Protein AF-0000000067521521 (afdb_homodimer)

Sequence (400 aa):
MNNFWNDRYKSDEYFYGETPNVFIKEQAFRLINHNKVIAFAEGEGRNAIFLAKQGHKVTAIDYSEDGLEKTKKLAKKHNVEVHTKKVDLLADSLPVDEYDAAIMVFGHFHNDHQKMILDKMIQTIKPGGLIMFEVYSKKQINYGTGGPKDVDMLYDPIDILTWCEKHKVIHFFNGEQERVEGKGHTGLADVIQVVISKSIMNNFWNDRYKSDEYFYGETPNVFIKEQAFRLINHNKVIAFAEGEGRNAIFLAKQGHKVTAIDYSEDGLEKTKKLAKKHNVEVHTKKVDLLADSLPVDEYDAAIMVFGHFHNDHQKMILDKMIQTIKPGGLIMFEVYSKKQINYGTGGPKDVDMLYDPIDILTWCEKHKVIHFFNGEQERVEGKGHTGLADVIQVVISKSI

InterPro domains:
  IPR029063 S-adenosyl-L-methionine-dependent methyltransferase superfamily [G3DSA:3.40.50.150] (4-199)
  IPR029063 S-adenosyl-L-methionine-dependent methyltransferase superfamily [SSF53335] (3-167)
  IPR041698 Methyltransferase domain 25 [PF13649] (39-129)

Foldseek 3Di:
DQPPQQVVLVDPDDQQDQADDPLCVVCVVVCLVWAFEEEEQCFQQNSVLVNQVVPHAYEYEHQHPSSQVNNCVVCVVVVGDYHYDYDDLQDDAADFQDGQEYEYEAPWDFLVCVLVSVVSRLRNHHQQGKYKYKHAALCQCVVPQAHDVDSRRHHHLVVVCVSQVVWAWPDWDWQWDADDGHPHHGGIGTMIITMTGHHD/DQPPQQVVLVDPDDQQDQADDPLCVVCVVVCLVWAFEEEEQCFQQNSVLVNQVVPHAYEYEHQHPSSQVNNCVVCVVVVGDYHYDYDDLQDDAADFQDGQEYEYEAPWDFLVCVLVSVVSRLRNHHQQGKYKYKHAALCQCVVPQAHDVDSRRHHHLVVVCVSQVVWAWPDWDWAWDADDGHPHHGGIGTMIITMTGHHD

pLDDT: mean 93.53, std 9.67, range [38.25, 98.94]

Structure (mmCIF, N/CA/C/O backbone):
data_AF-0000000067521521-model_v1
#
loop_
_entity.id
_entity.type
_entity.pdbx_description
1 polymer 'Methyltransferase domain-containing protein'
#
loop_
_atom_site.group_PDB
_atom_site.id
_atom_site.type_symbol
_atom_site.label_atom_id
_atom_site.label_alt_id
_atom_site.label_comp_id
_atom_site.label_asym_id
_atom_site.label_entity_id
_atom_site.label_seq_id
_atom_site.pdbx_PDB_ins_code
_atom_site.Cartn_x
_atom_site.Cartn_y
_atom_site.Cartn_z
_atom_site.occupancy
_atom_site.B_iso_or_equiv
_atom_site.auth_seq_id
_atom_site.auth_comp_id
_atom_site.auth_asym_id
_atom_site.auth_atom_id
_atom_site.pdbx_PDB_model_num
ATOM 1 N N . MET A 1 1 ? 16.109 29.625 20.828 1 38.41 1 MET A N 1
ATOM 2 C CA . MET A 1 1 ? 16.75 28.562 20.062 1 38.41 1 MET A CA 1
ATOM 3 C C . MET A 1 1 ? 16.047 28.375 18.719 1 38.41 1 MET A C 1
ATOM 5 O O . MET A 1 1 ? 14.852 28.062 18.672 1 38.41 1 MET A O 1
ATOM 9 N N . ASN A 1 2 ? 16.422 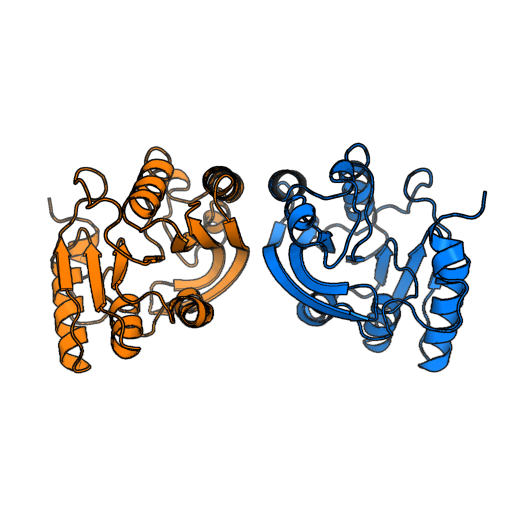28.953 17.703 1 50.59 2 ASN A N 1
ATOM 10 C CA . ASN A 1 2 ? 15.781 29.078 16.391 1 50.59 2 ASN A CA 1
ATOM 11 C C . ASN A 1 2 ? 15.578 27.703 15.758 1 50.59 2 ASN A C 1
ATOM 13 O O . ASN A 1 2 ? 16.516 26.906 15.672 1 50.59 2 ASN A O 1
ATOM 17 N N . ASN A 1 3 ? 14.32 27.062 15.719 1 65.25 3 ASN A N 1
ATOM 18 C CA . ASN A 1 3 ? 13.914 25.703 15.359 1 65.25 3 ASN A CA 1
ATOM 19 C C . ASN A 1 3 ? 14.398 25.328 13.961 1 65.25 3 ASN A C 1
ATOM 21 O O . ASN A 1 3 ? 14.609 26.203 13.117 1 65.25 3 ASN A O 1
ATOM 25 N N . PHE A 1 4 ? 15.188 24.219 13.906 1 71.06 4 PHE A N 1
ATOM 26 C CA . PHE A 1 4 ? 15.688 23.641 12.664 1 71.06 4 PHE A CA 1
ATOM 27 C C . PHE A 1 4 ? 14.812 24.047 11.484 1 71.06 4 PHE A C 1
ATOM 29 O O . PHE A 1 4 ? 15.32 24.469 10.445 1 71.06 4 PHE A O 1
ATOM 36 N N . TRP A 1 5 ? 13.742 24.234 11.617 1 77.06 5 TRP A N 1
ATOM 37 C CA . TRP A 1 5 ? 12.82 24.469 10.508 1 77.06 5 TRP A CA 1
ATOM 38 C C . TRP A 1 5 ? 12.75 25.953 10.18 1 77.06 5 TRP A C 1
ATOM 40 O O . TRP A 1 5 ? 12.547 26.328 9.023 1 77.06 5 TRP A O 1
ATOM 50 N N . ASN A 1 6 ? 12.805 26.891 11.133 1 77.75 6 ASN A N 1
ATOM 51 C CA . ASN A 1 6 ? 12.812 28.328 10.852 1 77.75 6 ASN A CA 1
ATOM 52 C C . ASN A 1 6 ? 13.961 28.719 9.922 1 77.75 6 ASN A C 1
ATOM 54 O O . ASN A 1 6 ? 13.773 29.484 8.984 1 77.75 6 ASN A O 1
ATOM 58 N N . ASP A 1 7 ? 15.102 28.125 10.266 1 74.31 7 ASP A N 1
ATOM 59 C CA . ASP A 1 7 ? 16.281 28.422 9.445 1 74.31 7 ASP A CA 1
ATOM 60 C C . ASP A 1 7 ? 16.094 27.906 8.016 1 74.31 7 ASP A C 1
ATOM 62 O O . ASP A 1 7 ? 16.484 28.578 7.059 1 74.31 7 ASP A O 1
ATOM 66 N N . ARG A 1 8 ? 15.438 26.766 7.887 1 73.56 8 ARG A N 1
ATOM 67 C CA . ARG A 1 8 ? 15.227 26.156 6.582 1 73.56 8 ARG A CA 1
ATOM 68 C C . ARG A 1 8 ? 14.25 26.984 5.742 1 73.56 8 ARG A C 1
ATOM 70 O O . ARG A 1 8 ? 14.43 27.109 4.531 1 73.56 8 ARG A O 1
ATOM 77 N N . TYR A 1 9 ? 13.359 27.688 6.312 1 79.25 9 TYR A N 1
ATOM 78 C CA . TYR A 1 9 ? 12.297 28.375 5.574 1 79.25 9 TYR A CA 1
ATOM 79 C C . TYR A 1 9 ? 12.57 29.859 5.48 1 79.25 9 TYR A C 1
ATOM 81 O O . TYR A 1 9 ? 11.742 30.625 4.961 1 79.25 9 TYR A O 1
ATOM 89 N N . LYS A 1 10 ? 13.656 30.312 5.875 1 74.94 10 LYS A N 1
ATOM 90 C CA . LYS A 1 10 ? 13.977 31.734 5.887 1 74.94 10 LYS A CA 1
ATOM 91 C C . LYS A 1 10 ? 14.164 32.25 4.465 1 74.94 10 LYS A C 1
ATOM 93 O O . LYS A 1 10 ? 13.836 33.406 4.184 1 74.94 10 LYS A O 1
ATOM 98 N N . SER A 1 11 ? 14.523 31.422 3.525 1 74 11 SER A N 1
ATOM 99 C CA . SER A 1 11 ? 14.75 31.844 2.152 1 74 11 SER A CA 1
ATOM 100 C C . SER A 1 11 ? 13.438 32.094 1.423 1 74 11 SER A C 1
ATOM 102 O O . SER A 1 11 ? 12.398 31.562 1.798 1 74 11 SER A O 1
ATOM 104 N N . ASP A 1 12 ? 13.453 33.031 0.456 1 74.81 12 ASP A N 1
ATOM 105 C CA . ASP A 1 12 ? 12.273 33.344 -0.342 1 74.81 12 ASP A CA 1
ATOM 106 C C . ASP A 1 12 ? 11.867 32.156 -1.207 1 74.81 12 ASP A C 1
ATOM 108 O O . ASP A 1 12 ? 10.695 32.031 -1.575 1 74.81 12 ASP A O 1
ATOM 112 N N . GLU A 1 13 ? 12.773 31.375 -1.489 1 79.56 13 GLU A N 1
ATOM 113 C CA . GLU A 1 13 ? 12.484 30.219 -2.33 1 79.56 13 GLU A CA 1
ATOM 114 C C . GLU A 1 13 ? 11.758 29.125 -1.543 1 79.56 13 GLU A C 1
ATOM 116 O O . GLU A 1 13 ? 12.008 28.938 -0.352 1 79.56 13 GLU A O 1
ATOM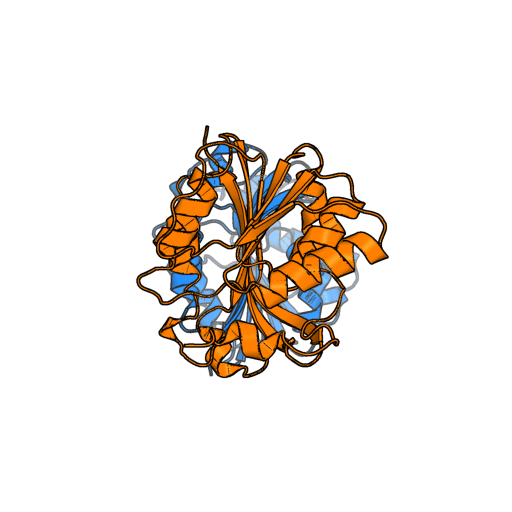 121 N N . TYR A 1 14 ? 10.789 28.641 -2.162 1 81.56 14 TYR A N 1
ATOM 122 C CA . TYR A 1 14 ? 10.094 27.516 -1.55 1 81.56 14 TYR A CA 1
ATOM 123 C C . TYR A 1 14 ? 10.938 26.25 -1.612 1 81.56 14 TYR A C 1
ATOM 125 O O . TYR A 1 14 ? 11.156 25.688 -2.691 1 81.56 14 TYR A O 1
ATOM 133 N N . PHE A 1 15 ? 11.406 25.688 -0.468 1 74.88 15 PHE A N 1
ATOM 134 C CA . PHE A 1 15 ? 12.406 24.641 -0.31 1 74.88 15 PHE A CA 1
ATOM 135 C C . PHE A 1 15 ? 11.93 23.344 -0.947 1 74.88 15 PHE A C 1
ATOM 137 O O . PHE A 1 15 ? 12.719 22.625 -1.567 1 74.88 15 PHE A O 1
ATOM 144 N N . TYR A 1 16 ? 10.664 23.062 -0.833 1 75.06 16 TYR A N 1
ATOM 145 C CA . TYR A 1 16 ? 10.125 21.812 -1.348 1 75.06 16 TYR A CA 1
ATOM 146 C C . TYR A 1 16 ? 9.266 22.047 -2.584 1 75.06 16 TYR A C 1
ATOM 148 O O . TYR A 1 16 ? 8.578 21.141 -3.062 1 75.06 16 TYR A O 1
ATOM 156 N N . GLY A 1 17 ? 9.32 23.281 -3.115 1 77.31 17 GLY A N 1
ATOM 157 C CA . GLY A 1 17 ? 8.508 23.641 -4.27 1 77.31 17 GLY A CA 1
ATOM 158 C C . GLY A 1 17 ? 7.086 24.016 -3.908 1 77.31 17 GLY A C 1
ATOM 159 O O . GLY A 1 17 ? 6.727 24.047 -2.729 1 77.31 17 GLY A O 1
ATOM 160 N N . GLU A 1 18 ? 6.312 24.328 -4.938 1 87.62 18 GLU A N 1
ATOM 161 C CA . GLU A 1 18 ? 4.945 24.797 -4.73 1 87.62 18 GLU A CA 1
ATOM 162 C C . GLU A 1 18 ? 3.93 23.75 -5.188 1 87.62 18 GLU A C 1
ATOM 164 O O . GLU A 1 18 ? 2.73 23.906 -4.949 1 87.62 18 GLU A O 1
ATOM 169 N N . THR A 1 19 ? 4.418 22.672 -5.762 1 90.75 19 THR A N 1
ATOM 170 C CA . THR A 1 19 ? 3.545 21.609 -6.227 1 90.75 19 THR A CA 1
ATOM 171 C C . THR A 1 19 ? 3.191 20.656 -5.078 1 90.75 19 THR A C 1
ATOM 173 O O . THR A 1 19 ? 4.047 20.312 -4.262 1 90.75 19 THR A O 1
ATOM 176 N N . PRO A 1 20 ? 1.91 20.344 -5.004 1 95.31 20 PRO A N 1
ATOM 177 C CA . PRO A 1 20 ? 1.515 19.469 -3.9 1 95.31 20 PRO A CA 1
ATOM 178 C C . PRO A 1 20 ? 2.219 18.109 -3.947 1 95.31 20 PRO A C 1
ATOM 180 O O . PRO A 1 20 ? 2.699 17.703 -5.004 1 95.31 20 PRO A O 1
ATOM 183 N N . ASN A 1 21 ? 2.354 17.531 -2.822 1 95.12 21 ASN A N 1
ATOM 184 C CA . ASN A 1 21 ? 2.789 16.141 -2.723 1 95.12 21 ASN A CA 1
ATOM 185 C C . ASN A 1 21 ? 1.957 15.227 -3.617 1 95.12 21 ASN A C 1
ATOM 187 O O . ASN A 1 21 ? 0.728 15.312 -3.637 1 95.12 21 ASN A O 1
ATOM 191 N N . VAL A 1 22 ? 2.609 14.367 -4.332 1 94.69 22 VAL A N 1
ATOM 192 C CA . VAL A 1 22 ? 1.977 13.516 -5.336 1 94.69 22 VAL A CA 1
ATOM 193 C C . VAL A 1 22 ? 0.896 12.664 -4.68 1 94.69 22 VAL A C 1
ATOM 195 O O . VAL A 1 22 ? -0.193 12.492 -5.234 1 94.69 22 VAL A O 1
ATOM 198 N N . PHE A 1 23 ? 1.181 12.125 -3.531 1 97.25 23 PHE A N 1
ATOM 199 C CA . PHE A 1 23 ? 0.229 11.266 -2.828 1 97.25 23 PHE A CA 1
ATOM 200 C C . PHE A 1 23 ? -1.038 12.039 -2.484 1 97.25 23 PHE A C 1
ATOM 202 O O . PHE A 1 23 ? -2.148 11.555 -2.719 1 97.25 23 PHE A O 1
ATOM 209 N N . ILE A 1 24 ? -0.9 13.25 -1.935 1 98.06 24 ILE A N 1
ATOM 210 C CA . ILE A 1 24 ? -2.049 14.078 -1.584 1 98.06 24 ILE A CA 1
ATOM 211 C C . ILE A 1 24 ? -2.846 14.414 -2.842 1 98.06 24 ILE A C 1
ATOM 213 O O . ILE A 1 24 ? -4.074 14.32 -2.85 1 98.06 24 ILE A O 1
ATOM 217 N N . LYS A 1 25 ? -2.131 14.789 -3.869 1 97.44 25 LYS A N 1
ATOM 218 C CA . LYS A 1 25 ? -2.795 15.125 -5.125 1 97.44 25 LYS A CA 1
ATOM 219 C C . LYS A 1 25 ? -3.625 13.945 -5.637 1 97.44 25 LYS A C 1
ATOM 221 O O . LYS A 1 25 ? -4.781 14.117 -6.027 1 97.44 25 LYS A O 1
ATOM 226 N N . GLU A 1 26 ? -3.064 12.75 -5.566 1 96.88 26 GLU A N 1
ATOM 227 C CA . GLU A 1 26 ? -3.709 11.547 -6.094 1 96.88 26 GLU A CA 1
ATOM 228 C C . GLU A 1 26 ? -4.898 11.133 -5.234 1 96.88 26 GLU A C 1
ATOM 230 O O . GLU A 1 26 ? -5.863 10.555 -5.734 1 96.88 26 GLU A O 1
ATOM 235 N N . GLN A 1 27 ? -4.863 11.43 -3.979 1 98.06 27 GLN A N 1
ATOM 236 C CA . GLN A 1 27 ? -5.879 10.938 -3.057 1 98.06 27 GLN A CA 1
ATOM 237 C C . GLN A 1 27 ? -6.91 12.023 -2.742 1 98.06 27 GLN A C 1
ATOM 239 O O . GLN A 1 27 ? -7.902 11.758 -2.062 1 98.06 27 GLN A O 1
ATOM 244 N N . ALA A 1 28 ? -6.758 13.234 -3.283 1 98.06 28 ALA A N 1
ATOM 245 C CA . ALA A 1 28 ? -7.578 14.391 -2.941 1 98.06 28 ALA A CA 1
ATOM 246 C C . ALA A 1 28 ? -9.039 14.164 -3.33 1 98.06 28 ALA A C 1
ATOM 248 O O . ALA A 1 28 ? -9.945 14.75 -2.729 1 98.06 28 ALA A O 1
ATOM 249 N N . PHE A 1 29 ? -9.266 13.297 -4.293 1 97.56 29 PHE A N 1
ATOM 250 C CA . PHE A 1 29 ? -10.633 13.008 -4.719 1 97.56 29 PHE A CA 1
ATOM 251 C C . PHE A 1 29 ? -11.453 12.461 -3.561 1 97.56 29 PHE A C 1
ATOM 253 O O . PHE A 1 29 ? -12.68 12.609 -3.535 1 97.56 29 PHE A O 1
ATOM 260 N N . ARG A 1 30 ? -10.828 11.875 -2.572 1 97.81 30 ARG A N 1
ATOM 261 C CA . ARG A 1 30 ? -11.523 11.289 -1.432 1 97.81 30 ARG A CA 1
ATOM 262 C C . ARG A 1 30 ? -12.078 12.367 -0.507 1 97.81 30 ARG A C 1
ATOM 264 O O . ARG A 1 30 ? -12.93 12.086 0.34 1 97.81 30 ARG A O 1
ATOM 271 N N . LEU A 1 31 ? -11.609 13.602 -0.69 1 98.06 31 LEU A N 1
ATOM 272 C CA . LEU A 1 31 ? -11.945 14.68 0.238 1 98.06 31 LEU A CA 1
ATOM 273 C C . LEU A 1 31 ? -13.156 15.461 -0.257 1 98.06 31 LEU A C 1
ATOM 275 O O . LEU A 1 31 ? -13.57 16.438 0.374 1 98.06 31 LEU A O 1
ATOM 279 N N . ILE A 1 32 ? -13.758 15.047 -1.298 1 95.69 32 ILE A N 1
ATOM 280 C CA . ILE A 1 32 ? -14.789 15.812 -1.986 1 95.69 32 ILE A CA 1
ATOM 281 C C . ILE A 1 32 ? -15.898 16.188 -1.003 1 95.69 32 ILE A C 1
ATOM 283 O O . ILE A 1 32 ? -16.453 17.281 -1.067 1 95.69 32 ILE A O 1
ATOM 287 N N . ASN A 1 33 ? -16.219 15.344 -0.06 1 94.75 33 ASN A N 1
ATOM 288 C CA . ASN A 1 33 ? -17.297 15.625 0.891 1 94.75 33 ASN A CA 1
ATOM 289 C C . ASN A 1 33 ? -16.734 15.977 2.27 1 94.75 33 ASN A C 1
ATOM 291 O O . ASN A 1 33 ? -17.453 15.867 3.273 1 94.75 33 ASN A O 1
ATOM 295 N N . HIS A 1 34 ? -15.508 16.359 2.365 1 97.75 34 HIS A N 1
ATOM 296 C CA . HIS A 1 34 ? -14.812 16.75 3.584 1 97.75 34 HIS A CA 1
ATOM 297 C C . HIS A 1 34 ? -14.289 18.172 3.477 1 97.75 34 HIS A C 1
ATOM 299 O O . HIS A 1 34 ? -13.141 18.391 3.074 1 97.75 34 HIS A O 1
ATOM 305 N N . ASN A 1 35 ? -15.062 19.062 3.893 1 97.44 35 ASN A N 1
ATOM 306 C CA . ASN A 1 35 ? -14.836 20.469 3.59 1 97.44 35 ASN A CA 1
ATOM 307 C C . ASN A 1 35 ? -13.773 21.078 4.504 1 97.44 35 ASN A C 1
ATOM 309 O O . ASN A 1 35 ? -12.875 21.781 4.039 1 97.44 35 ASN A O 1
ATOM 313 N N . LYS A 1 36 ? -13.859 20.859 5.738 1 98.81 36 LYS A N 1
ATOM 314 C CA . LYS A 1 36 ? -12.93 21.422 6.719 1 98.81 36 LYS A CA 1
ATOM 315 C C . LYS A 1 36 ? -11.727 20.516 6.918 1 98.81 36 LYS A C 1
ATOM 317 O O . LYS A 1 36 ? -11.836 19.453 7.531 1 98.81 36 LYS A O 1
ATOM 322 N N . VAL A 1 37 ? -10.539 20.984 6.418 1 98.88 37 VAL A N 1
ATOM 323 C CA . VAL A 1 37 ? -9.352 20.141 6.41 1 98.88 37 VAL A CA 1
ATOM 324 C C . VAL A 1 37 ? -8.25 20.797 7.238 1 98.88 37 VAL A C 1
ATOM 326 O O . VAL A 1 37 ? -8.023 22 7.133 1 98.88 37 VAL A O 1
ATOM 329 N N . ILE A 1 38 ? -7.617 20.031 8.07 1 98.94 38 ILE A N 1
ATOM 330 C CA . ILE A 1 38 ? -6.461 20.516 8.805 1 98.94 38 ILE A CA 1
ATOM 331 C C . ILE A 1 38 ? -5.191 19.859 8.289 1 98.94 38 ILE A C 1
ATOM 333 O O . ILE A 1 38 ? -5.156 18.625 8.109 1 98.94 38 ILE A O 1
ATOM 337 N N . ALA A 1 39 ? -4.172 20.656 7.977 1 98.88 39 ALA A N 1
ATOM 338 C CA . ALA A 1 39 ? -2.889 20.172 7.473 1 98.88 39 ALA A CA 1
ATOM 339 C C . ALA A 1 39 ? -1.81 20.25 8.547 1 98.88 39 ALA A C 1
ATOM 341 O O . ALA A 1 39 ? -1.379 21.344 8.922 1 98.88 39 ALA A O 1
ATOM 342 N N . PHE A 1 40 ? -1.355 19.078 9 1 98.81 40 PHE A N 1
ATOM 343 C CA . PHE A 1 40 ? -0.375 18.953 10.07 1 98.81 40 PHE A CA 1
ATOM 344 C C . PHE A 1 40 ? 1.041 19.109 9.531 1 98.81 40 PHE A C 1
ATOM 346 O O . PHE A 1 40 ? 1.372 18.594 8.469 1 98.81 40 PHE A O 1
ATOM 353 N N . ALA A 1 41 ? 1.904 19.828 10.352 1 97.69 41 ALA A N 1
ATOM 354 C CA . ALA A 1 41 ? 3.299 20.016 9.953 1 97.69 41 ALA A CA 1
ATOM 355 C C . ALA A 1 41 ? 3.404 20.391 8.477 1 97.69 41 ALA A C 1
ATOM 357 O O . ALA A 1 41 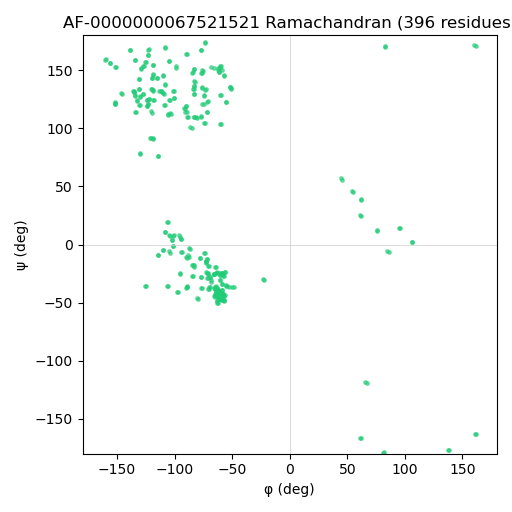? 4.152 19.766 7.723 1 97.69 41 ALA A O 1
ATOM 358 N N . GLU A 1 42 ? 2.742 21.469 8.078 1 97.19 42 GLU A N 1
ATOM 359 C CA . GLU A 1 42 ? 2.475 21.75 6.676 1 97.19 42 GLU A CA 1
ATOM 360 C C . GLU A 1 42 ? 3.65 22.469 6.023 1 97.19 42 GLU A C 1
ATOM 362 O O . GLU A 1 42 ? 3.758 22.516 4.797 1 97.19 42 GLU A O 1
ATOM 367 N N . GLY A 1 43 ? 4.516 23.031 6.844 1 94.88 43 GLY A N 1
ATOM 368 C CA . GLY A 1 43 ? 5.672 23.719 6.289 1 94.88 43 GLY A CA 1
ATOM 369 C C . GLY A 1 43 ? 5.312 24.953 5.492 1 94.88 43 GLY A C 1
ATOM 370 O O . GLY A 1 43 ? 4.629 25.844 5.996 1 94.88 43 GLY A O 1
ATOM 371 N N . GLU A 1 44 ? 5.645 24.922 4.273 1 94.31 44 GLU A N 1
ATOM 372 C CA . GLU A 1 44 ? 5.492 26.125 3.469 1 94.31 44 GLU A CA 1
ATOM 373 C C . GLU A 1 44 ? 4.176 26.109 2.697 1 94.31 44 GLU A C 1
ATOM 375 O O . GLU A 1 44 ? 3.988 26.906 1.766 1 94.31 44 GLU A O 1
ATOM 380 N N . GLY A 1 45 ? 3.328 25.203 2.928 1 97.19 45 GLY A N 1
ATOM 381 C CA . GLY A 1 45 ? 1.91 25.328 2.631 1 97.19 45 GLY A CA 1
ATOM 382 C C . GLY A 1 45 ? 1.53 24.734 1.286 1 97.19 45 GLY A C 1
ATOM 383 O O . GLY A 1 45 ? 0.417 24.953 0.801 1 97.19 45 GLY A O 1
ATOM 384 N N . ARG A 1 46 ? 2.359 23.938 0.643 1 96.12 46 ARG A N 1
ATOM 385 C CA . ARG A 1 46 ? 2.092 23.5 -0.721 1 96.12 46 ARG A CA 1
ATOM 386 C C . ARG A 1 46 ? 0.823 22.656 -0.783 1 96.12 46 ARG A C 1
ATOM 388 O O . ARG A 1 46 ? 0.011 22.812 -1.697 1 96.12 46 ARG A O 1
ATOM 395 N N . ASN A 1 47 ? 0.605 21.797 0.175 1 98.19 47 ASN A N 1
ATOM 396 C CA . ASN A 1 47 ? -0.584 20.953 0.144 1 98.19 47 ASN A CA 1
ATOM 397 C C . ASN A 1 47 ? -1.833 21.719 0.554 1 98.19 47 ASN A C 1
ATOM 399 O O . ASN A 1 47 ? -2.902 21.531 -0.031 1 98.19 47 ASN A O 1
ATOM 403 N N . ALA A 1 48 ? -1.657 22.578 1.492 1 98.62 48 ALA A N 1
ATOM 404 C CA . ALA A 1 48 ? -2.76 23.422 1.955 1 98.62 48 ALA A CA 1
ATOM 405 C C . ALA A 1 48 ? -3.307 24.281 0.822 1 98.62 48 ALA A C 1
ATOM 407 O O . ALA A 1 48 ? -4.523 24.375 0.639 1 98.62 48 ALA A O 1
ATOM 408 N N . ILE A 1 49 ? -2.434 24.906 0.073 1 98.44 49 ILE A N 1
ATOM 409 C CA . ILE A 1 49 ? -2.83 25.781 -1.028 1 98.44 49 ILE A CA 1
ATOM 410 C C . ILE A 1 49 ? -3.572 24.953 -2.086 1 98.44 49 ILE A C 1
ATOM 412 O O . ILE A 1 49 ? -4.605 25.391 -2.6 1 98.44 49 ILE A O 1
ATOM 416 N N . PHE A 1 50 ? -3.045 23.781 -2.391 1 98.5 50 PHE A N 1
ATOM 417 C CA . PHE A 1 50 ? -3.67 22.891 -3.357 1 98.5 50 PHE A CA 1
ATOM 418 C C . PHE A 1 50 ? -5.098 22.562 -2.943 1 98.5 50 PHE A C 1
ATOM 420 O O . PHE A 1 50 ? -6.023 22.672 -3.75 1 98.5 50 PHE A O 1
ATOM 427 N N . LEU A 1 51 ? -5.305 22.203 -1.688 1 98.69 51 LEU A N 1
ATOM 428 C CA . LEU A 1 51 ? -6.629 21.812 -1.198 1 98.69 51 LEU A CA 1
ATOM 429 C C . LEU A 1 51 ? -7.555 23.031 -1.151 1 98.69 51 LEU A C 1
ATOM 431 O O . LEU A 1 51 ? -8.75 22.906 -1.44 1 98.69 51 LEU A O 1
ATOM 435 N N . ALA A 1 52 ? -6.984 24.188 -0.788 1 98.62 52 ALA A N 1
ATOM 436 C CA . ALA A 1 52 ? -7.781 25.422 -0.787 1 98.62 52 ALA A CA 1
ATOM 437 C C . ALA A 1 52 ? -8.281 25.75 -2.191 1 98.62 52 ALA A C 1
ATOM 439 O O . ALA A 1 52 ? -9.43 26.156 -2.365 1 98.62 52 ALA A O 1
ATOM 440 N N . LYS A 1 53 ? -7.441 25.547 -3.174 1 98.12 53 LYS A N 1
ATOM 441 C CA . LYS A 1 53 ? -7.812 25.797 -4.562 1 98.12 53 LYS A CA 1
ATOM 442 C C . LYS A 1 53 ? -8.953 24.875 -4.996 1 98.12 53 LYS A C 1
ATOM 444 O O . LYS A 1 53 ? -9.711 25.219 -5.914 1 98.12 53 LYS A O 1
ATOM 449 N N . GLN A 1 54 ? -9.094 23.797 -4.352 1 97.69 54 GLN A N 1
ATOM 450 C CA . GLN A 1 54 ? -10.164 22.844 -4.66 1 97.69 54 GLN A CA 1
ATOM 451 C C . GLN A 1 54 ? -11.445 23.203 -3.906 1 97.69 54 GLN A C 1
ATOM 453 O O . GLN A 1 54 ? -12.445 22.484 -3.998 1 97.69 54 GLN A O 1
ATOM 458 N N . GLY A 1 55 ? -11.367 24.219 -3.061 1 97.62 55 GLY A N 1
ATOM 459 C CA . GLY A 1 55 ? -12.578 24.734 -2.43 1 97.62 55 GLY A CA 1
ATOM 460 C C . GLY A 1 55 ? -12.695 24.344 -0.966 1 97.62 55 GLY A C 1
ATOM 461 O O . GLY A 1 55 ? -13.688 24.656 -0.312 1 97.62 55 GLY A O 1
ATOM 462 N N . HIS A 1 56 ? -11.727 23.656 -0.416 1 98.69 56 HIS A N 1
ATOM 463 C CA . HIS A 1 56 ? -11.758 23.266 0.987 1 98.69 56 HIS A CA 1
ATOM 464 C C . HIS A 1 56 ? -11.438 24.438 1.901 1 98.69 56 HIS A C 1
ATOM 466 O O . HIS A 1 56 ? -10.734 25.375 1.499 1 98.69 56 HIS A O 1
ATOM 472 N N . LYS A 1 57 ? -12.016 24.469 3.061 1 98.81 57 LYS A N 1
ATOM 473 C CA . LYS A 1 57 ? -11.562 25.328 4.148 1 98.81 57 LYS A CA 1
ATOM 474 C C . LYS A 1 57 ? -10.375 24.719 4.887 1 98.81 57 LYS A C 1
ATOM 476 O O . LYS A 1 57 ? -10.539 23.75 5.629 1 98.81 57 LYS A O 1
ATOM 481 N N . VAL A 1 58 ? -9.203 25.312 4.699 1 98.88 58 VAL A N 1
ATOM 482 C CA . VAL A 1 58 ? -7.984 24.641 5.133 1 98.88 58 VAL A CA 1
ATOM 483 C C . VAL A 1 58 ? -7.352 25.391 6.297 1 98.88 58 VAL A C 1
ATOM 485 O O . VAL A 1 58 ? -7.262 26.625 6.27 1 98.88 58 VAL A O 1
ATOM 488 N N . THR A 1 59 ? -6.98 24.734 7.344 1 98.94 59 THR A N 1
ATOM 489 C CA . THR A 1 59 ? -6.102 25.219 8.406 1 98.94 59 THR A CA 1
ATOM 490 C C . THR A 1 59 ? -4.746 24.516 8.344 1 98.94 59 THR A C 1
ATOM 492 O O . THR A 1 59 ? -4.672 23.297 8.422 1 98.94 59 THR A O 1
ATOM 495 N N . ALA A 1 60 ? -3.721 25.297 8.172 1 98.75 60 ALA A N 1
ATOM 496 C CA . ALA A 1 60 ? -2.355 24.781 8.172 1 98.75 60 ALA A CA 1
ATOM 497 C C . ALA A 1 60 ? -1.673 25.031 9.516 1 98.75 60 ALA A C 1
ATOM 499 O O . ALA A 1 60 ? -1.604 26.172 9.977 1 98.75 60 ALA A O 1
ATOM 500 N N . ILE A 1 61 ? -1.156 23.969 10.094 1 98.62 61 ILE A N 1
ATOM 501 C CA . ILE A 1 61 ? -0.447 24.141 11.359 1 98.62 61 ILE A CA 1
ATOM 502 C C . ILE A 1 61 ? 1.002 23.688 11.203 1 98.62 61 ILE A C 1
ATOM 504 O O . ILE A 1 61 ? 1.285 22.734 10.469 1 98.62 61 ILE A O 1
ATOM 508 N N . ASP A 1 62 ? 1.847 24.359 11.828 1 97.56 62 ASP A N 1
ATOM 509 C CA . ASP A 1 62 ? 3.277 24.078 11.828 1 97.56 62 ASP A CA 1
ATOM 510 C C . ASP A 1 62 ? 3.971 24.734 13.023 1 97.56 62 ASP A C 1
ATOM 512 O O . ASP A 1 62 ? 3.434 25.672 13.617 1 97.56 62 ASP A O 1
ATOM 516 N N . TYR A 1 63 ? 5.109 24.156 13.289 1 95.94 63 TYR A N 1
ATOM 517 C CA . TYR A 1 63 ? 5.922 24.719 14.367 1 95.94 63 TYR A CA 1
ATOM 518 C C . TYR A 1 63 ? 6.641 25.984 13.914 1 95.94 63 TYR A C 1
ATOM 520 O O . TYR A 1 63 ? 6.969 26.844 14.734 1 95.94 63 TYR A O 1
ATOM 528 N N . SER A 1 64 ? 6.934 26.141 12.68 1 94.12 64 SER A N 1
ATOM 529 C CA . SER A 1 64 ? 7.734 27.219 12.117 1 94.12 64 SER A CA 1
ATOM 530 C C . SER A 1 64 ? 6.859 28.406 11.727 1 94.12 64 SER A C 1
ATOM 532 O O . SER A 1 64 ? 6.043 28.297 10.805 1 94.12 64 SER A O 1
ATOM 534 N N . GLU A 1 65 ? 7.145 29.547 12.367 1 94.19 65 GLU A N 1
ATOM 535 C CA . GLU A 1 65 ? 6.445 30.766 12.008 1 94.19 65 GLU A CA 1
ATOM 536 C C . GLU A 1 65 ? 6.785 31.203 10.578 1 94.19 65 GLU A C 1
ATOM 538 O O . GLU A 1 65 ? 5.918 31.672 9.844 1 94.19 65 GLU A O 1
ATOM 543 N N . ASP A 1 66 ? 8.031 31 10.25 1 93.38 66 ASP A N 1
ATOM 544 C CA . ASP A 1 66 ? 8.469 31.375 8.906 1 93.38 66 ASP A CA 1
ATOM 545 C C . ASP A 1 66 ? 7.738 30.547 7.844 1 93.38 66 ASP A C 1
ATOM 547 O O . ASP A 1 66 ? 7.332 31.078 6.812 1 93.38 66 ASP A O 1
ATOM 551 N N . GLY A 1 67 ? 7.57 29.25 8.117 1 94.56 67 GLY A N 1
ATOM 552 C CA . GLY A 1 67 ? 6.82 28.406 7.207 1 94.56 67 GLY A CA 1
ATOM 553 C C . GLY A 1 67 ? 5.375 28.844 7.043 1 94.56 67 GLY A C 1
ATOM 554 O O . GLY A 1 67 ? 4.863 28.891 5.922 1 94.56 67 GLY A O 1
ATOM 555 N N . LEU A 1 68 ? 4.773 29.234 8.109 1 96.94 68 LEU A N 1
ATOM 556 C CA . LEU A 1 68 ? 3.373 29.641 8.094 1 96.94 68 LEU A CA 1
ATOM 557 C C . LEU A 1 68 ? 3.203 30.969 7.363 1 96.94 68 LEU A C 1
ATOM 559 O O . LEU A 1 68 ? 2.217 31.172 6.648 1 96.94 68 LEU A O 1
ATOM 563 N N . GLU A 1 69 ? 4.133 31.859 7.543 1 96.06 69 GLU A N 1
ATOM 564 C CA . GLU A 1 69 ? 4.082 33.125 6.816 1 96.06 69 GLU A CA 1
ATOM 565 C C . GLU A 1 69 ? 4.191 32.906 5.309 1 96.06 69 GLU A C 1
ATOM 567 O O . GLU A 1 69 ? 3.502 33.562 4.527 1 96.06 69 GLU A O 1
ATOM 572 N N . LYS A 1 70 ? 5.051 31.969 4.961 1 95.81 70 LYS A N 1
ATOM 573 C CA . LYS A 1 70 ? 5.176 31.609 3.549 1 95.81 70 LYS A CA 1
ATOM 574 C C . LYS A 1 70 ? 3.881 31 3.021 1 95.81 70 LYS A C 1
ATOM 576 O O . LYS A 1 70 ? 3.51 31.219 1.865 1 95.81 70 LYS A O 1
ATOM 581 N N . THR A 1 71 ? 3.289 30.219 3.865 1 97.06 71 THR A N 1
ATOM 582 C CA . THR A 1 71 ? 1.999 29.656 3.5 1 97.06 71 THR A CA 1
ATOM 583 C C . THR A 1 71 ? 0.985 30.75 3.199 1 97.06 71 THR A C 1
ATOM 585 O O . THR A 1 71 ? 0.285 30.703 2.186 1 97.06 71 THR A O 1
ATOM 588 N N . LYS A 1 72 ? 0.963 31.781 4.004 1 97.31 72 LYS A N 1
ATOM 589 C CA . LYS A 1 72 ? 0.055 32.906 3.807 1 97.31 72 LYS A CA 1
ATOM 590 C C . LYS A 1 72 ? 0.373 33.656 2.51 1 97.31 72 LYS A C 1
ATOM 592 O O . LYS A 1 72 ? -0.534 34.031 1.761 1 97.31 72 LYS A O 1
ATOM 597 N N . LYS A 1 73 ? 1.627 33.844 2.309 1 96.44 73 LYS A N 1
ATOM 598 C CA . LYS A 1 73 ? 2.055 34.531 1.09 1 96.44 73 LYS A CA 1
ATOM 599 C C . LYS A 1 73 ? 1.643 33.719 -0.152 1 96.44 73 LYS A C 1
ATOM 601 O O . LYS A 1 73 ? 1.15 34.312 -1.123 1 96.44 73 LYS A O 1
ATOM 606 N N . LEU A 1 74 ? 1.857 32.469 -0.069 1 96.19 74 LEU A N 1
ATOM 607 C CA . LEU A 1 74 ? 1.496 31.594 -1.186 1 96.19 74 LEU A CA 1
ATOM 608 C C . LEU A 1 74 ? -0.011 31.609 -1.419 1 96.19 74 LEU A C 1
ATOM 610 O O . LEU A 1 74 ? -0.466 31.609 -2.564 1 96.19 74 LEU A O 1
ATOM 614 N N . ALA A 1 75 ? -0.746 31.609 -0.353 1 97.62 75 ALA A N 1
ATOM 615 C CA . ALA A 1 75 ? -2.201 31.688 -0.449 1 97.62 75 ALA A CA 1
ATOM 616 C C . ALA A 1 75 ? -2.645 32.969 -1.16 1 97.62 75 ALA A C 1
ATOM 618 O O . ALA A 1 75 ? -3.504 32.906 -2.045 1 97.62 75 ALA A O 1
ATOM 619 N N . LYS A 1 76 ? -2.025 34.031 -0.776 1 97.19 76 LYS A N 1
ATOM 620 C CA . LYS A 1 76 ? -2.33 35.312 -1.4 1 97.19 76 LYS A CA 1
ATOM 621 C C . LYS A 1 76 ? -1.998 35.281 -2.891 1 97.19 76 LYS A C 1
ATOM 623 O O . LYS A 1 76 ? -2.787 35.75 -3.713 1 97.19 76 LYS A O 1
ATOM 628 N N . LYS A 1 77 ? -0.876 34.781 -3.162 1 96.19 77 LYS A N 1
ATOM 629 C CA . LYS A 1 77 ? -0.428 34.656 -4.547 1 96.19 77 LYS A CA 1
ATOM 630 C C . LYS A 1 77 ? -1.461 33.938 -5.402 1 96.19 77 LYS A C 1
ATOM 632 O O . LYS A 1 77 ? -1.635 34.25 -6.582 1 96.19 77 LYS A O 1
ATOM 637 N N . HIS A 1 78 ? -2.137 32.969 -4.859 1 97 78 HIS A N 1
ATOM 638 C CA . HIS A 1 78 ? -3.066 32.156 -5.617 1 97 78 HIS A CA 1
ATOM 639 C C . HIS A 1 78 ? -4.512 32.562 -5.367 1 97 78 HIS A C 1
ATOM 641 O O . HIS A 1 78 ? -5.441 31.906 -5.832 1 97 78 HIS A O 1
ATOM 647 N N . ASN A 1 79 ? -4.703 33.594 -4.609 1 97.88 79 ASN A N 1
ATOM 648 C CA . ASN A 1 79 ? -6.012 34.188 -4.332 1 97.88 79 ASN A CA 1
ATOM 649 C C . ASN A 1 79 ? -6.926 33.188 -3.615 1 97.88 79 ASN A C 1
ATOM 651 O O . ASN A 1 79 ? -8.086 33.031 -4.004 1 97.88 79 ASN A O 1
ATOM 655 N N . VAL A 1 80 ? -6.344 32.438 -2.713 1 98.19 80 VAL A N 1
ATOM 656 C CA . VAL A 1 80 ? -7.117 31.562 -1.84 1 98.19 80 VAL A CA 1
ATOM 657 C C . VAL A 1 80 ? -6.836 31.906 -0.379 1 98.19 80 VAL A C 1
ATOM 659 O O . VAL A 1 80 ? -5.957 32.719 -0.087 1 98.19 80 VAL A O 1
ATOM 662 N N . GLU A 1 81 ? -7.652 31.375 0.454 1 97.69 81 GLU A N 1
ATOM 663 C CA . GLU A 1 81 ? -7.473 31.594 1.886 1 97.69 81 GLU A CA 1
ATOM 664 C C . GLU A 1 81 ? -7.051 30.312 2.598 1 97.69 81 GLU A C 1
ATOM 666 O O . GLU A 1 81 ? -7.609 29.25 2.344 1 97.69 81 GLU A O 1
ATOM 671 N N . VAL A 1 82 ? -6.066 30.375 3.383 1 98.56 82 VAL A N 1
ATOM 672 C CA . VAL A 1 82 ? -5.629 29.312 4.281 1 98.56 82 VAL A CA 1
ATOM 673 C C . VAL A 1 82 ? -5.434 29.875 5.688 1 98.56 82 VAL A C 1
ATOM 675 O O . VAL A 1 82 ? -4.699 30.844 5.883 1 98.56 82 VAL A O 1
ATOM 678 N N . HIS A 1 83 ? -6.148 29.359 6.617 1 98.69 83 HIS A N 1
ATOM 679 C CA . HIS A 1 83 ? -5.902 29.703 8.008 1 98.69 83 HIS A CA 1
ATOM 680 C C . HIS A 1 83 ? -4.621 29.062 8.531 1 98.69 83 HIS A C 1
ATOM 682 O O . HIS A 1 83 ? -4.355 27.891 8.242 1 98.69 83 HIS A O 1
ATOM 688 N N . THR A 1 84 ? -3.816 29.844 9.203 1 98.56 84 THR A N 1
ATOM 689 C CA . THR A 1 84 ? -2.57 29.312 9.734 1 98.56 84 THR A CA 1
ATOM 690 C C . THR A 1 84 ? -2.539 29.422 11.258 1 98.56 84 THR A C 1
ATOM 692 O O . THR A 1 84 ? -3.105 30.359 11.82 1 98.56 84 THR A O 1
ATOM 695 N N . LYS A 1 85 ? -1.918 28.469 11.883 1 98.31 85 LYS A N 1
ATOM 696 C CA . LYS A 1 85 ? -1.718 28.5 13.336 1 98.31 85 LYS A CA 1
ATOM 697 C C . LYS A 1 85 ? -0.39 27.844 13.711 1 98.31 85 LYS A C 1
ATOM 699 O O . LYS A 1 85 ? -0.085 26.75 13.266 1 98.31 85 LYS A O 1
ATOM 704 N N . LYS A 1 86 ? 0.369 28.562 14.516 1 97.94 86 LYS A N 1
ATOM 705 C CA . LYS A 1 86 ? 1.583 27.969 15.07 1 97.94 86 LYS A CA 1
ATOM 706 C C . LYS A 1 86 ? 1.254 26.969 16.172 1 97.94 86 LYS A C 1
ATOM 708 O O . LYS A 1 86 ? 0.605 27.328 17.156 1 97.94 86 LYS A O 1
ATOM 713 N N . VAL A 1 87 ? 1.642 25.75 16.016 1 97.44 87 VAL A N 1
ATOM 714 C CA . VAL A 1 87 ? 1.34 24.688 16.969 1 97.44 87 VAL A CA 1
ATOM 715 C C . VAL A 1 87 ? 2.598 23.859 17.234 1 97.44 87 VAL A C 1
ATOM 717 O O . VAL A 1 87 ? 3.316 23.484 16.312 1 97.44 87 VAL A O 1
ATOM 720 N N . ASP A 1 88 ? 2.926 23.672 18.469 1 97.44 88 ASP A N 1
ATOM 721 C CA . ASP A 1 88 ? 3.857 22.625 18.875 1 97.44 88 ASP A CA 1
ATOM 722 C C . ASP A 1 88 ? 3.133 21.297 19.094 1 97.44 88 ASP A C 1
ATOM 724 O O . ASP A 1 88 ? 2.545 21.078 20.156 1 97.44 88 ASP A O 1
ATOM 728 N N . LEU A 1 89 ? 3.238 20.453 18.125 1 97.38 89 LEU A N 1
ATOM 729 C CA . LEU A 1 89 ? 2.473 19.203 18.141 1 97.38 89 LEU A CA 1
ATOM 730 C C . LEU A 1 89 ? 2.889 18.312 19.297 1 97.38 89 LEU A C 1
ATOM 732 O O . LEU A 1 89 ? 2.162 17.391 19.656 1 97.38 89 LEU A O 1
ATOM 736 N N . LEU A 1 90 ? 4.062 18.5 19.891 1 96.62 90 LEU A N 1
ATOM 737 C CA . LEU A 1 90 ? 4.531 17.688 21 1 96.62 90 LEU A CA 1
ATOM 738 C C . LEU A 1 90 ? 3.953 18.188 22.312 1 96.62 90 LEU A C 1
ATOM 740 O O . LEU A 1 90 ? 3.902 17.438 23.297 1 96.62 90 LEU A O 1
ATOM 744 N N . ALA A 1 91 ? 3.473 19.453 22.312 1 96.69 91 ALA A N 1
ATOM 745 C CA . ALA A 1 91 ? 3.119 20.047 23.594 1 96.69 91 ALA A CA 1
ATOM 746 C C . ALA A 1 91 ? 1.678 20.547 23.594 1 96.69 91 ALA A C 1
ATOM 748 O O . ALA A 1 91 ? 0.973 20.438 24.594 1 96.69 91 ALA A O 1
ATOM 749 N N . ASP A 1 92 ? 1.264 21.031 22.484 1 97.19 92 ASP A N 1
ATOM 750 C CA . ASP A 1 92 ? -0.011 21.75 22.422 1 97.19 92 ASP A CA 1
ATOM 751 C C . ASP A 1 92 ? -1.174 20.766 22.25 1 97.19 92 ASP A C 1
ATOM 753 O O . ASP A 1 92 ? -1.018 19.719 21.641 1 97.19 92 ASP A O 1
ATOM 757 N N . SER A 1 93 ? -2.314 21.141 22.828 1 96.69 93 SER A N 1
ATOM 758 C CA . SER A 1 93 ? -3.557 20.422 22.562 1 96.69 93 SER A CA 1
ATOM 759 C C . SER A 1 93 ? -4.211 20.906 21.266 1 96.69 93 SER A C 1
ATOM 761 O O . SER A 1 93 ? -4 22.047 20.844 1 96.69 93 SER A O 1
ATOM 763 N N . LEU A 1 94 ? -4.906 20.031 20.656 1 97.88 94 LEU A N 1
ATOM 764 C CA . LEU A 1 94 ? -5.66 20.344 19.438 1 97.88 94 LEU A CA 1
ATOM 765 C C . LEU A 1 94 ? -7.156 20.125 19.656 1 97.88 94 LEU A C 1
ATOM 767 O O . LEU A 1 94 ? -7.551 19.406 20.578 1 97.88 94 LEU A O 1
ATOM 771 N N . PRO A 1 95 ? -7.984 20.844 18.859 1 97.81 95 PRO A N 1
ATOM 772 C CA . PRO A 1 95 ? -9.422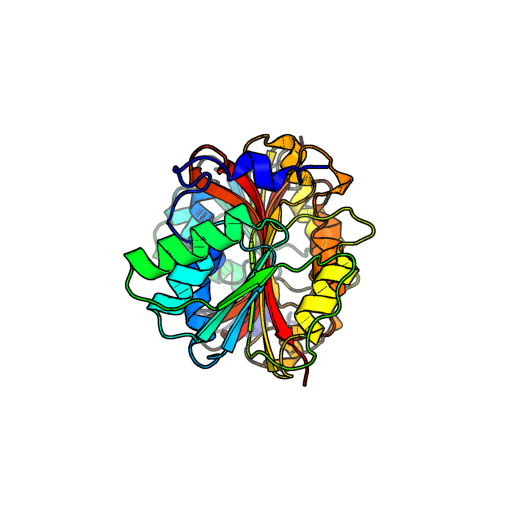 20.609 19.016 1 97.81 95 PRO A CA 1
ATOM 773 C C . PRO A 1 95 ? -9.82 19.172 18.734 1 97.81 95 PRO A C 1
ATOM 775 O O . PRO A 1 95 ? -9.156 18.484 17.953 1 97.81 95 PRO A O 1
ATOM 778 N N . VAL A 1 96 ? -10.875 18.734 19.359 1 98.31 96 VAL A N 1
ATOM 779 C CA . VAL A 1 96 ? -11.391 17.375 19.203 1 98.31 96 VAL A CA 1
ATOM 780 C C . VAL A 1 96 ? -12.602 17.406 18.266 1 98.31 96 VAL A C 1
ATOM 782 O O . VAL A 1 96 ? -13.484 18.25 18.391 1 98.31 96 VAL A O 1
ATOM 785 N N . ASP A 1 97 ? -12.625 16.516 17.281 1 98.31 97 ASP A N 1
ATOM 786 C CA . ASP A 1 97 ? -13.766 16.312 16.406 1 98.31 97 ASP A CA 1
ATOM 787 C C . ASP A 1 97 ? -14.203 17.609 15.75 1 98.31 97 ASP A C 1
ATOM 789 O O . ASP A 1 97 ? -15.391 17.938 15.727 1 98.31 97 ASP A O 1
ATOM 793 N N . GLU A 1 98 ? -13.266 18.312 15.273 1 98.56 98 GLU A N 1
ATOM 794 C CA . GLU A 1 98 ? -13.578 19.625 14.695 1 98.56 98 GLU A CA 1
ATOM 795 C C . GLU A 1 98 ? -13.508 19.578 13.172 1 98.56 98 GLU A C 1
ATOM 797 O O . GLU A 1 98 ? -14.289 20.25 12.492 1 98.56 98 GLU A O 1
ATOM 802 N N . TYR A 1 99 ? -12.648 18.859 12.641 1 98.81 99 TYR A N 1
ATOM 803 C CA . TYR A 1 99 ? -12.367 18.859 11.211 1 98.81 99 TYR A CA 1
ATOM 804 C C . TYR A 1 99 ? -12.938 17.625 10.539 1 98.81 99 TYR A C 1
ATOM 806 O O . TYR A 1 99 ? -13.18 16.609 11.203 1 98.81 99 TYR A O 1
ATOM 814 N N . ASP A 1 100 ? -13.156 17.703 9.211 1 98.81 100 ASP A N 1
ATOM 815 C CA . ASP A 1 100 ? -13.648 16.578 8.422 1 98.81 100 ASP A CA 1
ATOM 816 C C . ASP A 1 100 ? -12.5 15.664 7.988 1 98.81 100 ASP A C 1
ATOM 818 O O . ASP A 1 100 ? -12.695 14.469 7.742 1 98.81 100 ASP A O 1
ATOM 822 N N . ALA A 1 101 ? -11.312 16.266 7.883 1 98.88 101 ALA A N 1
ATOM 823 C CA . ALA A 1 101 ? -10.164 15.492 7.426 1 98.88 101 ALA A CA 1
ATOM 824 C C . ALA A 1 101 ? -8.852 16.109 7.914 1 98.88 101 ALA A C 1
ATOM 826 O O . ALA A 1 101 ? -8.812 17.297 8.258 1 98.88 101 ALA A O 1
ATOM 827 N N . ALA A 1 102 ? -7.852 15.305 7.988 1 98.88 102 ALA A N 1
ATOM 828 C CA . ALA A 1 102 ? -6.496 15.727 8.328 1 98.88 102 ALA A CA 1
ATOM 829 C C . ALA A 1 102 ? -5.484 15.172 7.328 1 98.88 102 ALA A C 1
ATOM 831 O O . ALA A 1 102 ? -5.621 14.039 6.863 1 98.88 102 ALA A O 1
ATOM 832 N N . ILE A 1 103 ? -4.477 15.969 6.996 1 98.88 103 ILE A N 1
ATOM 833 C CA . I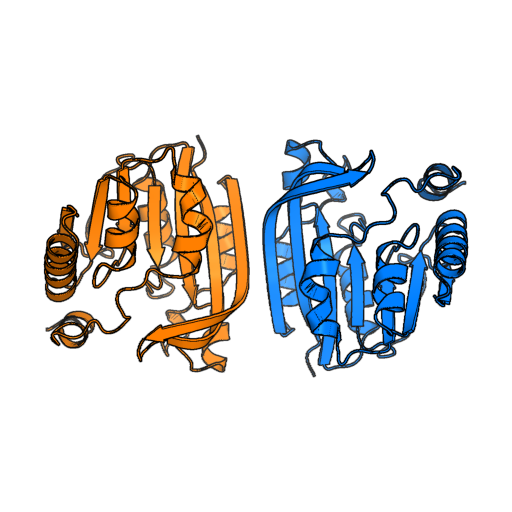LE A 1 103 ? -3.371 15.477 6.18 1 98.88 103 ILE A CA 1
ATOM 834 C C . ILE A 1 103 ? -2.045 15.773 6.883 1 98.88 103 ILE A C 1
ATOM 836 O O . ILE A 1 103 ? -1.957 16.688 7.695 1 98.88 103 ILE A O 1
ATOM 840 N N . MET A 1 104 ? -1.042 14.992 6.605 1 98.81 104 MET A N 1
ATOM 841 C CA . MET A 1 104 ? 0.332 15.219 7.047 1 98.81 104 MET A CA 1
ATOM 842 C C . MET A 1 104 ? 1.324 14.609 6.062 1 98.81 104 MET A C 1
ATOM 844 O O . MET A 1 104 ? 1.266 13.406 5.777 1 98.81 104 MET A O 1
ATOM 848 N N . VAL A 1 105 ? 2.174 15.461 5.574 1 97.56 105 VAL A N 1
ATOM 849 C CA . VAL A 1 105 ? 3.174 14.977 4.629 1 97.56 105 VAL A CA 1
ATOM 850 C C . VAL A 1 105 ? 4.574 15.242 5.172 1 97.56 105 VAL A C 1
ATOM 852 O O . VAL A 1 105 ? 4.961 16.391 5.375 1 97.56 105 VAL A O 1
ATOM 855 N N . PHE A 1 106 ? 5.285 14.148 5.457 1 95.88 106 PHE A N 1
ATOM 856 C CA . PHE A 1 106 ? 6.691 14.148 5.844 1 95.88 106 PHE A CA 1
ATOM 857 C C . PHE A 1 106 ? 6.895 14.93 7.137 1 95.88 106 PHE A C 1
ATOM 859 O O . PHE A 1 106 ? 7.914 15.602 7.305 1 95.88 106 PHE A O 1
ATOM 866 N N . GLY A 1 107 ? 5.82 15 7.941 1 96.38 107 GLY A N 1
ATOM 867 C CA . GLY A 1 107 ? 6.004 15.367 9.336 1 96.38 107 GLY A CA 1
ATOM 868 C C . GLY A 1 107 ? 6.602 14.258 10.172 1 96.38 107 GLY A C 1
ATOM 869 O O . GLY A 1 107 ? 5.93 13.273 10.477 1 96.38 107 GLY A O 1
ATOM 870 N N . HIS A 1 108 ? 7.844 14.391 10.492 1 97.12 108 HIS A N 1
ATOM 871 C CA . HIS A 1 108 ? 8.555 13.305 11.164 1 97.12 108 HIS A CA 1
ATOM 872 C C . HIS A 1 108 ? 8.836 13.648 12.625 1 97.12 108 HIS A C 1
ATOM 874 O O . HIS A 1 108 ? 9.211 14.781 12.938 1 97.12 108 HIS A O 1
ATOM 880 N N . PHE A 1 109 ? 8.648 12.734 13.445 1 97.38 109 PHE A N 1
ATOM 881 C CA . PHE A 1 109 ? 8.852 12.836 14.891 1 97.38 109 PHE A CA 1
ATOM 882 C C . PHE A 1 109 ? 9.609 11.625 15.414 1 97.38 109 PHE A C 1
ATOM 884 O O . PHE A 1 109 ? 9.641 10.578 14.773 1 97.38 109 PHE A O 1
ATOM 891 N N . HIS A 1 110 ? 10.234 11.766 16.562 1 96.94 110 HIS A N 1
ATOM 892 C CA . HIS A 1 110 ? 10.93 10.641 17.188 1 96.94 110 HIS A CA 1
ATOM 893 C C . HIS A 1 110 ? 9.953 9.516 17.531 1 96.94 110 HIS A C 1
ATOM 895 O O . HIS A 1 110 ? 8.789 9.766 17.844 1 96.94 110 HIS A O 1
ATOM 901 N N . ASN A 1 111 ? 10.469 8.297 17.5 1 95.81 111 ASN A N 1
ATOM 902 C CA . ASN A 1 111 ? 9.695 7.07 17.641 1 95.81 111 ASN A CA 1
ATOM 903 C C . ASN A 1 111 ? 8.742 7.133 18.828 1 95.81 111 ASN A C 1
ATOM 905 O O . ASN A 1 111 ? 7.602 6.684 18.75 1 95.81 111 ASN A O 1
ATOM 909 N N . ASP A 1 112 ? 9.18 7.785 19.938 1 96.19 112 ASP A N 1
ATOM 910 C CA . ASP A 1 112 ? 8.406 7.828 21.172 1 96.19 112 ASP A CA 1
ATOM 911 C C . ASP A 1 112 ? 7.18 8.727 21.016 1 96.19 112 ASP A C 1
ATOM 913 O O . ASP A 1 112 ? 6.258 8.664 21.828 1 96.19 112 ASP A O 1
ATOM 917 N N . HIS A 1 113 ? 7.148 9.523 19.922 1 97.94 113 HIS A N 1
ATOM 918 C CA . HIS A 1 113 ? 6.074 10.5 19.781 1 97.94 113 HIS A CA 1
ATOM 919 C C . HIS A 1 113 ? 5.188 10.164 18.594 1 97.94 113 HIS A C 1
ATOM 921 O O . HIS A 1 113 ? 4.121 10.758 18.406 1 97.94 113 HIS A O 1
ATOM 927 N N . GLN A 1 114 ? 5.531 9.242 17.766 1 98.44 114 GLN A N 1
ATOM 928 C CA . GLN A 1 114 ? 4.879 8.984 16.484 1 98.44 114 GLN A CA 1
ATOM 929 C C . GLN A 1 114 ? 3.424 8.578 16.688 1 98.44 114 GLN A C 1
ATOM 931 O O . GLN A 1 114 ? 2.523 9.141 16.062 1 98.44 114 GLN A O 1
ATOM 936 N N . LYS A 1 115 ? 3.209 7.641 17.547 1 98.38 115 LYS A N 1
ATOM 937 C CA . LYS A 1 115 ? 1.838 7.203 17.797 1 98.38 115 LYS A CA 1
ATOM 938 C C . LYS A 1 115 ? 0.993 8.336 18.375 1 98.38 115 LYS A C 1
ATOM 940 O O . LYS A 1 115 ? -0.177 8.492 18.016 1 98.38 115 LYS A O 1
ATOM 945 N N . MET A 1 116 ? 1.591 9.102 19.281 1 98.19 116 MET A N 1
ATOM 946 C CA . MET A 1 116 ? 0.886 10.227 19.875 1 98.19 116 MET A CA 1
ATOM 947 C C . MET A 1 116 ? 0.425 11.219 18.812 1 98.19 116 MET A C 1
ATOM 949 O O . MET A 1 116 ? -0.698 11.719 18.875 1 98.19 116 MET A O 1
ATOM 953 N N . ILE A 1 117 ? 1.264 11.492 17.859 1 98.5 117 ILE A N 1
ATOM 954 C CA . ILE A 1 117 ? 0.932 12.438 16.781 1 98.5 117 ILE A CA 1
ATOM 955 C C . ILE A 1 117 ? -0.215 11.883 15.945 1 98.5 117 ILE A C 1
ATOM 957 O O . ILE A 1 117 ? -1.164 12.602 15.625 1 98.5 117 ILE A O 1
ATOM 961 N N . LEU A 1 118 ? -0.154 10.602 15.594 1 98.44 118 LEU A N 1
ATOM 962 C CA . LEU A 1 118 ? -1.242 9.977 14.852 1 98.44 118 LEU A CA 1
ATOM 963 C C . LEU A 1 118 ? -2.545 10.031 15.641 1 98.44 118 LEU A C 1
ATOM 965 O O . LEU A 1 118 ? -3.604 10.32 15.078 1 98.44 118 LEU A O 1
ATOM 969 N N . ASP A 1 119 ? -2.488 9.789 16.906 1 98.12 119 ASP A N 1
ATOM 970 C CA . ASP A 1 119 ? -3.674 9.875 17.75 1 98.12 119 ASP A CA 1
ATOM 971 C C . ASP A 1 119 ? -4.258 11.281 17.75 1 98.12 119 ASP A C 1
ATOM 973 O O . ASP A 1 119 ? -5.477 11.461 17.719 1 98.12 119 ASP A O 1
ATOM 977 N N . LYS A 1 120 ? -3.377 12.266 17.812 1 98.44 120 LYS A N 1
ATOM 978 C CA . LYS A 1 120 ? -3.836 13.648 17.75 1 98.44 120 LYS A CA 1
ATOM 979 C C . LYS A 1 120 ? -4.57 13.922 16.438 1 98.44 120 LYS A C 1
ATOM 981 O O . LYS A 1 120 ? -5.617 14.57 16.422 1 98.44 120 LYS A O 1
ATOM 986 N N . MET A 1 121 ? -4.023 13.43 15.336 1 98.62 121 MET A N 1
ATOM 987 C CA . MET A 1 121 ? -4.688 13.578 14.047 1 98.62 121 MET A CA 1
ATOM 988 C C . MET A 1 121 ? -6.082 12.961 14.078 1 98.62 121 MET A C 1
ATOM 990 O O . MET A 1 121 ? -7.055 13.594 13.664 1 98.62 121 MET A O 1
ATOM 994 N N . ILE A 1 122 ? -6.152 11.734 14.594 1 98.38 122 ILE A N 1
ATOM 995 C CA . ILE A 1 122 ? -7.406 10.992 14.641 1 98.38 122 ILE A CA 1
ATOM 996 C C . ILE A 1 122 ? -8.406 11.719 15.531 1 98.38 122 ILE A C 1
ATOM 998 O O . ILE A 1 122 ? -9.57 11.891 15.164 1 98.38 122 ILE A O 1
ATOM 1002 N N . GLN A 1 123 ? -7.941 12.227 16.641 1 98 123 GLN A N 1
ATOM 1003 C CA . GLN A 1 123 ? -8.82 12.891 17.609 1 98 123 GLN A CA 1
ATOM 1004 C C . GLN A 1 123 ? -9.359 14.203 17.047 1 98 123 GLN A C 1
ATOM 1006 O O . GLN A 1 123 ? -10.469 14.617 17.391 1 98 123 GLN A O 1
ATOM 1011 N N . THR A 1 124 ? -8.586 14.844 16.234 1 98.56 124 THR A N 1
ATOM 1012 C CA . THR A 1 124 ? -8.922 16.156 15.703 1 98.56 124 THR A CA 1
ATOM 1013 C C . THR A 1 124 ? -10.047 16.062 14.672 1 98.56 124 THR A C 1
ATOM 1015 O O . THR A 1 124 ? -10.781 17.031 14.461 1 98.56 124 THR A O 1
ATOM 1018 N N . ILE A 1 125 ? -10.25 14.891 14.008 1 98.44 125 ILE A N 1
ATOM 1019 C CA . ILE A 1 125 ? -11.227 14.781 12.93 1 98.44 125 ILE A CA 1
ATOM 1020 C C . ILE A 1 125 ? -12.516 14.172 13.461 1 98.44 125 ILE A C 1
ATOM 1022 O O . ILE A 1 125 ? -12.508 13.438 14.445 1 98.44 125 ILE A O 1
ATOM 1026 N N . LYS A 1 126 ? -13.617 14.453 12.859 1 98.38 126 LYS A N 1
ATOM 1027 C CA . LYS A 1 126 ? -14.93 13.922 13.211 1 98.38 126 LYS A CA 1
ATOM 1028 C C . LYS A 1 126 ? -15.016 12.43 12.906 1 98.38 126 LYS A C 1
ATOM 1030 O O . LYS A 1 126 ? -14.312 11.922 12.039 1 98.38 126 LYS A O 1
ATOM 1035 N N . PRO A 1 127 ? -15.93 11.711 13.719 1 97.69 127 PRO A N 1
ATOM 1036 C CA . PRO A 1 127 ? -16.172 10.328 13.312 1 97.69 127 PRO A CA 1
ATOM 1037 C C . PRO A 1 127 ? -16.562 10.211 11.836 1 97.69 127 PRO A C 1
ATOM 1039 O O . PRO A 1 127 ? -17.344 11.023 11.328 1 97.69 127 PRO A O 1
ATOM 1042 N N . GLY A 1 128 ? -16 9.289 11.172 1 97.31 128 GLY A N 1
ATOM 1043 C CA . GLY A 1 128 ? -16.266 9.133 9.742 1 97.31 128 GLY A CA 1
ATOM 1044 C C . GLY A 1 128 ? -15.375 10.008 8.883 1 97.31 128 GLY A C 1
ATOM 1045 O O . GLY A 1 128 ? -15.383 9.898 7.652 1 97.31 128 GLY A O 1
ATOM 1046 N N . GLY A 1 129 ? -14.594 10.875 9.547 1 98.56 129 GLY A N 1
ATOM 1047 C CA . GLY A 1 129 ? -13.672 11.734 8.82 1 98.56 129 GLY A CA 1
ATOM 1048 C C . GLY A 1 129 ? -12.461 10.992 8.281 1 98.56 129 GLY A C 1
ATOM 1049 O O . GLY A 1 129 ? -12.273 9.805 8.57 1 98.56 129 GLY A O 1
ATOM 1050 N N . LEU A 1 130 ? -11.617 11.68 7.484 1 98.75 130 LEU A N 1
ATOM 1051 C CA . LEU A 1 130 ? -10.508 11.016 6.797 1 98.75 130 LEU A CA 1
ATOM 1052 C C . LEU A 1 130 ? -9.172 11.531 7.301 1 98.75 130 LEU A C 1
ATOM 1054 O O . LEU A 1 130 ? -9.031 12.719 7.609 1 98.75 130 LEU A O 1
ATOM 1058 N N . ILE A 1 131 ? -8.227 10.641 7.383 1 98.81 131 ILE A N 1
ATOM 1059 C CA . ILE A 1 131 ? -6.832 10.977 7.66 1 98.81 131 ILE A CA 1
ATOM 1060 C C . ILE A 1 131 ? -5.945 10.469 6.523 1 98.81 131 ILE A C 1
ATOM 1062 O O . ILE A 1 131 ? -6.031 9.305 6.133 1 98.81 131 ILE A O 1
ATOM 1066 N N . MET A 1 132 ? -5.156 11.359 5.938 1 98.81 132 MET A N 1
ATOM 1067 C CA . MET A 1 132 ? -4.211 11.031 4.879 1 98.81 132 MET A CA 1
ATOM 1068 C C . MET A 1 132 ? -2.799 11.469 5.25 1 98.81 132 MET A C 1
ATOM 1070 O O . MET A 1 132 ? -2.566 12.641 5.539 1 98.81 132 MET A O 1
ATOM 1074 N N . PHE A 1 133 ? -1.861 10.531 5.219 1 98.75 133 PHE A N 1
ATOM 1075 C CA . PHE A 1 133 ? -0.516 11.023 5.492 1 98.75 133 PHE A CA 1
ATOM 1076 C C . PHE A 1 133 ? 0.528 10.164 4.793 1 98.75 133 PHE A C 1
ATOM 1078 O O . PHE A 1 133 ? 0.261 9.008 4.453 1 98.75 133 PHE A O 1
ATOM 1085 N N . GLU A 1 134 ? 1.639 10.742 4.484 1 98.5 134 GLU A N 1
ATOM 1086 C CA . GLU A 1 134 ? 2.814 10.109 3.902 1 98.5 134 GLU A CA 1
ATOM 1087 C C . GLU A 1 134 ? 4.07 10.422 4.707 1 98.5 134 GLU A C 1
ATOM 1089 O O . GLU A 1 134 ? 4.328 11.586 5.035 1 98.5 134 GLU A O 1
ATOM 1094 N N . VAL A 1 135 ? 4.816 9.398 5.043 1 98.19 135 VAL A N 1
ATOM 1095 C CA . VAL A 1 135 ? 6.082 9.539 5.754 1 98.19 135 VAL A CA 1
ATOM 1096 C C . VAL A 1 135 ? 7.113 8.578 5.164 1 98.19 135 VAL A C 1
ATOM 1098 O O . VAL A 1 135 ? 6.773 7.727 4.34 1 98.19 135 VAL A O 1
ATOM 1101 N N . TYR A 1 136 ? 8.328 8.797 5.539 1 97.25 136 TYR A N 1
ATOM 1102 C CA . TYR A 1 136 ? 9.383 7.875 5.137 1 97.25 136 TYR A CA 1
ATOM 1103 C C . TYR A 1 136 ? 9.445 6.672 6.066 1 97.25 136 TYR A C 1
ATOM 1105 O O . TYR A 1 136 ? 9.297 6.809 7.281 1 97.25 136 TYR A O 1
ATOM 1113 N N . SER A 1 137 ? 9.602 5.473 5.465 1 97.81 137 SER A N 1
ATOM 1114 C CA . SER A 1 137 ? 9.773 4.27 6.266 1 97.81 137 SER A CA 1
ATOM 1115 C C . SER A 1 137 ? 11.195 4.172 6.812 1 97.81 137 SER A C 1
ATOM 1117 O O . SER A 1 137 ? 12.086 4.906 6.379 1 97.81 137 SER A O 1
ATOM 1119 N N . LYS A 1 138 ? 11.461 3.283 7.75 1 97.06 138 LYS A N 1
ATOM 1120 C CA . LYS A 1 138 ? 12.781 3.049 8.32 1 97.06 138 LYS A CA 1
ATOM 1121 C C . LYS A 1 138 ? 13.773 2.611 7.246 1 97.06 138 LYS A C 1
ATOM 1123 O O . LYS A 1 138 ? 14.969 2.895 7.344 1 97.06 138 LYS A O 1
ATOM 1128 N N . LYS A 1 139 ? 13.32 1.994 6.156 1 96.19 139 LYS A N 1
ATOM 1129 C CA . LYS A 1 139 ? 14.195 1.527 5.086 1 96.19 139 LYS A CA 1
ATOM 1130 C C . LYS A 1 139 ? 14.742 2.699 4.273 1 96.19 139 LYS A C 1
ATOM 1132 O O . LYS A 1 139 ? 15.703 2.541 3.518 1 96.19 139 LYS A O 1
ATOM 1137 N N . GLN A 1 140 ? 14.125 3.842 4.434 1 95.81 140 GLN A N 1
ATOM 1138 C CA . GLN A 1 140 ? 14.562 5.035 3.713 1 95.81 140 GLN A CA 1
ATOM 1139 C C . GLN A 1 140 ? 16.031 5.352 4.004 1 95.81 140 GLN A C 1
ATOM 1141 O O . GLN A 1 140 ? 16.719 5.938 3.168 1 95.81 140 GLN A O 1
ATOM 1146 N N . ILE A 1 141 ? 16.5 4.941 5.172 1 94.75 141 ILE A N 1
ATOM 1147 C CA . ILE A 1 141 ? 17.875 5.219 5.594 1 94.75 141 ILE A CA 1
ATOM 1148 C C . ILE A 1 141 ? 18.844 4.68 4.551 1 94.75 141 ILE A C 1
ATOM 1150 O O . ILE A 1 141 ? 19.953 5.203 4.398 1 94.75 141 ILE A O 1
ATOM 1154 N N . ASN A 1 142 ? 18.422 3.691 3.748 1 92.62 142 ASN A N 1
ATOM 1155 C CA . ASN A 1 142 ? 19.297 3.029 2.783 1 92.62 142 ASN A CA 1
ATOM 1156 C C . ASN A 1 142 ? 19.266 3.73 1.428 1 92.62 142 ASN A C 1
ATOM 1158 O O . ASN A 1 142 ? 20.062 3.408 0.54 1 92.62 142 ASN A O 1
ATOM 1162 N N . TYR A 1 143 ? 18.391 4.637 1.182 1 91.19 143 TYR A N 1
ATOM 1163 C CA . TYR A 1 143 ? 18.203 5.277 -0.116 1 91.19 143 TYR A CA 1
ATOM 1164 C C . TYR A 1 143 ? 18.922 6.621 -0.167 1 91.19 143 TYR A C 1
ATOM 1166 O O . TYR A 1 143 ? 19.422 7.023 -1.218 1 91.19 143 TYR A O 1
ATOM 1174 N N . GLY A 1 144 ? 18.859 7.371 0.893 1 84.25 144 GLY A N 1
ATOM 1175 C CA . GLY A 1 144 ? 19.594 8.625 0.991 1 84.25 144 GLY A CA 1
ATOM 1176 C C . GLY A 1 144 ? 18.969 9.75 0.186 1 84.25 144 GLY A C 1
ATOM 1177 O O . GLY A 1 144 ? 19.641 10.719 -0.164 1 84.25 144 GLY A O 1
ATOM 1178 N N . THR A 1 145 ? 17.781 9.672 -0.331 1 86.94 145 THR A N 1
ATOM 1179 C CA . THR A 1 145 ? 17.156 10.633 -1.234 1 86.94 145 THR A CA 1
ATOM 1180 C C . THR A 1 145 ? 16.188 11.531 -0.478 1 86.94 145 THR A C 1
ATOM 1182 O O . THR A 1 145 ? 15.461 12.32 -1.087 1 86.94 145 THR A O 1
ATOM 1185 N N . GLY A 1 146 ? 16.172 11.445 0.885 1 84.19 146 GLY A N 1
ATOM 1186 C CA . GLY A 1 146 ? 15.258 12.266 1.672 1 84.19 146 GLY A CA 1
ATOM 1187 C C . GLY A 1 146 ? 15.031 11.727 3.07 1 84.19 146 GLY A C 1
ATOM 1188 O O . GLY A 1 146 ? 15.531 10.656 3.42 1 84.19 146 GLY A O 1
ATOM 1189 N N . GLY A 1 147 ? 14.328 12.641 3.805 1 87.94 147 GLY A N 1
ATOM 1190 C CA . GLY A 1 147 ? 13.938 12.203 5.137 1 87.94 147 GLY A CA 1
ATOM 1191 C C . GLY A 1 147 ? 15.039 12.359 6.164 1 87.94 147 GLY A C 1
ATOM 1192 O O . GLY A 1 147 ? 16.188 12.656 5.812 1 87.94 147 GLY A O 1
ATOM 1193 N N . PRO A 1 148 ? 14.633 12.172 7.391 1 92.06 148 PRO A N 1
ATOM 1194 C CA . PRO A 1 148 ? 15.625 12.25 8.469 1 92.06 148 PRO A CA 1
ATOM 1195 C C . PRO A 1 148 ? 16.719 11.203 8.336 1 92.06 148 PRO A C 1
ATOM 1197 O O . PRO A 1 148 ? 16.469 10.094 7.852 1 92.06 148 PRO A O 1
ATOM 1200 N N . LYS A 1 149 ? 17.906 11.555 8.789 1 92.19 149 LYS A N 1
ATOM 1201 C CA . LYS A 1 149 ? 19.031 10.625 8.766 1 92.19 149 LYS A CA 1
ATOM 1202 C C . LYS A 1 149 ? 19.062 9.773 10.031 1 92.19 149 LYS A C 1
ATOM 1204 O O . LYS A 1 149 ? 19.828 8.812 10.125 1 92.19 149 LYS A O 1
ATOM 1209 N N . ASP A 1 150 ? 18.281 10.133 10.961 1 94.81 150 ASP A N 1
ATOM 1210 C CA . ASP A 1 150 ? 18.094 9.383 12.195 1 94.81 150 ASP A CA 1
ATOM 1211 C C . ASP A 1 150 ? 16.969 8.359 12.055 1 94.81 150 ASP A C 1
ATOM 1213 O O . ASP A 1 150 ? 15.797 8.727 11.938 1 94.81 150 ASP A O 1
ATOM 1217 N N . VAL A 1 151 ? 17.312 7.047 12.117 1 95.94 151 VAL A N 1
ATOM 1218 C CA . VAL A 1 151 ? 16.359 5.965 11.898 1 95.94 151 VAL A CA 1
ATOM 1219 C C . VAL A 1 151 ? 15.227 6.066 12.914 1 95.94 151 VAL A C 1
ATOM 1221 O O . VAL A 1 151 ? 14.094 5.672 12.617 1 95.94 151 VAL A O 1
ATOM 1224 N N . ASP A 1 152 ? 15.477 6.703 14.094 1 96.81 152 ASP A N 1
ATOM 1225 C CA . ASP A 1 152 ? 14.469 6.812 15.141 1 96.81 152 ASP A CA 1
ATOM 1226 C C . ASP A 1 152 ? 13.398 7.832 14.773 1 96.81 152 ASP A C 1
ATOM 1228 O O . ASP A 1 152 ? 12.375 7.941 15.453 1 96.81 152 ASP A O 1
ATOM 1232 N N . MET A 1 153 ? 13.602 8.547 13.688 1 97.5 153 MET A N 1
ATOM 1233 C CA . MET A 1 153 ? 12.609 9.516 13.234 1 97.5 153 MET A CA 1
ATOM 1234 C C . MET A 1 153 ? 11.844 8.984 12.023 1 97.5 153 MET A C 1
ATOM 1236 O O . MET A 1 153 ? 10.93 9.641 11.523 1 97.5 153 MET A O 1
ATOM 1240 N N . LEU A 1 154 ? 12.289 7.824 11.531 1 97.88 154 LEU A N 1
ATOM 1241 C CA . LEU A 1 154 ? 11.594 7.141 10.445 1 97.88 154 LEU A CA 1
ATOM 1242 C C . LEU A 1 154 ? 10.539 6.184 10.992 1 97.88 154 LEU A C 1
ATOM 1244 O O . LEU A 1 154 ? 10.531 5.875 12.188 1 97.88 154 LEU A O 1
ATOM 1248 N N . TYR A 1 155 ? 9.672 5.785 10.141 1 98.56 155 TYR A N 1
ATOM 1249 C CA . TYR A 1 155 ? 8.5 5.074 10.633 1 98.56 155 TYR A CA 1
ATOM 1250 C C . TYR A 1 155 ? 8.539 3.605 10.234 1 98.56 155 TYR A C 1
ATOM 1252 O O . TYR A 1 155 ? 9.062 3.26 9.172 1 98.56 155 TYR A O 1
ATOM 1260 N N . ASP A 1 156 ? 8.039 2.732 11.078 1 98.25 156 ASP A N 1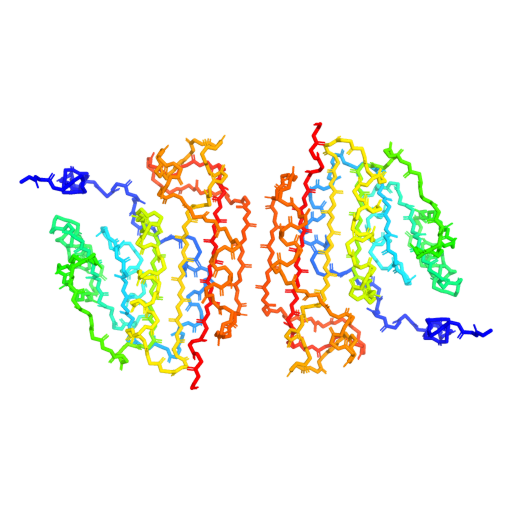
ATOM 1261 C CA . ASP A 1 156 ? 7.848 1.31 10.805 1 98.25 156 ASP A CA 1
ATOM 1262 C C . ASP A 1 156 ? 6.449 1.039 10.258 1 98.25 156 ASP A C 1
ATOM 1264 O O . ASP A 1 156 ? 5.449 1.288 10.93 1 98.25 156 ASP A O 1
ATOM 1268 N N . PRO A 1 157 ? 6.402 0.533 9.031 1 98.38 157 PRO A N 1
ATOM 1269 C CA . PRO A 1 157 ? 5.074 0.319 8.445 1 98.38 157 PRO A CA 1
ATOM 1270 C C . PRO A 1 157 ? 4.207 -0.618 9.281 1 98.38 157 PRO A C 1
ATOM 1272 O O . PRO A 1 157 ? 2.984 -0.469 9.32 1 98.38 157 PRO A O 1
ATOM 1275 N N . ILE A 1 158 ? 4.754 -1.605 9.938 1 98.19 158 ILE A N 1
ATOM 1276 C CA . ILE A 1 158 ? 3.99 -2.527 10.773 1 98.19 158 ILE A CA 1
ATOM 1277 C C . ILE A 1 158 ? 3.363 -1.771 11.938 1 98.19 158 ILE A C 1
ATOM 1279 O O . ILE A 1 158 ? 2.197 -1.993 12.281 1 98.19 158 ILE A O 1
ATOM 1283 N N . ASP A 1 159 ? 4.145 -0.845 12.57 1 98.25 159 ASP A N 1
ATOM 1284 C CA . ASP A 1 159 ? 3.604 -0.016 13.641 1 98.25 159 ASP A CA 1
ATOM 1285 C C . ASP A 1 159 ? 2.412 0.805 13.156 1 98.25 159 ASP A C 1
ATOM 1287 O O . ASP A 1 159 ? 1.358 0.818 13.797 1 98.25 159 ASP A O 1
ATOM 1291 N N . ILE A 1 160 ? 2.576 1.429 12.039 1 98.5 160 ILE A N 1
ATOM 1292 C CA . ILE A 1 160 ? 1.533 2.316 11.531 1 98.5 160 ILE A CA 1
ATOM 1293 C C . ILE A 1 160 ? 0.27 1.512 11.234 1 98.5 160 ILE A C 1
ATOM 1295 O O . ILE A 1 160 ? -0.832 1.911 11.617 1 98.5 160 ILE A O 1
ATOM 1299 N N . LEU A 1 161 ? 0.469 0.427 10.523 1 97.94 161 LEU A N 1
ATOM 1300 C CA . LEU A 1 161 ? -0.684 -0.406 10.195 1 97.94 161 LEU A CA 1
ATOM 1301 C C . LEU A 1 161 ? -1.38 -0.893 11.461 1 97.94 161 LEU A C 1
ATOM 1303 O O . LEU A 1 161 ? -2.611 -0.918 11.523 1 97.94 161 LEU A O 1
ATOM 1307 N N . THR A 1 162 ? -0.606 -1.239 12.477 1 97.81 162 THR A N 1
ATOM 1308 C CA . THR A 1 162 ? -1.134 -1.688 13.758 1 97.81 162 THR A CA 1
ATOM 1309 C C . THR A 1 162 ? -1.924 -0.575 14.438 1 97.81 162 THR A C 1
ATOM 1311 O O . THR A 1 162 ? -3.025 -0.806 14.938 1 97.81 162 THR A O 1
ATOM 1314 N N . TRP A 1 163 ? -1.361 0.66 14.398 1 97.94 163 TRP A N 1
ATOM 1315 C CA . TRP A 1 163 ? -2.014 1.8 15.031 1 97.94 163 TRP A CA 1
ATOM 1316 C C . TRP A 1 163 ? -3.33 2.131 14.336 1 97.94 163 TRP A C 1
ATOM 1318 O O . TRP A 1 163 ? -4.258 2.65 14.961 1 97.94 163 TRP A O 1
ATOM 1328 N N . CYS A 1 164 ? -3.492 1.777 13.055 1 97.5 164 CYS A N 1
ATOM 1329 C CA . CYS A 1 164 ? -4.645 2.158 12.25 1 97.5 164 CYS A CA 1
ATOM 1330 C C . CYS A 1 164 ? -5.711 1.07 12.273 1 97.5 164 CYS A C 1
ATOM 1332 O O . CYS A 1 164 ? -6.824 1.275 11.781 1 97.5 164 CYS A O 1
ATOM 1334 N N . GLU A 1 165 ? -5.434 -0.074 12.867 1 93.31 165 GLU A N 1
ATOM 1335 C CA . GLU A 1 165 ? -6.215 -1.299 12.719 1 93.31 165 GLU A CA 1
ATOM 1336 C C . GLU A 1 165 ? -7.648 -1.101 13.203 1 93.31 165 GLU A C 1
ATOM 1338 O O . GLU A 1 165 ? -8.57 -1.74 12.695 1 93.31 165 GLU A O 1
ATOM 1343 N N . LYS A 1 166 ? -7.863 -0.24 14.164 1 94.75 166 LYS A N 1
ATOM 1344 C CA . LYS A 1 166 ? -9.188 -0.045 14.742 1 94.75 166 LYS A CA 1
ATOM 1345 C C . LYS A 1 166 ? -10.062 0.814 13.836 1 94.75 166 LYS A C 1
ATOM 1347 O O . LYS A 1 166 ? -11.266 0.942 14.07 1 94.75 166 LYS A O 1
ATOM 1352 N N . HIS A 1 167 ? -9.508 1.416 12.859 1 97.38 167 HIS A N 1
ATOM 1353 C CA . HIS A 1 167 ? -10.227 2.264 11.914 1 97.38 167 HIS A CA 1
ATOM 1354 C C . HIS A 1 167 ? -10.344 1.592 10.547 1 97.38 167 HIS A C 1
ATOM 1356 O O . HIS A 1 167 ? -9.844 0.482 10.352 1 97.38 167 HIS A O 1
ATOM 1362 N N . LYS A 1 168 ? -11.133 2.15 9.703 1 96.69 168 LYS A N 1
ATOM 1363 C CA . LYS A 1 168 ? -11.25 1.63 8.344 1 96.69 168 LYS A CA 1
ATOM 1364 C C . LYS A 1 168 ? -10.047 2.035 7.492 1 96.69 168 LYS A C 1
ATOM 1366 O O . LYS A 1 168 ? -9.883 3.211 7.164 1 96.69 168 LYS A O 1
ATOM 1371 N N . VAL A 1 169 ? -9.227 1.082 7.156 1 97.81 169 VAL A N 1
ATOM 1372 C CA . VAL A 1 169 ? -8.07 1.334 6.305 1 97.81 169 VAL A CA 1
ATOM 1373 C C . VAL A 1 169 ? -8.492 1.305 4.84 1 97.81 169 VAL A C 1
ATOM 1375 O O . VAL A 1 169 ? -8.766 0.236 4.289 1 97.81 169 VAL A O 1
ATOM 1378 N N . ILE A 1 170 ? -8.484 2.43 4.238 1 97.81 170 ILE A N 1
ATOM 1379 C CA . ILE A 1 170 ? -8.914 2.586 2.854 1 97.81 170 ILE A CA 1
ATOM 1380 C C . ILE A 1 170 ? -7.727 2.383 1.917 1 97.81 170 ILE A C 1
ATOM 1382 O O . ILE A 1 170 ? -7.879 1.84 0.82 1 97.81 170 ILE A O 1
ATOM 1386 N N . HIS A 1 171 ? -6.602 2.83 2.361 1 98.44 171 HIS A N 1
ATOM 1387 C CA . HIS A 1 171 ? -5.359 2.783 1.603 1 98.44 171 HIS A CA 1
ATOM 1388 C C . HIS A 1 171 ? -4.148 2.719 2.529 1 98.44 171 HIS A C 1
ATOM 1390 O O . HIS A 1 171 ? -3.967 3.592 3.381 1 98.44 171 HIS A O 1
ATOM 1396 N N . PHE A 1 172 ? -3.393 1.739 2.416 1 98.75 172 PHE A N 1
ATOM 1397 C CA . PHE A 1 172 ? -2.082 1.611 3.045 1 98.75 172 PHE A CA 1
ATOM 1398 C C . PHE A 1 172 ? -1.043 1.132 2.039 1 98.75 172 PHE A C 1
ATOM 1400 O O . PHE A 1 172 ? -1.238 0.11 1.376 1 98.75 172 PHE A O 1
ATOM 1407 N N . PHE A 1 173 ? -0.031 1.906 1.913 1 98.62 173 PHE A N 1
ATOM 1408 C CA . PHE A 1 173 ? 1.047 1.554 0.997 1 98.62 173 PHE A CA 1
ATOM 1409 C C . PHE A 1 173 ? 2.402 1.67 1.686 1 98.62 173 PHE A C 1
ATOM 1411 O O . PHE A 1 173 ? 2.645 2.617 2.436 1 98.62 173 PHE A O 1
ATOM 1418 N N . ASN A 1 174 ? 3.217 0.745 1.544 1 98.56 174 ASN A N 1
ATOM 1419 C CA . ASN A 1 174 ? 4.641 0.819 1.862 1 98.56 174 ASN A CA 1
ATOM 1420 C C . ASN A 1 174 ? 5.5 0.32 0.705 1 98.56 174 ASN A C 1
ATOM 1422 O O . ASN A 1 174 ? 5.242 -0.751 0.152 1 98.56 174 ASN A O 1
ATOM 1426 N N . GLY A 1 175 ? 6.43 1.105 0.31 1 97.75 175 GLY A N 1
ATOM 1427 C CA . GLY A 1 175 ? 7.32 0.67 -0.753 1 97.75 175 GLY A CA 1
ATOM 1428 C C . GLY A 1 175 ? 8.047 1.817 -1.428 1 97.75 175 GLY A C 1
ATOM 1429 O O . GLY A 1 175 ? 8.195 2.895 -0.848 1 97.75 175 GLY A O 1
ATOM 1430 N N . GLU A 1 176 ? 8.547 1.485 -2.576 1 96.19 176 GLU A N 1
ATOM 1431 C CA . GLU A 1 176 ? 9.367 2.438 -3.32 1 96.19 176 GLU A CA 1
ATOM 1432 C C . GLU A 1 176 ? 8.5 3.406 -4.121 1 96.19 176 GLU A C 1
ATOM 1434 O O . GLU A 1 176 ? 7.539 2.992 -4.773 1 96.19 176 GLU A O 1
ATOM 1439 N N . GLN A 1 177 ? 8.75 4.629 -3.979 1 93.12 177 GLN A N 1
ATOM 1440 C CA . GLN A 1 177 ? 8.133 5.695 -4.762 1 93.12 177 GLN A CA 1
ATOM 1441 C C . GLN A 1 177 ? 9.18 6.707 -5.223 1 93.12 177 GLN A C 1
ATOM 1443 O O . GLN A 1 177 ? 10.055 7.098 -4.449 1 93.12 177 GLN A O 1
ATOM 1448 N N . GLU A 1 178 ? 9.102 7.012 -6.551 1 88.5 178 GLU A N 1
ATOM 1449 C CA . GLU A 1 178 ? 9.93 8.117 -7.023 1 88.5 178 GLU A CA 1
ATOM 1450 C C . GLU A 1 178 ? 9.352 9.461 -6.582 1 88.5 178 GLU A C 1
ATOM 1452 O O . GLU A 1 178 ? 8.148 9.703 -6.699 1 88.5 178 GLU A O 1
ATOM 1457 N N . ARG A 1 179 ? 10.141 10.242 -5.996 1 78.62 179 ARG A N 1
ATOM 1458 C CA . ARG A 1 179 ? 9.75 11.602 -5.621 1 78.62 179 ARG A CA 1
ATOM 1459 C C . ARG A 1 179 ? 10.695 12.633 -6.23 1 78.62 179 ARG A C 1
ATOM 1461 O O . ARG A 1 179 ? 11.906 12.43 -6.254 1 78.62 179 ARG A O 1
ATOM 1468 N N . VAL A 1 180 ? 10.172 13.539 -7.023 1 76.31 180 VAL A N 1
ATOM 1469 C CA . VAL A 1 180 ? 10.898 14.695 -7.523 1 76.31 180 VAL A CA 1
ATOM 1470 C C . VAL A 1 180 ? 10.289 15.977 -6.961 1 76.31 180 VAL A C 1
ATOM 1472 O O . VAL A 1 180 ? 9.453 16.609 -7.613 1 76.31 180 VAL A O 1
ATOM 1475 N N . GLU A 1 181 ? 10.594 16.156 -5.828 1 67.12 181 GLU A N 1
ATOM 1476 C CA . GLU A 1 181 ? 10 17.297 -5.137 1 67.12 181 GLU A CA 1
ATOM 1477 C C . GLU A 1 181 ? 11.078 18.281 -4.668 1 67.12 181 GLU A C 1
ATOM 1479 O O . GLU A 1 181 ? 11.633 18.125 -3.578 1 67.12 181 GLU A O 1
ATOM 1484 N N . GLY A 1 182 ? 11.43 19.234 -5.406 1 64.5 182 GLY A N 1
ATOM 1485 C CA . GLY A 1 182 ? 12.398 20.266 -5.074 1 64.5 182 GLY A CA 1
ATOM 1486 C C . GLY A 1 182 ? 13.781 19.703 -4.805 1 64.5 182 GLY A C 1
ATOM 1487 O O . GLY A 1 182 ? 14.133 18.625 -5.281 1 64.5 182 GLY A O 1
ATOM 1488 N N . LYS A 1 183 ? 14.695 20.469 -4.227 1 60.34 183 LYS A N 1
ATOM 1489 C CA . LYS A 1 183 ? 16.078 20.141 -3.959 1 60.34 183 LYS A CA 1
ATOM 1490 C C . LYS A 1 183 ? 16.188 19.094 -2.842 1 60.34 183 LYS A C 1
ATOM 1492 O O . LYS A 1 183 ? 17.172 18.359 -2.773 1 60.34 183 LYS A O 1
ATOM 1497 N N . GLY A 1 184 ? 15.156 18.969 -2.098 1 59.66 184 GLY A N 1
ATOM 1498 C CA . GLY A 1 184 ? 15.266 18.141 -0.904 1 59.66 184 GLY A CA 1
ATOM 1499 C C . GLY A 1 184 ? 14.789 16.719 -1.114 1 59.66 184 GLY A C 1
ATOM 1500 O O . GLY A 1 184 ? 15.195 15.812 -0.392 1 59.66 184 GLY A O 1
ATOM 1501 N N . HIS A 1 185 ? 13.922 16.453 -2.057 1 62.94 185 HIS A N 1
ATOM 1502 C CA . HIS A 1 185 ? 13.297 15.141 -2.242 1 62.94 185 HIS A CA 1
ATOM 1503 C C . HIS A 1 185 ? 13.398 14.68 -3.693 1 62.94 185 HIS A C 1
ATOM 1505 O O . HIS A 1 185 ? 12.469 14.891 -4.477 1 62.94 185 HIS A O 1
ATOM 1511 N N . THR A 1 186 ? 14.531 14.203 -4.09 1 73.81 186 THR A N 1
ATOM 1512 C CA . THR A 1 186 ? 14.617 13.758 -5.477 1 73.81 186 THR A CA 1
ATOM 1513 C C . THR A 1 186 ? 15.289 12.391 -5.559 1 73.81 186 THR A C 1
ATOM 1515 O O . THR A 1 186 ? 16.391 12.203 -5.039 1 73.81 186 THR A O 1
ATOM 1518 N N . GLY A 1 187 ? 14.469 11.516 -5.965 1 85.81 187 GLY A N 1
ATOM 1519 C CA . GLY A 1 187 ? 14.977 10.172 -6.176 1 85.81 187 GLY A CA 1
ATOM 1520 C C . GLY A 1 187 ? 14.047 9.086 -5.664 1 85.81 187 GLY A C 1
ATOM 1521 O O . GLY A 1 187 ? 12.922 9.375 -5.246 1 85.81 187 GLY A O 1
ATOM 1522 N N . LEU A 1 188 ? 14.539 7.91 -5.789 1 91.56 188 LEU A N 1
ATOM 1523 C CA . LEU A 1 188 ? 13.797 6.746 -5.309 1 91.56 188 LEU A CA 1
ATOM 1524 C C . LEU A 1 188 ? 13.781 6.707 -3.785 1 91.56 188 LEU A C 1
ATOM 1526 O O . LEU A 1 188 ? 14.828 6.852 -3.145 1 91.56 188 LEU A O 1
ATOM 1530 N N . ALA A 1 189 ? 12.609 6.695 -3.168 1 95.06 189 ALA A N 1
ATOM 1531 C CA . ALA A 1 189 ? 12.445 6.691 -1.718 1 95.06 189 ALA A CA 1
ATOM 1532 C C . ALA A 1 189 ? 11.586 5.508 -1.269 1 95.06 189 ALA A C 1
ATOM 1534 O O . ALA A 1 189 ? 10.945 4.852 -2.09 1 95.06 189 ALA A O 1
ATOM 1535 N N . ASP A 1 190 ? 11.742 5.145 -0.055 1 97 190 ASP A N 1
ATOM 1536 C CA . ASP A 1 190 ? 10.844 4.18 0.58 1 97 190 ASP A CA 1
ATOM 1537 C C . ASP A 1 190 ? 9.859 4.879 1.516 1 97 190 ASP A C 1
ATOM 1539 O O . ASP A 1 190 ? 10.266 5.457 2.527 1 97 190 ASP A O 1
ATOM 1543 N N . VAL A 1 191 ? 8.531 4.852 1.133 1 97.94 191 VAL A N 1
ATOM 1544 C CA . VAL A 1 191 ? 7.559 5.672 1.844 1 97.94 191 VAL A CA 1
ATOM 1545 C C . VAL A 1 191 ? 6.438 4.789 2.389 1 97.94 191 VAL A C 1
ATOM 1547 O O . VAL A 1 191 ? 6.34 3.609 2.035 1 97.94 191 VAL A O 1
ATOM 1550 N N . ILE A 1 192 ? 5.699 5.332 3.314 1 98.62 192 ILE A N 1
ATOM 1551 C CA . ILE A 1 192 ? 4.43 4.812 3.816 1 98.62 192 ILE A CA 1
ATOM 1552 C C . ILE A 1 192 ? 3.314 5.812 3.541 1 98.62 192 ILE A C 1
ATOM 1554 O O . ILE A 1 192 ? 3.445 7 3.854 1 98.62 192 ILE A O 1
ATOM 1558 N N . GLN A 1 193 ? 2.281 5.371 2.875 1 98.81 193 GLN A N 1
ATOM 1559 C CA . GLN A 1 193 ? 1.109 6.184 2.566 1 98.81 193 GLN A CA 1
ATOM 1560 C C . GLN A 1 193 ? -0.149 5.594 3.197 1 98.81 193 GLN A C 1
ATOM 1562 O O . GLN A 1 193 ? -0.403 4.391 3.082 1 98.81 193 GLN A O 1
ATOM 1567 N N . VAL A 1 194 ? -0.907 6.465 3.854 1 98.88 194 VAL A N 1
ATOM 1568 C CA . VAL A 1 194 ? -2.049 5.953 4.602 1 98.88 194 VAL A CA 1
ATOM 1569 C C . VAL A 1 194 ? -3.273 6.828 4.34 1 98.88 194 VAL A C 1
ATOM 1571 O O . VAL A 1 194 ? -3.176 8.055 4.316 1 98.88 194 VAL A O 1
ATOM 1574 N N . VAL A 1 195 ? -4.398 6.23 4.043 1 98.81 195 VAL A N 1
ATOM 1575 C CA . VAL A 1 195 ? -5.727 6.828 4.133 1 98.81 195 VAL A CA 1
ATOM 1576 C C . VAL A 1 195 ? -6.617 5.977 5.035 1 98.81 195 VAL A C 1
ATOM 1578 O O . VAL A 1 195 ? -6.855 4.801 4.75 1 98.81 195 VAL A O 1
ATOM 1581 N N . ILE A 1 196 ? -7.098 6.523 6.094 1 98.56 196 ILE A N 1
ATOM 1582 C CA . ILE A 1 196 ? -8.023 5.805 6.969 1 98.56 196 ILE A CA 1
ATOM 1583 C C . ILE A 1 196 ? -9.25 6.668 7.234 1 98.56 196 ILE A C 1
ATOM 1585 O O . ILE A 1 196 ? -9.195 7.895 7.121 1 98.56 196 ILE A O 1
ATOM 1589 N N . SER A 1 197 ? -10.344 6.059 7.48 1 98.19 197 SER A N 1
ATOM 1590 C CA . SER A 1 197 ? -11.547 6.707 7.988 1 98.19 197 SER A CA 1
ATOM 1591 C C . SER A 1 197 ? -11.758 6.395 9.469 1 98.19 197 SER A C 1
ATOM 1593 O O . SER A 1 197 ? -11.773 5.23 9.867 1 98.19 197 SER A O 1
ATOM 1595 N N . LYS A 1 198 ? -11.859 7.449 10.211 1 97.88 198 LYS A N 1
ATOM 1596 C CA . LYS A 1 198 ? -12.062 7.273 11.648 1 97.88 198 LYS A CA 1
ATOM 1597 C C . LYS A 1 198 ? -13.352 6.508 11.938 1 97.88 198 LYS A C 1
ATOM 1599 O O . LYS A 1 198 ? -14.398 6.82 11.375 1 97.88 198 LYS A O 1
ATOM 1604 N N . SER A 1 199 ? -13.188 5.488 12.742 1 93.31 199 SER A N 1
ATOM 1605 C CA . SER A 1 199 ? -14.336 4.668 13.117 1 93.31 199 SER A CA 1
ATOM 1606 C C . SER A 1 199 ? -15.43 5.512 13.766 1 93.31 199 SER A C 1
ATOM 1608 O O . SER A 1 199 ? -15.133 6.5 14.445 1 93.31 199 SER A O 1
ATOM 1610 N N . ILE A 1 200 ? -16.656 5.176 13.547 1 88.12 200 ILE A N 1
ATOM 1611 C CA . ILE A 1 200 ? -17.812 5.879 14.086 1 88.12 200 ILE A CA 1
ATOM 1612 C C . ILE A 1 200 ? -18.016 5.496 15.555 1 88.12 200 ILE A C 1
ATOM 1614 O O . ILE A 1 200 ? -17.812 4.34 15.93 1 88.12 200 ILE A O 1
ATOM 1618 N N . MET B 1 1 ? -12.484 -37.812 -4.223 1 38.25 1 MET B N 1
ATOM 1619 C CA . MET B 1 1 ? -13.188 -36.656 -3.717 1 38.25 1 MET B CA 1
ATOM 1620 C C . MET B 1 1 ? -12.922 -35.438 -4.598 1 38.25 1 MET B C 1
ATOM 1622 O O . MET B 1 1 ? -11.773 -35 -4.746 1 38.25 1 MET B O 1
ATOM 1626 N N . ASN B 1 2 ? -13.695 -35.125 -5.523 1 51.09 2 ASN B N 1
ATOM 1627 C CA . ASN B 1 2 ? -13.523 -34.125 -6.586 1 51.09 2 ASN B CA 1
ATOM 1628 C C . ASN B 1 2 ? -13.328 -32.75 -6.023 1 51.09 2 ASN B C 1
ATOM 1630 O O . ASN B 1 2 ? -14.102 -32.281 -5.184 1 51.09 2 ASN B O 1
ATOM 1634 N N . ASN B 1 3 ? -12.047 -32.094 -5.977 1 65.5 3 ASN B N 1
ATOM 1635 C CA . ASN B 1 3 ? -11.578 -30.891 -5.328 1 65.5 3 ASN B CA 1
ATOM 1636 C C . ASN B 1 3 ? -12.414 -29.672 -5.73 1 65.5 3 ASN B C 1
ATOM 1638 O O . ASN B 1 3 ? -13.016 -29.656 -6.805 1 65.5 3 ASN B O 1
ATOM 1642 N N . PHE B 1 4 ? -12.992 -29 -4.695 1 71.25 4 PHE B N 1
ATOM 1643 C CA . PHE B 1 4 ? -13.766 -27.781 -4.844 1 71.25 4 PHE B CA 1
ATOM 1644 C C . PHE B 1 4 ? -13.391 -27.047 -6.129 1 71.25 4 PHE B C 1
ATOM 1646 O O . PHE B 1 4 ? -14.266 -26.656 -6.902 1 71.25 4 PHE B O 1
ATOM 1653 N N . TRP B 1 5 ? -12.375 -27.125 -6.547 1 78.06 5 TRP B N 1
ATOM 1654 C CA . TRP B 1 5 ? -11.906 -26.344 -7.691 1 78.06 5 TRP B CA 1
ATOM 1655 C C . TRP B 1 5 ? -12.18 -27.078 -9 1 78.06 5 TRP B C 1
ATOM 1657 O O . TRP B 1 5 ? -12.43 -26.453 -10.031 1 78.06 5 TRP B O 1
ATOM 1667 N N . ASN B 1 6 ? -12.062 -28.406 -9.086 1 78.19 6 ASN B N 1
ATOM 1668 C CA . ASN B 1 6 ? -12.375 -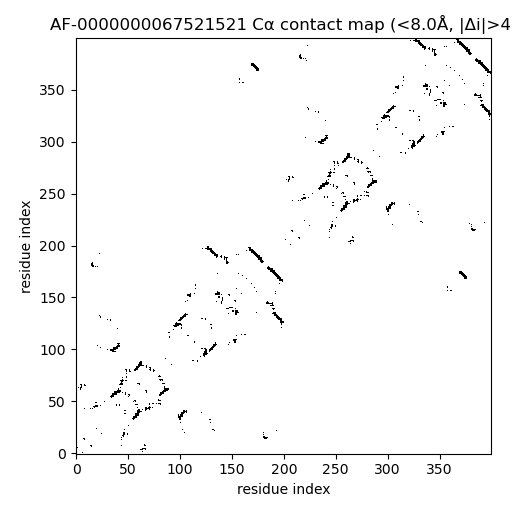29.156 -10.297 1 78.19 6 ASN B CA 1
ATOM 1669 C C . ASN B 1 6 ? -13.812 -28.906 -10.758 1 78.19 6 ASN B C 1
ATOM 1671 O O . ASN B 1 6 ? -14.062 -28.703 -11.945 1 78.19 6 ASN B O 1
ATOM 1675 N N . ASP B 1 7 ? -14.68 -28.938 -9.742 1 75.5 7 ASP B N 1
ATOM 1676 C CA . ASP B 1 7 ? -16.078 -28.703 -10.062 1 75.5 7 ASP B CA 1
ATOM 1677 C C . ASP B 1 7 ? -16.297 -27.281 -10.602 1 75.5 7 ASP B C 1
ATOM 1679 O O . ASP B 1 7 ? -17.078 -27.078 -11.539 1 75.5 7 ASP B O 1
ATOM 1683 N N . ARG B 1 8 ? -15.555 -26.344 -10.062 1 73.75 8 ARG B N 1
ATOM 1684 C CA . ARG B 1 8 ? -15.695 -24.938 -10.469 1 73.75 8 ARG B CA 1
ATOM 1685 C C . ARG B 1 8 ? -15.195 -24.734 -11.891 1 73.75 8 ARG B C 1
ATOM 1687 O O . ARG B 1 8 ? -15.773 -23.953 -12.648 1 73.75 8 ARG B O 1
ATOM 1694 N N . TYR B 1 9 ? -14.281 -25.5 -12.367 1 79.38 9 TYR B N 1
ATOM 1695 C CA . TYR B 1 9 ? -13.641 -25.25 -13.656 1 79.38 9 TYR B CA 1
ATOM 1696 C C . TYR B 1 9 ? -14.156 -26.219 -14.711 1 79.38 9 TYR B C 1
ATOM 1698 O O . TYR B 1 9 ? -13.68 -26.219 -15.852 1 79.38 9 TYR B O 1
ATOM 1706 N N . LYS B 1 10 ? -15.109 -26.953 -14.445 1 76.38 10 LYS B N 1
ATOM 1707 C CA . LYS B 1 10 ? -15.617 -27.953 -15.375 1 76.38 10 LYS B CA 1
ATOM 1708 C C . LYS B 1 10 ? -16.328 -27.312 -16.547 1 76.38 10 LYS B C 1
ATOM 1710 O O . LYS B 1 10 ? -16.297 -27.828 -17.672 1 76.38 10 LYS B O 1
ATOM 1715 N N . SER B 1 11 ? -16.844 -26.109 -16.391 1 74.88 11 SER B N 1
ATOM 1716 C CA . SER B 1 11 ? -17.562 -25.438 -17.453 1 74.88 11 SER B CA 1
ATOM 1717 C C . SER B 1 11 ? -16.609 -24.875 -18.516 1 74.88 11 SER B C 1
ATOM 1719 O O . SER B 1 11 ? -15.438 -24.641 -18.234 1 74.88 11 SER B O 1
ATOM 1721 N N . ASP B 1 12 ? -17.078 -24.797 -19.766 1 75.81 12 ASP B N 1
ATOM 1722 C CA . ASP B 1 12 ? -16.281 -24.234 -20.844 1 75.81 12 ASP B CA 1
ATOM 1723 C C . ASP B 1 12 ? -16.016 -22.75 -20.625 1 75.81 12 ASP B C 1
ATOM 1725 O O . ASP B 1 12 ? -15.031 -22.203 -21.141 1 75.81 12 ASP B O 1
ATOM 1729 N N . GLU B 1 13 ? -16.844 -22.156 -19.922 1 80.75 13 GLU B N 1
ATOM 1730 C CA . GLU B 1 13 ? -16.672 -20.734 -19.672 1 80.75 13 GLU B CA 1
ATOM 1731 C C . GLU B 1 13 ? -15.57 -20.469 -18.641 1 80.75 13 GLU B C 1
ATOM 1733 O O . GLU B 1 13 ? -15.398 -21.25 -17.703 1 80.75 13 GLU B O 1
ATOM 1738 N N . TYR B 1 14 ? -14.805 -19.547 -18.969 1 82.25 14 TYR B N 1
ATOM 1739 C CA . TYR B 1 14 ? -13.781 -19.141 -18.016 1 82.25 14 TYR B CA 1
ATOM 1740 C C . TYR B 1 14 ? -14.406 -18.391 -16.844 1 82.25 14 TYR B C 1
ATOM 1742 O O . TYR B 1 14 ? -14.867 -17.25 -17.016 1 82.25 14 TYR B O 1
ATOM 1750 N N . PHE B 1 15 ? -14.383 -18.922 -15.602 1 75.38 15 PHE B N 1
ATOM 1751 C CA . PHE B 1 15 ? -15.102 -18.484 -14.414 1 75.38 15 PHE B CA 1
ATOM 1752 C C . PHE B 1 15 ? -14.672 -17.078 -13.992 1 75.38 15 PHE B C 1
ATOM 1754 O O . PHE B 1 15 ? -15.5 -16.266 -13.586 1 75.38 15 PHE B O 1
ATOM 1761 N N . TYR B 1 16 ? -13.406 -16.781 -14.125 1 76.12 16 TYR B N 1
ATOM 1762 C CA . TYR B 1 16 ? -12.883 -15.484 -13.695 1 76.12 16 TYR B CA 1
ATOM 1763 C C . TYR B 1 16 ? -12.523 -14.617 -14.891 1 76.12 16 TYR B C 1
ATOM 1765 O O . TYR B 1 16 ? -11.898 -13.562 -14.742 1 76.12 16 TYR B O 1
ATOM 1773 N N . GLY B 1 17 ? -12.945 -15.055 -16.094 1 79.06 17 GLY B N 1
ATOM 1774 C CA . GLY B 1 17 ? -12.617 -14.328 -17.312 1 79.06 17 GLY B CA 1
ATOM 1775 C C . GLY B 1 17 ? -11.227 -14.633 -17.828 1 79.06 17 GLY B C 1
ATOM 1776 O O . GLY B 1 17 ? -10.516 -15.469 -17.266 1 79.06 17 GLY B O 1
ATOM 1777 N N . GLU B 1 18 ? -10.883 -13.969 -18.938 1 88.06 18 GLU B N 1
ATOM 1778 C CA . GLU B 1 18 ? -9.609 -14.234 -19.594 1 88.06 18 GLU B CA 1
ATOM 1779 C C . GLU B 1 18 ? -8.656 -13.055 -19.438 1 88.06 18 GLU B C 1
ATOM 1781 O O . GLU B 1 18 ? -7.477 -13.156 -19.797 1 88.06 18 GLU B O 1
ATOM 1786 N N . THR B 1 19 ? -9.125 -11.984 -18.844 1 90.94 19 THR B N 1
ATOM 1787 C CA . THR B 1 19 ? -8.305 -10.805 -18.625 1 90.94 19 THR B CA 1
ATOM 1788 C C . THR B 1 19 ? -7.457 -10.953 -17.359 1 90.94 19 THR B C 1
ATOM 1790 O O . THR B 1 19 ? -7.945 -11.445 -16.344 1 90.94 19 THR B O 1
ATOM 1793 N N . PRO B 1 20 ? -6.191 -10.609 -17.5 1 95.38 20 PRO B N 1
ATOM 1794 C CA . PRO B 1 20 ? -5.332 -10.766 -16.328 1 95.38 20 PRO B CA 1
ATOM 1795 C C . PRO B 1 20 ? -5.809 -9.938 -15.141 1 95.38 20 PRO B C 1
ATOM 1797 O O . PRO B 1 20 ? -6.543 -8.961 -15.312 1 95.38 20 PRO B O 1
ATOM 1800 N N . ASN B 1 21 ? -5.48 -10.383 -13.992 1 95.12 21 ASN B N 1
ATOM 1801 C CA . ASN B 1 21 ? -5.648 -9.602 -12.773 1 95.12 21 ASN B CA 1
ATOM 1802 C C . ASN B 1 21 ? -5.031 -8.211 -12.906 1 95.12 21 ASN B C 1
ATOM 1804 O O . ASN B 1 21 ? -3.906 -8.07 -13.391 1 95.12 21 ASN B O 1
ATOM 1808 N N . VAL B 1 22 ? -5.75 -7.211 -12.5 1 94.69 22 VAL B N 1
ATOM 1809 C CA . VAL B 1 22 ? -5.363 -5.816 -12.688 1 94.69 22 VAL B CA 1
ATOM 1810 C C . VAL B 1 22 ? -4.012 -5.562 -12.023 1 94.69 22 VAL B C 1
ATOM 1812 O O . VAL B 1 22 ? -3.152 -4.883 -12.586 1 94.69 22 VAL B O 1
ATOM 1815 N N . PHE B 1 23 ? -3.82 -6.09 -10.844 1 97.25 23 PHE B N 1
ATOM 1816 C CA . PHE B 1 23 ? -2.574 -5.891 -10.109 1 97.25 23 PHE B CA 1
ATOM 1817 C C . PHE B 1 23 ? -1.395 -6.469 -10.883 1 97.25 23 PHE B C 1
ATOM 1819 O O . PHE B 1 23 ? -0.363 -5.809 -11.031 1 97.25 23 PHE B O 1
ATOM 1826 N N . ILE B 1 24 ? -1.523 -7.688 -11.391 1 98.12 24 ILE B N 1
ATOM 1827 C CA . ILE B 1 24 ? -0.46 -8.32 -12.164 1 98.12 24 ILE B CA 1
ATOM 1828 C C . ILE B 1 24 ? -0.179 -7.508 -13.422 1 98.12 24 ILE B C 1
ATOM 1830 O O . ILE B 1 24 ? 0.98 -7.258 -13.758 1 98.12 24 ILE B O 1
ATOM 1834 N N . LYS B 1 25 ? -1.229 -7.117 -14.078 1 97.44 25 LYS B N 1
ATOM 1835 C CA . LYS B 1 25 ? -1.07 -6.316 -15.289 1 97.44 25 LYS B CA 1
ATOM 1836 C C . LYS B 1 25 ? -0.29 -5.035 -15 1 97.44 25 LYS B C 1
ATOM 1838 O O . LYS B 1 25 ? 0.633 -4.688 -15.742 1 97.44 25 LYS B O 1
ATOM 1843 N N . GLU B 1 26 ? -0.617 -4.379 -13.898 1 96.88 26 GLU B N 1
ATOM 1844 C CA . GLU B 1 26 ? -0.011 -3.098 -13.547 1 96.88 26 GLU B CA 1
ATOM 1845 C C . GLU B 1 26 ? 1.442 -3.275 -13.117 1 96.88 26 GLU B C 1
ATOM 1847 O O . GLU B 1 26 ? 2.264 -2.375 -13.305 1 96.88 26 GLU B O 1
ATOM 1852 N N . GLN B 1 27 ? 1.774 -4.395 -12.578 1 98.06 27 GLN B N 1
ATOM 1853 C CA . GLN B 1 27 ? 3.1 -4.59 -11.992 1 98.06 27 GLN B CA 1
ATOM 1854 C C . GLN B 1 27 ? 4 -5.387 -12.938 1 98.06 27 GLN B C 1
ATOM 1856 O O . GLN B 1 27 ? 5.188 -5.57 -12.664 1 98.06 27 GLN B O 1
ATOM 1861 N N . ALA B 1 28 ? 3.506 -5.816 -14.102 1 98.06 28 ALA B N 1
ATOM 1862 C CA . ALA B 1 28 ? 4.207 -6.715 -15.008 1 98.06 28 ALA B CA 1
ATOM 1863 C C . ALA B 1 28 ? 5.48 -6.066 -15.547 1 98.06 28 ALA B C 1
ATOM 1865 O O . ALA B 1 28 ? 6.434 -6.758 -15.906 1 98.06 28 ALA B O 1
ATOM 1866 N N . PHE B 1 29 ? 5.508 -4.746 -15.57 1 97.62 29 PHE B N 1
ATOM 1867 C CA . PHE B 1 29 ? 6.688 -4.043 -16.047 1 97.62 29 PHE B CA 1
ATOM 1868 C C . PHE B 1 29 ? 7.914 -4.402 -15.227 1 97.62 29 PHE B C 1
ATOM 1870 O O . PHE B 1 29 ? 9.039 -4.34 -15.719 1 97.62 29 PHE B O 1
ATOM 1877 N N . ARG B 1 30 ? 7.742 -4.832 -14 1 97.88 30 ARG B N 1
ATOM 1878 C CA . ARG B 1 30 ? 8.844 -5.172 -13.117 1 97.88 30 ARG B CA 1
ATOM 1879 C C . ARG B 1 30 ? 9.5 -6.484 -13.531 1 97.88 30 ARG B C 1
ATOM 1881 O O . ARG B 1 30 ? 10.617 -6.789 -13.102 1 97.88 30 ARG B O 1
ATOM 1888 N N . LEU B 1 31 ? 8.82 -7.242 -14.391 1 98.12 31 LEU B N 1
ATOM 1889 C CA . LEU B 1 31 ? 9.281 -8.586 -14.734 1 98.12 31 LEU B CA 1
ATOM 1890 C C . LEU B 1 31 ? 10.133 -8.562 -16 1 98.12 31 LEU B C 1
ATOM 1892 O O . LEU B 1 31 ? 10.578 -9.609 -16.469 1 98.12 31 LEU B O 1
ATOM 1896 N N . ILE B 1 32 ? 10.398 -7.43 -16.5 1 95.75 32 ILE B N 1
ATOM 1897 C CA . ILE B 1 32 ? 11.023 -7.281 -17.812 1 95.75 32 ILE B CA 1
ATOM 1898 C C . ILE B 1 32 ? 12.328 -8.078 -17.859 1 95.75 32 ILE B C 1
ATOM 1900 O O . ILE B 1 32 ? 12.656 -8.688 -18.891 1 95.75 32 ILE B O 1
ATOM 1904 N N . ASN B 1 33 ? 13.07 -8.148 -16.797 1 94.81 33 ASN B N 1
ATOM 1905 C CA . ASN B 1 33 ? 14.344 -8.875 -16.781 1 94.81 33 ASN B CA 1
ATOM 1906 C C . ASN B 1 33 ? 14.227 -10.195 -16.031 1 94.81 33 ASN B C 1
ATOM 1908 O O . ASN B 1 33 ? 15.227 -10.75 -15.578 1 94.81 33 ASN B O 1
ATOM 1912 N N . HIS B 1 34 ? 13.047 -10.711 -1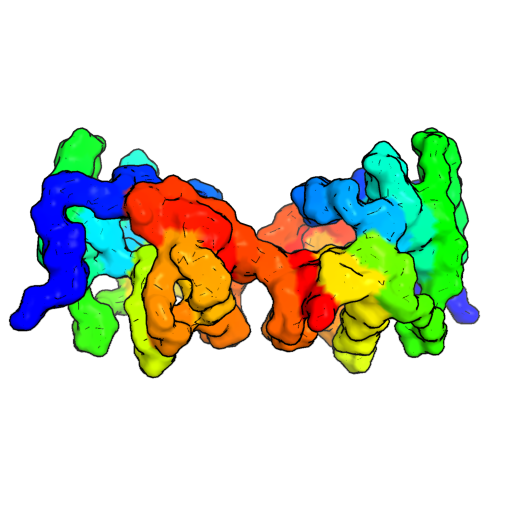5.844 1 97.75 34 HIS B N 1
ATOM 1913 C CA . HIS B 1 34 ? 12.734 -11.969 -15.18 1 97.75 34 HIS B CA 1
ATOM 1914 C C . HIS B 1 34 ? 12 -12.922 -16.125 1 97.75 34 HIS B C 1
ATOM 1916 O O . HIS B 1 34 ? 10.766 -12.953 -16.156 1 97.75 34 HIS B O 1
ATOM 1922 N N . ASN B 1 35 ? 12.727 -13.703 -16.766 1 97.5 35 ASN B N 1
ATOM 1923 C CA . ASN B 1 35 ? 12.211 -14.453 -17.906 1 97.5 35 ASN B CA 1
ATOM 1924 C C . ASN B 1 35 ? 11.438 -15.688 -17.469 1 97.5 35 ASN B C 1
ATOM 1926 O O . ASN B 1 35 ? 10.336 -15.945 -17.969 1 97.5 35 ASN B O 1
ATOM 1930 N N . LYS B 1 36 ? 11.945 -16.422 -16.594 1 98.81 36 LYS B N 1
ATOM 1931 C CA . LYS B 1 36 ? 11.32 -17.656 -16.125 1 98.81 36 LYS B CA 1
ATOM 1932 C C . LYS B 1 36 ? 10.391 -17.375 -14.945 1 98.81 36 LYS B C 1
ATOM 1934 O O . LYS B 1 36 ? 10.852 -17.109 -13.836 1 98.81 36 LYS B O 1
ATOM 1939 N N . VAL B 1 37 ? 9.055 -17.5 -15.188 1 98.88 37 VAL B N 1
ATOM 1940 C CA . VAL B 1 37 ? 8.07 -17.109 -14.188 1 98.88 37 VAL B CA 1
ATOM 1941 C C . VAL B 1 37 ? 7.207 -18.328 -13.812 1 98.88 37 VAL B C 1
ATOM 1943 O O . VAL B 1 37 ? 6.785 -19.078 -14.688 1 98.88 37 VAL B O 1
ATOM 1946 N N . ILE B 1 38 ? 7.012 -18.516 -12.555 1 98.94 38 ILE B N 1
ATOM 1947 C CA . ILE B 1 38 ? 6.102 -19.562 -12.102 1 98.94 38 ILE B CA 1
ATOM 1948 C C . ILE B 1 38 ? 4.848 -18.922 -11.508 1 98.94 38 ILE B C 1
ATOM 1950 O O . ILE B 1 38 ? 4.934 -17.984 -10.711 1 98.94 38 ILE B O 1
ATOM 1954 N N . ALA B 1 39 ? 3.662 -19.391 -11.945 1 98.88 39 ALA B N 1
ATOM 1955 C CA . ALA B 1 39 ? 2.373 -18.891 -11.477 1 98.88 39 ALA B CA 1
ATOM 1956 C C . ALA B 1 39 ? 1.704 -19.891 -10.539 1 98.88 39 ALA B C 1
ATOM 1958 O O . ALA B 1 39 ? 1.264 -20.953 -10.977 1 98.88 39 ALA B O 1
ATOM 1959 N N . PHE B 1 40 ? 1.614 -19.5 -9.266 1 98.81 40 PHE B N 1
ATOM 1960 C CA . PHE B 1 40 ? 1.066 -20.344 -8.203 1 98.81 40 PHE B CA 1
ATOM 1961 C C . PHE B 1 40 ? -0.456 -20.281 -8.188 1 98.81 40 PHE B C 1
ATOM 1963 O O . PHE B 1 40 ? -1.035 -19.203 -8.344 1 98.81 40 PHE B O 1
ATOM 1970 N N . ALA B 1 41 ? -1.106 -21.484 -7.949 1 97.69 41 ALA B N 1
ATOM 1971 C CA . ALA B 1 41 ? -2.564 -21.516 -7.863 1 97.69 41 ALA B CA 1
ATOM 1972 C C . ALA B 1 41 ? -3.197 -20.719 -8.992 1 97.69 41 ALA B C 1
ATOM 1974 O O . ALA B 1 41 ? -4.051 -19.859 -8.75 1 97.69 41 ALA B O 1
ATOM 1975 N N . GLU B 1 42 ? -2.865 -21.031 -10.227 1 97.25 42 GLU B N 1
ATOM 1976 C CA . GLU B 1 42 ? -3.119 -20.156 -11.359 1 97.25 42 GLU B CA 1
ATOM 1977 C C . GLU B 1 42 ? -4.535 -20.328 -11.898 1 97.25 42 GLU B C 1
ATOM 1979 O O . GLU B 1 42 ? -5.047 -19.484 -12.625 1 97.25 42 GLU B O 1
ATOM 1984 N N . GLY B 1 43 ? -5.148 -21.438 -11.539 1 95.06 43 GLY B N 1
ATOM 1985 C CA . GLY B 1 43 ? -6.516 -21.656 -11.984 1 95.06 43 GLY B CA 1
ATOM 1986 C C . GLY B 1 43 ? -6.621 -21.844 -13.492 1 95.06 43 GLY B C 1
ATOM 1987 O O . GLY B 1 43 ? -5.949 -22.703 -14.062 1 95.06 43 GLY B O 1
ATOM 1988 N N . GLU B 1 44 ? -7.328 -21 -14.086 1 94.56 44 GLU B N 1
ATOM 1989 C CA . GLU B 1 44 ? -7.629 -21.188 -15.5 1 94.56 44 GLU B CA 1
ATOM 1990 C C . GLU B 1 44 ? -6.656 -20.422 -16.391 1 94.56 44 GLU B C 1
ATOM 1992 O O . GLU B 1 44 ? -6.906 -20.219 -17.578 1 94.56 44 GLU B O 1
ATOM 1997 N N . GLY B 1 45 ? -5.664 -19.844 -15.859 1 97.25 45 GLY B N 1
ATOM 1998 C CA . GLY B 1 45 ? -4.457 -19.484 -16.594 1 97.25 45 GLY B CA 1
ATOM 1999 C C . GLY B 1 45 ? -4.457 -18.062 -17.078 1 97.25 45 GLY B C 1
ATOM 2000 O O . GLY B 1 45 ? -3.611 -17.672 -17.891 1 97.25 45 GLY B O 1
ATOM 2001 N N . ARG B 1 46 ? -5.316 -17.188 -16.609 1 96.19 46 ARG B N 1
ATOM 2002 C CA . ARG B 1 46 ? -5.445 -15.852 -17.188 1 96.19 46 ARG B CA 1
ATOM 2003 C C . ARG B 1 46 ? -4.156 -15.055 -17.016 1 96.19 46 ARG B C 1
ATOM 2005 O O . ARG B 1 46 ? -3.719 -14.375 -17.953 1 96.19 46 ARG B O 1
ATOM 2012 N N . ASN B 1 47 ? -3.51 -15.148 -15.883 1 98.19 47 ASN B N 1
ATOM 2013 C CA . ASN B 1 47 ? -2.283 -14.383 -15.672 1 98.19 47 ASN B CA 1
ATOM 2014 C C . ASN B 1 47 ? -1.101 -15.016 -16.406 1 98.19 47 ASN B C 1
ATOM 2016 O O . ASN B 1 47 ? -0.265 -14.305 -16.969 1 98.19 47 ASN B O 1
ATOM 2020 N N . ALA B 1 48 ? -1.087 -16.297 -16.406 1 98.62 48 ALA B N 1
ATOM 2021 C CA . ALA B 1 48 ? -0.031 -17.031 -17.109 1 98.62 48 ALA B CA 1
ATOM 2022 C C . ALA B 1 48 ? -0.02 -16.688 -18.594 1 98.62 48 ALA B C 1
ATOM 2024 O O . ALA B 1 48 ? 1.04 -16.438 -19.172 1 98.62 48 ALA B O 1
ATOM 2025 N N . ILE B 1 49 ? -1.169 -16.688 -19.219 1 98.5 49 ILE B N 1
ATOM 2026 C CA . ILE B 1 49 ? -1.288 -16.391 -20.641 1 98.5 49 ILE B CA 1
ATOM 2027 C C . ILE B 1 49 ? -0.818 -14.969 -20.922 1 98.5 49 ILE B C 1
ATOM 2029 O O . ILE B 1 49 ? -0.084 -14.727 -21.875 1 98.5 49 ILE B O 1
ATOM 2033 N N . PHE B 1 50 ? -1.235 -14.047 -20.062 1 98.56 50 PHE B N 1
ATOM 2034 C CA . PHE B 1 50 ? -0.833 -12.648 -20.188 1 98.56 50 PHE B CA 1
ATOM 2035 C C . PHE B 1 50 ? 0.685 -12.523 -20.172 1 98.56 50 PHE B C 1
ATOM 2037 O O . PHE B 1 50 ? 1.27 -11.867 -21.031 1 98.56 50 PHE B O 1
ATOM 2044 N N . LEU B 1 51 ? 1.34 -13.172 -19.219 1 98.69 51 LEU B N 1
ATOM 2045 C CA . LEU B 1 51 ? 2.789 -13.078 -19.078 1 98.69 51 LEU B CA 1
ATOM 2046 C C . LEU B 1 51 ? 3.49 -13.781 -20.234 1 98.69 51 LEU B C 1
ATOM 2048 O O . LEU B 1 51 ? 4.527 -13.312 -20.719 1 98.69 51 LEU B O 1
ATOM 2052 N N . ALA B 1 52 ? 2.904 -14.898 -20.688 1 98.62 52 ALA B N 1
ATOM 2053 C CA . ALA B 1 52 ? 3.465 -15.594 -21.844 1 98.62 52 ALA B CA 1
ATOM 2054 C C . ALA B 1 52 ? 3.426 -14.711 -23.078 1 98.62 52 ALA B C 1
ATOM 2056 O O . ALA B 1 52 ? 4.379 -14.68 -23.859 1 98.62 52 ALA B O 1
ATOM 2057 N N . LYS B 1 53 ? 2.348 -14 -23.266 1 98.19 53 LYS B N 1
ATOM 2058 C CA . LYS B 1 53 ? 2.201 -13.086 -24.391 1 98.19 53 LYS B CA 1
ATOM 2059 C C . LYS B 1 53 ? 3.262 -11.984 -24.359 1 98.19 53 LYS B C 1
ATOM 2061 O O . LYS B 1 53 ? 3.613 -11.422 -25.391 1 98.19 53 LYS B O 1
ATOM 2066 N N . GLN B 1 54 ? 3.764 -11.719 -23.219 1 97.69 54 GLN B N 1
ATOM 2067 C CA . GLN B 1 54 ? 4.801 -10.703 -23.062 1 97.69 54 GLN B CA 1
ATOM 2068 C C . GLN B 1 54 ? 6.188 -11.297 -23.281 1 97.69 54 GLN B C 1
ATOM 2070 O O . GLN B 1 54 ? 7.195 -10.602 -23.141 1 97.69 54 GLN B O 1
ATOM 2075 N N . GLY B 1 55 ? 6.246 -12.602 -23.5 1 97.69 55 GLY B N 1
ATOM 2076 C CA . GLY B 1 55 ? 7.504 -13.219 -23.891 1 97.69 55 GLY B CA 1
ATOM 2077 C C . GLY B 1 55 ? 8.148 -14.016 -22.781 1 97.69 55 GLY B C 1
ATOM 2078 O O . GLY B 1 55 ? 9.25 -14.547 -22.938 1 97.69 55 GLY B O 1
ATOM 2079 N N . HIS B 1 56 ? 7.527 -14.117 -21.625 1 98.69 56 HIS B N 1
ATOM 2080 C CA . HIS B 1 56 ? 8.078 -14.867 -20.516 1 98.69 56 HIS B CA 1
ATOM 2081 C C . HIS B 1 56 ? 7.898 -16.375 -20.719 1 98.69 56 HIS B C 1
ATOM 2083 O O . HIS B 1 56 ? 6.977 -16.797 -21.422 1 98.69 56 HIS B O 1
ATOM 2089 N N . LYS B 1 57 ? 8.812 -17.156 -20.234 1 98.81 57 LYS B N 1
ATOM 2090 C CA . LYS B 1 57 ? 8.625 -18.594 -20.062 1 98.81 57 LYS B CA 1
ATOM 2091 C C . LYS B 1 57 ? 7.848 -18.891 -18.781 1 98.81 57 LYS B C 1
ATOM 2093 O O . LYS B 1 57 ? 8.391 -18.766 -17.688 1 98.81 57 LYS B O 1
ATOM 2098 N N . VAL B 1 58 ? 6.598 -19.344 -18.953 1 98.88 58 VAL B N 1
ATOM 2099 C CA . VAL B 1 58 ? 5.703 -19.375 -17.797 1 98.88 58 VAL B CA 1
ATOM 2100 C C . VAL B 1 58 ? 5.379 -20.828 -17.453 1 98.88 58 VAL B C 1
ATOM 2102 O O . VAL B 1 58 ? 5.105 -21.641 -18.344 1 98.88 58 VAL B O 1
ATOM 2105 N N . THR B 1 59 ? 5.477 -21.219 -16.219 1 98.94 59 THR B N 1
ATOM 2106 C CA . THR B 1 59 ? 4.93 -22.438 -15.648 1 98.94 59 THR B CA 1
ATOM 2107 C C . THR B 1 59 ? 3.75 -22.141 -14.734 1 98.94 59 THR B C 1
ATOM 2109 O O . THR B 1 59 ? 3.885 -21.391 -13.766 1 98.94 59 THR B O 1
ATOM 2112 N N . ALA B 1 60 ? 2.619 -22.688 -15.078 1 98.75 60 ALA B N 1
ATOM 2113 C CA . ALA B 1 60 ? 1.423 -22.531 -14.25 1 98.75 60 ALA B CA 1
ATOM 2114 C C . ALA B 1 60 ? 1.185 -23.781 -13.406 1 98.75 60 ALA B C 1
ATOM 2116 O O . ALA B 1 60 ? 1.103 -24.891 -13.945 1 98.75 60 ALA B O 1
ATOM 2117 N N . ILE B 1 61 ? 1.055 -23.578 -12.109 1 98.62 61 ILE B N 1
ATOM 2118 C CA . ILE B 1 61 ? 0.778 -24.734 -11.25 1 98.62 61 ILE B CA 1
ATOM 2119 C C . ILE B 1 61 ? -0.555 -24.531 -10.539 1 98.62 61 ILE B C 1
ATOM 2121 O O . ILE B 1 61 ? -0.915 -23.406 -10.188 1 98.62 61 ILE B O 1
ATOM 2125 N N . ASP B 1 62 ? -1.244 -25.562 -10.391 1 97.62 62 ASP B N 1
ATOM 2126 C CA . ASP B 1 62 ? -2.535 -25.594 -9.711 1 97.62 62 ASP B CA 1
ATOM 2127 C C . ASP B 1 62 ? -2.895 -27 -9.25 1 97.62 62 ASP B C 1
ATOM 2129 O O . ASP B 1 62 ? -2.336 -27.984 -9.75 1 97.62 62 ASP B O 1
ATOM 2133 N N . TYR B 1 63 ? -3.785 -26.984 -8.305 1 96 63 TYR B N 1
ATOM 2134 C CA . TYR B 1 63 ? -4.277 -28.266 -7.797 1 96 63 TYR B CA 1
ATOM 2135 C C . TYR B 1 63 ? -5.277 -28.891 -8.766 1 96 63 TYR B C 1
ATOM 2137 O O . TYR B 1 63 ? -5.441 -30.109 -8.797 1 96 63 TYR B O 1
ATOM 2145 N N . SER B 1 64 ? -5.973 -28.125 -9.531 1 94.31 64 SER B N 1
ATOM 2146 C CA . SER B 1 64 ? -7.066 -28.562 -10.398 1 94.31 64 SER B CA 1
ATOM 2147 C C . SER B 1 64 ? -6.555 -28.938 -11.781 1 94.31 64 SER B C 1
ATOM 2149 O O . SER B 1 64 ? -6.078 -28.078 -12.531 1 94.31 64 SER B O 1
ATOM 2151 N N . GLU B 1 65 ? -6.77 -30.219 -12.141 1 94.38 65 GLU B N 1
ATOM 2152 C CA . GLU B 1 65 ? -6.422 -30.656 -13.484 1 94.38 65 GLU B CA 1
ATOM 2153 C C . GLU B 1 65 ? -7.27 -29.953 -14.539 1 94.38 65 GLU B C 1
ATOM 2155 O O . GLU B 1 65 ? -6.77 -29.594 -15.602 1 94.38 65 GLU B O 1
ATOM 2160 N N . ASP B 1 66 ? -8.516 -29.766 -14.188 1 93.5 66 ASP B N 1
ATOM 2161 C CA . ASP B 1 66 ? -9.414 -29.094 -15.117 1 93.5 66 ASP B CA 1
ATOM 2162 C C . ASP B 1 66 ? -8.953 -27.656 -15.383 1 93.5 66 ASP B C 1
ATOM 2164 O O . ASP B 1 66 ? -8.992 -27.203 -16.531 1 93.5 66 ASP B O 1
ATOM 2168 N N . GLY B 1 67 ? -8.523 -26.969 -14.32 1 94.62 67 GLY B N 1
ATOM 2169 C CA . GLY B 1 67 ? -7.992 -25.625 -14.492 1 94.62 67 GLY B CA 1
ATOM 2170 C C . GLY B 1 67 ? -6.762 -25.578 -15.383 1 94.62 67 GLY B C 1
ATOM 2171 O O . GLY B 1 67 ? -6.66 -24.719 -16.266 1 94.62 67 GLY B O 1
ATOM 2172 N N . LEU B 1 68 ? -5.914 -26.547 -15.234 1 97 68 LEU B N 1
ATOM 2173 C CA . LEU B 1 68 ? -4.672 -26.594 -16 1 97 68 LEU B CA 1
ATOM 2174 C C . LEU B 1 68 ? -4.949 -26.906 -17.469 1 97 68 LEU B C 1
ATOM 2176 O O . LEU B 1 68 ? -4.293 -26.375 -18.359 1 97 68 LEU B O 1
ATOM 2180 N N . GLU B 1 69 ? -5.887 -27.766 -17.703 1 96.06 69 GLU B N 1
ATOM 2181 C CA . GLU B 1 69 ? -6.262 -28.062 -19.078 1 96.06 69 GLU B CA 1
ATOM 2182 C C . GLU B 1 69 ? -6.828 -26.844 -19.781 1 96.06 69 GLU B C 1
ATOM 2184 O O . GLU B 1 69 ? -6.535 -26.594 -20.953 1 96.06 69 GLU B O 1
ATOM 2189 N N . LYS B 1 70 ? -7.605 -26.094 -19.031 1 95.94 70 LYS B N 1
ATOM 2190 C CA . LYS B 1 70 ? -8.133 -24.844 -19.578 1 95.94 70 LYS B CA 1
ATOM 2191 C C . LYS B 1 70 ? -7.008 -23.844 -19.859 1 95.94 70 LYS B C 1
ATOM 2193 O O . LYS B 1 70 ? -7.074 -23.094 -20.828 1 95.94 70 LYS B O 1
ATOM 2198 N N . THR B 1 71 ? -6.062 -23.859 -18.969 1 97.12 71 THR B N 1
ATOM 2199 C CA . THR B 1 71 ? -4.895 -23.016 -19.188 1 97.12 71 THR B CA 1
ATOM 2200 C C . THR B 1 71 ? -4.211 -23.375 -20.516 1 97.12 71 THR B C 1
ATOM 2202 O O . THR B 1 71 ? -3.883 -22.5 -21.297 1 97.12 71 THR B O 1
ATOM 2205 N N . LYS B 1 72 ? -4.07 -24.641 -20.797 1 97.44 72 LYS B N 1
ATOM 2206 C CA . LYS B 1 72 ? -3.457 -25.109 -22.031 1 97.44 72 LYS B CA 1
ATOM 2207 C C . LYS B 1 72 ? -4.289 -24.703 -23.25 1 97.44 72 LYS B C 1
ATOM 2209 O O . LYS B 1 72 ? -3.746 -24.266 -24.266 1 97.44 72 LYS B O 1
ATOM 2214 N N . LYS B 1 73 ? -5.555 -24.875 -23.094 1 96.56 73 LYS B N 1
ATOM 2215 C CA . LYS B 1 73 ? -6.457 -24.5 -24.188 1 96.56 73 LYS B CA 1
ATOM 2216 C C . LYS B 1 73 ? -6.359 -23.016 -24.484 1 96.56 73 LYS B C 1
ATOM 2218 O O . LYS B 1 73 ? -6.305 -22.609 -25.641 1 96.56 73 LYS B O 1
ATOM 2223 N N . LEU B 1 74 ? -6.348 -22.266 -23.438 1 96.31 74 LEU B N 1
ATOM 2224 C CA . LEU B 1 74 ? -6.246 -20.812 -23.578 1 96.31 74 LEU B CA 1
ATOM 2225 C C . LEU B 1 74 ? -4.918 -20.422 -24.219 1 96.31 74 LEU B C 1
ATOM 2227 O O . LEU B 1 74 ? -4.871 -19.516 -25.062 1 96.31 74 LEU B O 1
ATOM 2231 N N . ALA B 1 75 ? -3.887 -21.094 -23.828 1 97.75 75 ALA B N 1
ATOM 2232 C CA . ALA B 1 75 ? -2.57 -20.844 -24.406 1 97.75 75 ALA B CA 1
ATOM 2233 C C . ALA B 1 75 ? -2.58 -21.109 -25.922 1 97.75 75 ALA B C 1
ATOM 2235 O O . ALA B 1 75 ? -2.061 -20.312 -26.703 1 97.75 75 ALA B O 1
ATOM 2236 N N . LYS B 1 76 ? -3.189 -22.203 -26.266 1 97.25 76 LYS B N 1
ATOM 2237 C CA . LYS B 1 76 ? -3.301 -22.547 -27.688 1 97.25 76 LYS B CA 1
ATOM 2238 C C . LYS B 1 76 ? -4.094 -21.484 -28.453 1 97.25 76 LYS B C 1
ATOM 2240 O O . LYS B 1 76 ? -3.695 -21.078 -29.547 1 97.25 76 LYS B O 1
ATOM 2245 N N . LYS B 1 77 ? -5.148 -21.109 -27.859 1 96.31 77 LYS B N 1
ATOM 2246 C CA . LYS B 1 77 ? -6.004 -20.094 -28.469 1 96.31 77 LYS B CA 1
ATOM 2247 C C . LYS B 1 77 ? -5.211 -18.828 -28.781 1 96.31 77 LYS B C 1
ATOM 2249 O O . LYS B 1 77 ? -5.48 -18.141 -29.781 1 96.31 77 LYS B O 1
ATOM 2254 N N . HIS B 1 78 ? -4.262 -18.484 -27.969 1 97.06 78 HIS B N 1
ATOM 2255 C CA . HIS B 1 78 ? -3.52 -17.234 -28.125 1 97.06 78 HIS B CA 1
ATOM 2256 C C . HIS B 1 78 ? -2.152 -17.484 -28.75 1 97.06 78 HIS B C 1
ATOM 2258 O O . HIS B 1 78 ? -1.334 -16.562 -28.859 1 97.06 78 HIS B O 1
ATOM 2264 N N . ASN B 1 79 ? -1.873 -18.703 -29.125 1 97.94 79 ASN B N 1
ATOM 2265 C CA . ASN B 1 79 ? -0.648 -19.094 -29.812 1 97.94 79 ASN B CA 1
ATOM 2266 C C . ASN B 1 79 ? 0.587 -18.828 -28.953 1 97.94 79 ASN B C 1
ATOM 2268 O O . ASN B 1 79 ? 1.564 -18.25 -29.438 1 97.94 79 ASN B O 1
ATOM 2272 N N . VAL B 1 80 ? 0.451 -19.062 -27.672 1 98.25 80 VAL B N 1
ATOM 2273 C CA . VAL B 1 80 ? 1.589 -19 -26.766 1 98.25 80 VAL B CA 1
ATOM 2274 C C . VAL B 1 80 ? 1.749 -20.344 -26.047 1 98.25 80 VAL B C 1
ATOM 2276 O O . VAL B 1 80 ? 0.904 -21.234 -26.188 1 98.25 80 VAL B O 1
ATOM 2279 N N . GLU B 1 81 ? 2.854 -20.469 -25.422 1 97.69 81 GLU B N 1
ATOM 2280 C CA . GLU B 1 81 ? 3.117 -21.703 -24.672 1 97.69 81 GLU B CA 1
ATOM 2281 C C . GLU B 1 81 ? 3.15 -21.438 -23.172 1 97.69 81 GLU B C 1
ATOM 2283 O O . GLU B 1 81 ? 3.752 -20.453 -22.719 1 97.69 81 GLU B O 1
ATOM 2288 N N . VAL B 1 82 ? 2.486 -22.203 -22.422 1 98.56 82 VAL B N 1
ATOM 2289 C CA . VAL B 1 82 ? 2.531 -22.219 -20.953 1 98.56 82 VAL B CA 1
ATOM 2290 C C . VAL B 1 82 ? 2.727 -23.656 -20.469 1 98.56 82 VAL B C 1
ATOM 2292 O O . VAL B 1 82 ? 1.957 -24.547 -20.828 1 98.56 82 VAL B O 1
ATOM 2295 N N . HIS B 1 83 ? 3.781 -23.875 -19.766 1 98.75 83 HIS B N 1
ATOM 2296 C CA . HIS B 1 83 ? 3.955 -25.172 -19.109 1 98.75 83 HIS B CA 1
ATOM 2297 C C . HIS B 1 83 ? 3.027 -25.297 -17.906 1 98.75 83 HIS B C 1
ATOM 2299 O O . HIS B 1 83 ? 2.863 -24.359 -17.141 1 98.75 83 HIS B O 1
ATOM 2305 N N . THR B 1 84 ? 2.365 -26.438 -17.828 1 98.56 84 THR B N 1
ATOM 2306 C CA . THR B 1 84 ? 1.46 -26.656 -16.703 1 98.56 84 THR B CA 1
ATOM 2307 C C . THR B 1 84 ? 1.909 -27.859 -15.867 1 98.56 84 THR B C 1
ATOM 2309 O O . THR B 1 84 ? 2.482 -28.812 -16.391 1 98.56 84 THR B O 1
ATOM 2312 N N . LYS B 1 85 ? 1.677 -27.781 -14.586 1 98.31 85 LYS B N 1
ATOM 2313 C CA . LYS B 1 85 ? 1.956 -28.875 -13.672 1 98.31 85 LYS B CA 1
ATOM 2314 C C . LYS B 1 85 ? 0.937 -28.922 -12.539 1 98.31 85 LYS B C 1
ATOM 2316 O O . LYS B 1 85 ? 0.67 -27.906 -11.898 1 98.31 85 LYS B O 1
ATOM 2321 N N . LYS B 1 86 ? 0.385 -30.109 -12.336 1 97.94 86 LYS B N 1
ATOM 2322 C CA . LYS B 1 86 ? -0.483 -30.281 -11.18 1 97.94 86 LYS B CA 1
ATOM 2323 C C . LYS B 1 86 ? 0.332 -30.391 -9.891 1 97.94 86 LYS B C 1
ATOM 2325 O O . LYS B 1 86 ? 1.206 -31.25 -9.773 1 97.94 86 LYS B O 1
ATOM 2330 N N . VAL B 1 87 ? 0.101 -29.516 -8.961 1 97.44 87 VAL B N 1
ATOM 2331 C CA . VAL B 1 87 ? 0.851 -29.453 -7.715 1 97.44 87 VAL B CA 1
ATOM 2332 C C . VAL B 1 87 ? -0.112 -29.297 -6.539 1 97.44 87 VAL B C 1
ATOM 2334 O O . VAL B 1 87 ? -1.031 -28.484 -6.59 1 97.44 87 VAL B O 1
ATOM 2337 N N . ASP B 1 88 ? 0.006 -30.125 -5.562 1 97.38 88 ASP B N 1
ATOM 2338 C CA . ASP B 1 88 ? -0.571 -29.875 -4.246 1 97.38 88 ASP B CA 1
ATOM 2339 C C . ASP B 1 88 ? 0.373 -29.031 -3.385 1 97.38 88 ASP B C 1
ATOM 2341 O O . ASP B 1 88 ? 1.303 -29.578 -2.777 1 97.38 88 ASP B O 1
ATOM 2345 N N . LEU B 1 89 ? 0.093 -27.781 -3.301 1 97.38 89 LEU B N 1
ATOM 2346 C CA . LEU B 1 89 ? 0.992 -26.844 -2.643 1 97.38 89 LEU B CA 1
ATOM 2347 C C . LEU B 1 89 ? 1.117 -27.156 -1.155 1 97.38 89 LEU B C 1
ATOM 2349 O O . LEU B 1 89 ? 2.053 -26.703 -0.495 1 97.38 89 LEU B O 1
ATOM 2353 N N . LEU B 1 90 ? 0.187 -27.891 -0.55 1 96.62 90 LEU B N 1
ATOM 2354 C CA . LEU B 1 90 ? 0.239 -28.234 0.867 1 96.62 90 LEU B CA 1
ATOM 2355 C C . LEU B 1 90 ? 1.132 -29.453 1.101 1 96.62 90 LEU B C 1
ATOM 2357 O O . LEU B 1 90 ? 1.597 -29.672 2.219 1 96.62 90 LEU B O 1
ATOM 2361 N N . ALA B 1 91 ? 1.396 -30.203 0.006 1 96.56 91 ALA B N 1
ATOM 2362 C CA . ALA B 1 91 ? 2.055 -31.5 0.222 1 96.56 91 ALA B CA 1
ATOM 2363 C C . ALA B 1 91 ? 3.322 -31.609 -0.62 1 96.56 91 ALA B C 1
ATOM 2365 O O . ALA B 1 91 ? 4.324 -32.188 -0.173 1 96.56 91 ALA B O 1
ATOM 2366 N N . ASP B 1 92 ? 3.275 -31.062 -1.772 1 97.12 92 ASP B N 1
ATOM 2367 C CA . ASP B 1 92 ? 4.344 -31.297 -2.74 1 97.12 92 ASP B CA 1
ATOM 2368 C C . ASP B 1 92 ? 5.516 -30.344 -2.51 1 97.12 92 ASP B C 1
ATOM 2370 O O . ASP B 1 92 ? 5.324 -29.219 -2.057 1 97.12 92 ASP B O 1
ATOM 2374 N N . SER B 1 93 ? 6.707 -30.844 -2.816 1 96.62 93 SER B N 1
ATOM 2375 C CA . SER B 1 93 ? 7.887 -29.984 -2.855 1 96.62 93 SER B CA 1
ATOM 2376 C C . SER B 1 93 ? 8 -29.25 -4.195 1 96.62 93 SER B C 1
ATOM 2378 O O . SER B 1 93 ? 7.492 -29.734 -5.211 1 96.62 93 SER B O 1
ATOM 2380 N N . LEU B 1 94 ? 8.586 -28.125 -4.145 1 97.88 94 LEU B N 1
ATOM 2381 C CA . LEU B 1 94 ? 8.852 -27.344 -5.344 1 97.88 94 LEU B CA 1
ATOM 2382 C C . LEU B 1 94 ? 10.352 -27.125 -5.539 1 97.88 94 LEU B C 1
ATOM 2384 O O . LEU B 1 94 ? 11.125 -27.25 -4.59 1 97.88 94 LEU B O 1
ATOM 2388 N N . PRO B 1 95 ? 10.758 -26.906 -6.816 1 97.81 95 PRO B N 1
ATOM 2389 C CA . PRO B 1 95 ? 12.18 -26.641 -7.035 1 97.81 95 PRO B CA 1
ATOM 2390 C C . PRO B 1 95 ? 12.68 -25.422 -6.273 1 97.81 95 PRO B C 1
ATOM 2392 O O . PRO B 1 95 ? 11.914 -24.484 -6.02 1 97.81 95 PRO B O 1
ATOM 2395 N N . VAL B 1 96 ? 13.922 -25.438 -5.918 1 98.31 96 VAL B N 1
ATOM 2396 C CA . VAL B 1 96 ? 14.562 -24.344 -5.191 1 98.31 96 VAL B CA 1
ATOM 2397 C C . VAL B 1 96 ? 15.375 -23.5 -6.16 1 98.31 96 VAL B C 1
ATOM 2399 O O . VAL B 1 96 ? 16.109 -24.031 -6.996 1 98.31 96 VAL B O 1
ATOM 2402 N N . ASP B 1 97 ? 15.211 -22.188 -6.102 1 98.38 97 ASP B N 1
ATOM 2403 C CA . ASP B 1 97 ? 16.031 -21.234 -6.848 1 98.38 97 ASP B CA 1
ATOM 2404 C C . ASP B 1 97 ? 16.016 -21.547 -8.344 1 98.38 97 ASP B C 1
ATOM 2406 O O . ASP B 1 97 ? 17.078 -21.578 -8.977 1 98.38 97 ASP B O 1
ATOM 2410 N N . GLU B 1 98 ? 14.883 -21.797 -8.828 1 98.56 98 GLU B N 1
ATOM 2411 C CA . GLU B 1 98 ? 14.797 -22.203 -10.227 1 98.56 98 GLU B CA 1
ATOM 2412 C C . GLU B 1 98 ? 14.234 -21.078 -11.086 1 98.56 98 GLU B C 1
ATOM 2414 O O . GLU B 1 98 ? 14.641 -20.906 -12.234 1 98.56 98 GLU B O 1
ATOM 2419 N N . TYR B 1 99 ? 13.367 -20.344 -10.602 1 98.81 99 TYR B N 1
ATOM 2420 C CA . TYR B 1 99 ? 12.633 -19.328 -11.367 1 98.81 99 TYR B CA 1
ATOM 2421 C C . TYR B 1 99 ? 13.125 -17.922 -11.039 1 98.81 99 TYR B C 1
ATOM 2423 O O . TYR B 1 99 ? 13.727 -17.703 -9.984 1 98.81 99 TYR B O 1
ATOM 2431 N N . ASP B 1 100 ? 12.891 -16.969 -11.961 1 98.88 100 ASP B N 1
ATOM 2432 C CA . ASP B 1 100 ? 13.258 -15.57 -11.773 1 98.88 100 ASP B CA 1
ATOM 2433 C C . ASP B 1 100 ? 12.18 -14.82 -10.992 1 98.88 100 ASP B C 1
ATOM 2435 O O . ASP B 1 100 ? 12.469 -13.82 -10.336 1 98.88 100 ASP B O 1
ATOM 2439 N N . ALA B 1 101 ? 10.953 -15.32 -11.117 1 98.88 101 ALA B N 1
ATOM 2440 C CA . ALA B 1 101 ? 9.844 -14.648 -10.445 1 98.88 101 ALA B CA 1
ATOM 2441 C C . ALA B 1 101 ? 8.688 -15.609 -10.188 1 98.88 101 ALA B C 1
ATOM 2443 O O . ALA B 1 101 ? 8.586 -16.656 -10.836 1 98.88 101 ALA B O 1
ATOM 2444 N N . ALA B 1 102 ? 7.902 -15.281 -9.227 1 98.88 102 ALA B N 1
ATOM 2445 C CA . ALA B 1 102 ? 6.68 -16.016 -8.898 1 98.88 102 ALA B CA 1
ATOM 2446 C C . ALA B 1 102 ? 5.492 -15.062 -8.758 1 98.88 102 ALA B C 1
ATOM 2448 O O . ALA B 1 102 ? 5.641 -13.945 -8.25 1 98.88 102 ALA B O 1
ATOM 2449 N N . ILE B 1 103 ? 4.32 -15.5 -9.211 1 98.88 103 ILE B N 1
ATOM 2450 C CA . ILE B 1 103 ? 3.094 -14.75 -8.977 1 98.88 103 ILE B CA 1
ATOM 2451 C C . ILE B 1 103 ? 2.043 -15.656 -8.336 1 98.88 103 ILE B C 1
ATOM 2453 O O . ILE B 1 103 ? 2.092 -16.875 -8.492 1 98.88 103 ILE B O 1
ATOM 2457 N N . MET B 1 104 ? 1.141 -15.086 -7.602 1 98.81 104 MET B N 1
ATOM 2458 C CA . MET B 1 104 ? -0.029 -15.766 -7.051 1 98.81 104 MET B CA 1
ATOM 2459 C C . MET B 1 104 ? -1.188 -14.789 -6.867 1 98.81 104 MET B C 1
ATOM 2461 O O . MET B 1 104 ? -1.052 -13.781 -6.172 1 98.81 104 MET B O 1
ATOM 2465 N N . VAL B 1 105 ? -2.27 -15.125 -7.512 1 97.56 105 VAL B N 1
ATOM 2466 C CA . VAL B 1 105 ? -3.439 -14.266 -7.402 1 97.56 105 VAL B CA 1
ATOM 2467 C C . VAL B 1 105 ? -4.609 -15.047 -6.812 1 97.56 105 VAL B C 1
ATOM 2469 O O . VAL B 1 105 ? -5.078 -16.016 -7.41 1 97.56 105 VAL B O 1
ATOM 2472 N N . PHE B 1 106 ? -5 -14.641 -5.602 1 95.88 106 PHE B N 1
ATOM 2473 C CA . PHE B 1 106 ? -6.188 -15.133 -4.914 1 95.88 106 PHE B CA 1
ATOM 2474 C C . PHE B 1 106 ? -6.074 -16.625 -4.645 1 95.88 106 PHE B C 1
ATOM 2476 O O . PHE B 1 106 ? -7.074 -17.359 -4.703 1 95.88 106 PHE B O 1
ATOM 2483 N N . GLY B 1 107 ? -4.828 -17.109 -4.574 1 96.44 107 GLY B N 1
ATOM 2484 C CA . GLY B 1 107 ? -4.602 -18.391 -3.949 1 96.44 107 GLY B CA 1
ATOM 2485 C C . GLY B 1 107 ? -4.715 -18.359 -2.436 1 96.44 107 GLY B C 1
ATOM 2486 O O . GLY B 1 107 ? -3.84 -17.812 -1.756 1 96.44 107 GLY B O 1
ATOM 2487 N N . HIS B 1 108 ? -5.789 -18.859 -1.929 1 97.19 108 HIS B N 1
ATOM 2488 C CA . HIS B 1 108 ? -6.062 -18.734 -0.502 1 97.19 108 HIS B CA 1
ATOM 2489 C C . HIS B 1 108 ? -5.906 -20.078 0.212 1 97.19 108 HIS B C 1
ATOM 2491 O O . HIS B 1 108 ? -6.324 -21.109 -0.305 1 97.19 108 HIS B O 1
ATOM 2497 N N . PHE B 1 109 ? -5.328 -20.031 1.318 1 97.38 109 PHE B N 1
ATOM 2498 C CA . PHE B 1 109 ? -5.062 -21.188 2.174 1 97.38 109 PHE B CA 1
ATOM 2499 C C . PHE B 1 109 ? -5.422 -20.875 3.621 1 97.38 109 PHE B C 1
ATOM 2501 O O . PHE B 1 109 ? -5.5 -19.719 4.016 1 97.38 109 PHE B O 1
ATOM 2508 N N . HIS B 1 110 ? -5.645 -21.891 4.414 1 96.94 110 HIS B N 1
ATOM 2509 C CA . HIS B 1 110 ? -5.918 -21.703 5.836 1 96.94 110 HIS B CA 1
ATOM 2510 C C . HIS B 1 110 ? -4.73 -21.047 6.543 1 96.94 110 HIS B C 1
ATOM 2512 O O . HIS B 1 110 ? -3.578 -21.266 6.156 1 96.94 110 HIS B O 1
ATOM 2518 N N . ASN B 1 111 ? -5.039 -20.328 7.59 1 95.88 111 ASN B N 1
ATOM 2519 C CA . ASN B 1 111 ? -4.086 -19.5 8.312 1 95.88 111 ASN B CA 1
ATOM 2520 C C . ASN B 1 111 ? -2.816 -20.266 8.664 1 95.88 111 ASN B C 1
ATOM 2522 O O . ASN B 1 111 ? -1.711 -19.734 8.562 1 95.88 111 ASN B O 1
ATOM 2526 N N . ASP B 1 112 ? -2.949 -21.562 9 1 96.19 112 ASP B N 1
ATOM 2527 C CA . ASP B 1 112 ? -1.823 -22.375 9.453 1 96.19 112 ASP B CA 1
ATOM 2528 C C . ASP B 1 112 ? -0.87 -22.688 8.305 1 96.19 112 ASP B C 1
ATOM 2530 O O . ASP B 1 112 ? 0.267 -23.109 8.523 1 96.19 112 ASP B O 1
ATOM 2534 N N . HIS B 1 113 ? -1.326 -22.406 7.055 1 97.88 113 HIS B N 1
ATOM 2535 C CA . HIS B 1 113 ? -0.521 -22.781 5.898 1 97.88 113 HIS B CA 1
ATOM 2536 C C . HIS B 1 113 ? -0.037 -21.562 5.137 1 97.88 113 HIS B C 1
ATOM 2538 O O . HIS B 1 113 ? 0.809 -21.672 4.246 1 97.88 113 HIS B O 1
ATOM 2544 N N . GLN B 1 114 ? -0.489 -20.406 5.445 1 98.44 114 GLN B N 1
ATOM 2545 C CA . GLN B 1 114 ? -0.26 -19.203 4.652 1 98.44 114 GLN B CA 1
ATOM 2546 C C . GLN B 1 114 ? 1.226 -18.859 4.594 1 98.44 114 GLN B C 1
ATOM 2548 O O . GLN B 1 114 ? 1.775 -18.641 3.51 1 98.44 114 GLN B O 1
ATOM 2553 N N . LYS B 1 115 ? 1.846 -18.828 5.715 1 98.38 115 LYS B N 1
ATOM 2554 C CA . LYS B 1 115 ? 3.27 -18.516 5.734 1 98.38 115 LYS B CA 1
ATOM 2555 C C . LYS B 1 115 ? 4.078 -19.562 4.977 1 98.38 115 LYS B C 1
ATOM 2557 O O . LYS B 1 115 ? 5.031 -19.234 4.27 1 98.38 115 LYS B O 1
ATOM 2562 N N . MET B 1 116 ? 3.701 -20.828 5.148 1 98.19 116 MET B N 1
ATOM 2563 C CA . MET B 1 116 ? 4.391 -21.906 4.457 1 98.19 116 MET B CA 1
ATOM 2564 C C . MET B 1 116 ? 4.324 -21.719 2.943 1 98.19 116 MET B C 1
ATOM 2566 O O . MET B 1 116 ? 5.316 -21.938 2.244 1 98.19 116 MET B O 1
ATOM 2570 N N . ILE B 1 117 ? 3.188 -21.328 2.441 1 98.44 117 ILE B N 1
ATOM 2571 C CA . ILE B 1 117 ? 3.01 -21.141 1.007 1 98.44 117 ILE B CA 1
ATOM 2572 C C . ILE B 1 117 ? 3.889 -19.984 0.534 1 98.44 117 ILE B C 1
ATOM 2574 O O . ILE B 1 117 ? 4.562 -20.078 -0.494 1 98.44 117 ILE B O 1
ATOM 2578 N N . LEU B 1 118 ? 3.906 -18.875 1.279 1 98.38 118 LEU B N 1
ATOM 2579 C CA . LEU B 1 118 ? 4.77 -17.75 0.934 1 98.38 118 LEU B CA 1
ATOM 2580 C C . LEU B 1 118 ? 6.234 -18.172 0.939 1 98.38 118 LEU B C 1
ATOM 2582 O O . LEU B 1 118 ? 6.996 -17.797 0.044 1 98.38 118 LEU B O 1
ATOM 2586 N N . ASP B 1 119 ? 6.629 -18.938 1.885 1 98.12 119 ASP B N 1
ATOM 2587 C CA . ASP B 1 119 ? 8 -19.438 1.947 1 98.12 119 ASP B CA 1
ATOM 2588 C C . ASP B 1 119 ? 8.336 -20.297 0.724 1 98.12 119 ASP B C 1
ATOM 2590 O O . ASP B 1 119 ? 9.438 -20.203 0.179 1 98.12 119 ASP B O 1
ATOM 2594 N N . LYS B 1 120 ? 7.387 -21.125 0.346 1 98.44 120 LYS B N 1
ATOM 2595 C CA . LYS B 1 120 ? 7.586 -21.938 -0.855 1 98.44 120 LYS B CA 1
ATOM 2596 C C . LYS B 1 120 ? 7.805 -21.047 -2.08 1 98.44 120 LYS B C 1
ATOM 2598 O O . LYS B 1 120 ? 8.688 -21.328 -2.9 1 98.44 120 LYS B O 1
ATOM 2603 N N . MET B 1 121 ? 7.012 -20.016 -2.201 1 98.62 121 MET B N 1
ATOM 2604 C CA . MET B 1 121 ? 7.191 -19.062 -3.301 1 98.62 121 MET B CA 1
ATOM 2605 C C . MET B 1 121 ? 8.594 -18.469 -3.283 1 98.62 121 MET B C 1
ATOM 2607 O O . MET B 1 121 ? 9.281 -18.453 -4.309 1 98.62 121 MET B O 1
ATOM 2611 N N . ILE B 1 122 ? 9.016 -18.016 -2.104 1 98.44 122 ILE B N 1
ATOM 2612 C CA . ILE B 1 122 ? 10.305 -17.359 -1.942 1 98.44 122 ILE B CA 1
ATOM 2613 C C . ILE B 1 122 ? 11.43 -18.359 -2.262 1 98.44 122 ILE B C 1
ATOM 2615 O O . ILE B 1 122 ? 12.367 -18.031 -2.988 1 98.44 122 ILE B O 1
ATOM 2619 N N . GLN B 1 123 ? 11.281 -19.578 -1.815 1 98 123 GLN B N 1
ATOM 2620 C CA . GLN B 1 123 ? 12.312 -20.578 -2.006 1 98 123 GLN B CA 1
ATOM 2621 C C . GLN B 1 123 ? 12.445 -20.969 -3.477 1 98 123 GLN B C 1
ATOM 2623 O O . GLN B 1 123 ? 13.523 -21.328 -3.941 1 98 123 GLN B O 1
ATOM 2628 N N . THR B 1 124 ? 11.359 -20.906 -4.184 1 98.56 124 THR B N 1
ATOM 2629 C CA . THR B 1 124 ? 11.312 -21.344 -5.574 1 98.56 124 THR B CA 1
ATOM 2630 C C . THR B 1 124 ? 12.031 -20.359 -6.48 1 98.56 124 THR B C 1
ATOM 2632 O O . THR B 1 124 ? 12.508 -20.734 -7.559 1 98.56 124 THR B O 1
ATOM 2635 N N . ILE B 1 125 ? 12.18 -19.062 -6.086 1 98.44 125 ILE B N 1
ATOM 2636 C CA . ILE B 1 125 ? 12.742 -18.047 -6.965 1 98.44 125 ILE B CA 1
ATOM 2637 C C . ILE B 1 125 ? 14.211 -17.828 -6.633 1 98.44 125 ILE B C 1
ATOM 2639 O O . ILE B 1 125 ? 14.641 -18.062 -5.496 1 98.44 125 ILE B O 1
ATOM 2643 N N . LYS B 1 126 ? 15 -17.438 -7.559 1 98.44 126 LYS B N 1
ATOM 2644 C CA . LYS B 1 126 ? 16.422 -17.125 -7.395 1 98.44 126 LYS B CA 1
ATOM 2645 C C . LYS B 1 126 ? 16.625 -15.906 -6.512 1 98.44 126 LYS B C 1
ATOM 2647 O O . LYS B 1 126 ? 15.758 -15.031 -6.438 1 98.44 126 LYS B O 1
ATOM 2652 N N . PRO B 1 127 ? 17.844 -15.883 -5.801 1 97.75 127 PRO B N 1
ATOM 2653 C CA . PRO B 1 127 ? 18.141 -14.633 -5.109 1 97.75 127 PRO B CA 1
ATOM 2654 C C . PRO B 1 127 ? 18.031 -13.414 -6.023 1 97.75 127 PRO B C 1
ATOM 2656 O O . PRO B 1 127 ? 18.484 -13.461 -7.176 1 97.75 127 PRO B O 1
ATOM 2659 N N . GLY B 1 128 ? 17.438 -12.391 -5.57 1 97.38 128 GLY B N 1
ATOM 2660 C CA . GLY B 1 128 ? 17.234 -11.195 -6.383 1 97.38 128 GLY B CA 1
ATOM 2661 C C . GLY B 1 128 ? 16 -11.281 -7.262 1 97.38 128 GLY B C 1
ATOM 2662 O O . GLY B 1 128 ? 15.633 -10.305 -7.914 1 97.38 128 GLY B O 1
ATOM 2663 N N . GLY B 1 129 ? 15.367 -12.461 -7.25 1 98.62 129 GLY B N 1
ATOM 2664 C CA . GLY B 1 129 ? 14.141 -12.633 -8.023 1 98.62 129 GLY B CA 1
ATOM 2665 C C . GLY B 1 129 ? 12.945 -11.938 -7.398 1 98.62 129 GLY B C 1
ATOM 2666 O O . GLY B 1 129 ? 13.039 -11.391 -6.297 1 98.62 129 GLY B O 1
ATOM 2667 N N . LEU B 1 130 ? 11.797 -11.938 -8.094 1 98.75 130 LEU B N 1
ATOM 2668 C CA . LEU B 1 130 ? 10.641 -11.156 -7.664 1 98.75 130 LEU B CA 1
ATOM 2669 C C . LEU B 1 130 ? 9.477 -12.078 -7.301 1 98.75 130 LEU B C 1
ATOM 2671 O O . LEU B 1 130 ? 9.266 -13.109 -7.945 1 98.75 130 LEU B O 1
ATOM 2675 N N . ILE B 1 131 ? 8.75 -11.688 -6.289 1 98.81 131 ILE B N 1
ATOM 2676 C CA . ILE B 1 131 ? 7.492 -12.32 -5.91 1 98.81 131 ILE B CA 1
ATOM 2677 C C . ILE B 1 131 ? 6.367 -11.289 -5.926 1 98.81 131 ILE B C 1
ATOM 2679 O O . ILE B 1 131 ? 6.492 -10.219 -5.328 1 98.81 131 ILE B O 1
ATOM 2683 N N . MET B 1 132 ? 5.301 -11.578 -6.68 1 98.81 132 MET B N 1
ATOM 2684 C CA . MET B 1 132 ? 4.121 -10.719 -6.762 1 98.81 132 MET B CA 1
ATOM 2685 C C . MET B 1 132 ? 2.857 -11.492 -6.402 1 98.81 132 MET B C 1
ATOM 2687 O O . MET B 1 132 ? 2.561 -12.523 -7.016 1 98.81 132 MET B O 1
ATOM 2691 N N . PHE B 1 133 ? 2.119 -10.984 -5.422 1 98.75 133 PHE B N 1
ATOM 2692 C CA . PHE B 1 133 ? 0.879 -11.711 -5.18 1 98.75 133 PHE B CA 1
ATOM 2693 C C . PHE B 1 133 ? -0.195 -10.781 -4.629 1 98.75 133 PHE B C 1
ATOM 2695 O O . PHE B 1 133 ? 0.115 -9.727 -4.078 1 98.75 133 PHE B O 1
ATOM 2702 N N . GLU B 1 134 ? -1.426 -11.109 -4.879 1 98.5 134 GLU B N 1
ATOM 2703 C CA . GLU B 1 134 ? -2.617 -10.438 -4.375 1 98.5 134 GLU B CA 1
ATOM 2704 C C . GLU B 1 134 ? -3.576 -11.422 -3.717 1 98.5 134 GLU B C 1
ATOM 2706 O O . GLU B 1 134 ? -3.887 -12.469 -4.289 1 98.5 134 GLU B O 1
ATOM 2711 N N . VAL B 1 135 ? -4.004 -11.094 -2.521 1 98.19 135 VAL B N 1
ATOM 2712 C CA . VAL B 1 135 ? -4.973 -11.898 -1.781 1 98.19 135 VAL B CA 1
ATOM 2713 C C . VAL B 1 135 ? -5.984 -10.977 -1.096 1 98.19 135 VAL B C 1
ATOM 2715 O O . VAL B 1 135 ? -5.816 -9.758 -1.083 1 98.19 135 VAL B O 1
ATOM 2718 N N . TYR B 1 136 ? -7.023 -11.586 -0.63 1 97.25 136 TYR B N 1
ATOM 2719 C CA . TYR B 1 136 ? -8.008 -10.836 0.145 1 97.25 136 TYR B CA 1
ATOM 2720 C C . TYR B 1 136 ? -7.578 -10.719 1.604 1 97.25 136 TYR B C 1
ATOM 2722 O O . TYR B 1 136 ? -7.066 -11.68 2.184 1 97.25 136 TYR B O 1
ATOM 2730 N N . SER B 1 137 ? -7.742 -9.508 2.164 1 97.81 137 SER B N 1
ATOM 2731 C CA . SER B 1 137 ? -7.465 -9.312 3.584 1 97.81 137 SER B CA 1
ATOM 2732 C C . SER B 1 137 ? -8.594 -9.867 4.445 1 97.81 137 SER B C 1
ATOM 2734 O O . SER B 1 137 ? -9.672 -10.18 3.938 1 97.81 137 SER B O 1
ATOM 2736 N N . LYS B 1 138 ? -8.406 -10 5.742 1 97.06 138 LYS B N 1
ATOM 2737 C CA . LYS B 1 138 ? -9.422 -10.461 6.688 1 97.06 138 LYS B CA 1
ATOM 2738 C C . LYS B 1 138 ? -10.633 -9.531 6.688 1 97.06 138 LYS B C 1
ATOM 2740 O O . LYS B 1 138 ? -11.758 -9.977 6.93 1 97.06 138 LYS B O 1
ATOM 2745 N N . LYS B 1 139 ? -10.477 -8.258 6.336 1 96.25 139 LYS B N 1
ATOM 2746 C CA . LYS B 1 139 ? -11.578 -7.301 6.32 1 96.25 139 LYS B CA 1
ATOM 2747 C C . LYS B 1 139 ? -12.523 -7.57 5.156 1 96.25 139 LYS B C 1
ATOM 2749 O O . LYS B 1 139 ? -13.648 -7.059 5.129 1 96.25 139 LYS B O 1
ATOM 2754 N N . GLN B 1 140 ? -12.062 -8.359 4.223 1 95.75 140 GLN B N 1
ATOM 2755 C CA . GLN B 1 140 ? -12.883 -8.688 3.057 1 95.75 140 GLN B CA 1
ATOM 2756 C C . GLN B 1 140 ? -14.203 -9.336 3.475 1 95.75 140 GLN B C 1
ATOM 2758 O O . GLN B 1 140 ? -15.203 -9.219 2.768 1 95.75 140 GLN B O 1
ATOM 2763 N N . ILE B 1 141 ? -14.195 -9.984 4.629 1 94.81 141 ILE B N 1
ATOM 2764 C CA . ILE B 1 141 ? -15.383 -10.68 5.125 1 94.81 141 ILE B CA 1
ATOM 2765 C C . ILE B 1 141 ? -16.547 -9.711 5.211 1 94.81 141 ILE B C 1
ATOM 2767 O O . ILE B 1 141 ? -17.719 -10.117 5.102 1 94.81 141 ILE B O 1
ATOM 2771 N N . ASN B 1 142 ? -16.266 -8.414 5.316 1 92.69 142 ASN B N 1
ATOM 2772 C CA . ASN B 1 142 ? -17.297 -7.398 5.504 1 92.69 142 ASN B CA 1
ATOM 2773 C C . ASN B 1 142 ? -17.828 -6.871 4.172 1 92.69 142 ASN B C 1
ATOM 2775 O O . ASN B 1 142 ? -18.797 -6.129 4.133 1 92.69 142 ASN B O 1
ATOM 2779 N N . TYR B 1 143 ? -17.203 -7.16 3.072 1 91.19 143 TYR B N 1
ATOM 2780 C CA . TYR B 1 143 ? -17.562 -6.609 1.769 1 91.19 143 TYR B CA 1
ATOM 2781 C C . TYR B 1 143 ? -18.453 -7.574 0.989 1 91.19 143 TYR B C 1
ATOM 2783 O O . TYR B 1 143 ? -19.328 -7.148 0.241 1 91.19 143 TYR B O 1
ATOM 2791 N N . GLY B 1 144 ? -18.156 -8.836 1.045 1 84.31 144 GLY B N 1
ATOM 2792 C CA . GLY B 1 144 ? -18.984 -9.852 0.428 1 84.31 144 GLY B CA 1
ATOM 2793 C C . GLY B 1 144 ? -18.844 -9.922 -1.08 1 84.31 144 GLY B C 1
ATOM 2794 O O . GLY B 1 144 ? -19.719 -10.414 -1.779 1 84.31 144 GLY B O 1
ATOM 2795 N N . THR B 1 145 ? -17.891 -9.32 -1.719 1 86.94 145 THR B N 1
ATOM 2796 C CA . THR B 1 145 ? -17.75 -9.195 -3.164 1 86.94 145 THR B CA 1
ATOM 2797 C C . THR B 1 145 ? -16.719 -10.195 -3.688 1 86.94 145 THR B C 1
ATOM 2799 O O . THR B 1 145 ? -16.375 -10.18 -4.871 1 86.94 145 THR B O 1
ATOM 2802 N N . GLY B 1 146 ? -16.234 -11.117 -2.797 1 84.19 146 GLY B N 1
ATOM 2803 C CA . GLY B 1 146 ? -15.25 -12.094 -3.227 1 84.19 146 GLY B CA 1
ATOM 2804 C C . GLY B 1 146 ? -14.5 -12.734 -2.072 1 84.19 146 GLY B C 1
ATOM 2805 O O . GLY B 1 146 ? -14.688 -12.352 -0.916 1 84.19 146 GLY B O 1
ATOM 2806 N N . GLY B 1 147 ? -13.758 -13.773 -2.535 1 88 147 GLY B N 1
ATOM 2807 C CA . GLY B 1 147 ? -12.891 -14.406 -1.554 1 88 147 GLY B CA 1
ATOM 2808 C C . GLY B 1 147 ? -13.609 -15.422 -0.689 1 88 147 GLY B C 1
ATOM 2809 O O . GLY B 1 147 ? -14.836 -15.531 -0.741 1 88 147 GLY B O 1
ATOM 2810 N N . PRO B 1 148 ? -12.797 -16.125 0.052 1 92.19 148 PRO B N 1
ATOM 2811 C CA . PRO B 1 148 ? -13.375 -17.109 0.967 1 92.19 148 PRO B CA 1
ATOM 2812 C C . PRO B 1 148 ? -14.297 -16.484 2.012 1 92.19 148 PRO B C 1
ATOM 2814 O O . PRO B 1 148 ? -14.062 -15.352 2.441 1 92.19 148 PRO B O 1
ATOM 2817 N N . LYS B 1 149 ? -15.305 -17.25 2.412 1 92.38 149 LYS B N 1
ATOM 2818 C CA . LYS B 1 149 ? -16.219 -16.781 3.445 1 92.38 149 LYS B CA 1
ATOM 2819 C C . LYS B 1 149 ? -15.711 -17.141 4.836 1 92.38 149 LYS B C 1
ATOM 2821 O O . LYS B 1 149 ? -16.266 -16.688 5.844 1 92.38 149 LYS B O 1
ATOM 2826 N N . ASP B 1 150 ? -14.719 -17.922 4.863 1 94.88 150 ASP B N 1
ATOM 2827 C CA . ASP B 1 150 ? -14.031 -18.297 6.098 1 94.88 150 ASP B CA 1
ATOM 2828 C C . ASP B 1 150 ? -12.883 -17.344 6.398 1 94.88 150 ASP B C 1
ATOM 2830 O O . ASP B 1 150 ? -11.875 -17.328 5.68 1 94.88 150 ASP B O 1
ATOM 2834 N N . VAL B 1 151 ? -13 -16.578 7.508 1 96 151 VAL B N 1
ATOM 2835 C CA . VAL B 1 151 ? -12.016 -15.562 7.867 1 96 151 VAL B CA 1
ATOM 2836 C C . VAL B 1 151 ? -10.641 -16.188 8.023 1 96 151 VAL B C 1
ATOM 2838 O O . VAL B 1 151 ? -9.617 -15.547 7.77 1 96 151 VAL B O 1
ATOM 2841 N N . ASP B 1 152 ? -10.586 -17.516 8.344 1 96.88 152 ASP B N 1
ATOM 2842 C CA . ASP B 1 152 ? -9.32 -18.203 8.57 1 96.88 152 ASP B CA 1
ATOM 2843 C C . ASP B 1 152 ? -8.586 -18.453 7.254 1 96.88 152 ASP B C 1
ATOM 2845 O O . ASP B 1 152 ? -7.426 -18.875 7.25 1 96.88 152 ASP B O 1
ATOM 2849 N N . MET B 1 153 ? -9.234 -18.172 6.152 1 97.5 153 MET B N 1
ATOM 2850 C CA . MET B 1 153 ? -8.602 -18.328 4.848 1 97.5 153 MET B CA 1
ATOM 2851 C C . MET B 1 153 ? -8.203 -16.984 4.266 1 97.5 153 MET B C 1
ATOM 2853 O O . MET B 1 153 ? -7.598 -16.906 3.193 1 97.5 153 MET B O 1
ATOM 2857 N N . LEU B 1 154 ? -8.617 -15.906 4.949 1 97.88 154 LEU B N 1
ATOM 2858 C CA . LEU B 1 154 ? -8.227 -14.555 4.57 1 97.88 154 LEU B CA 1
ATOM 2859 C C . LEU B 1 154 ? -6.922 -14.156 5.258 1 97.88 154 LEU B C 1
ATOM 2861 O O . LEU B 1 154 ? -6.477 -14.828 6.191 1 97.88 154 LEU B O 1
ATOM 2865 N N . TYR B 1 155 ? -6.332 -13.141 4.758 1 98.56 155 TYR B N 1
ATOM 2866 C CA . TYR B 1 155 ? -4.969 -12.852 5.188 1 98.56 155 TYR B CA 1
ATOM 2867 C C . TYR B 1 155 ? -4.918 -11.586 6.035 1 98.56 155 TYR B C 1
ATOM 2869 O O . TYR B 1 155 ? -5.691 -10.656 5.82 1 98.56 155 TYR B O 1
ATOM 2877 N N . ASP B 1 156 ? -4.047 -11.555 7.023 1 98.25 156 ASP B N 1
ATOM 2878 C CA . ASP B 1 156 ? -3.738 -10.391 7.84 1 98.25 156 ASP B CA 1
ATOM 2879 C C . ASP B 1 156 ? -2.574 -9.594 7.25 1 98.25 156 ASP B C 1
ATOM 2881 O O . ASP B 1 156 ? -1.457 -10.109 7.145 1 98.25 156 ASP B O 1
ATOM 2885 N N . PRO B 1 157 ? -2.861 -8.359 6.867 1 98.38 157 PRO B N 1
ATOM 2886 C CA . PRO B 1 157 ? -1.781 -7.598 6.238 1 98.38 157 PRO B CA 1
ATOM 2887 C C . PRO B 1 157 ? -0.558 -7.453 7.141 1 98.38 157 PRO B C 1
ATOM 2889 O O . PRO B 1 157 ? 0.572 -7.391 6.648 1 98.38 157 PRO B O 1
ATOM 2892 N N . ILE B 1 158 ? -0.706 -7.352 8.43 1 98.19 158 ILE B N 1
ATOM 2893 C CA . ILE B 1 158 ? 0.417 -7.227 9.352 1 98.19 158 ILE B CA 1
ATOM 2894 C C . ILE B 1 158 ? 1.273 -8.492 9.297 1 98.19 158 ILE B C 1
ATOM 2896 O O . ILE B 1 158 ? 2.504 -8.414 9.281 1 98.19 158 ILE B O 1
ATOM 2900 N N . ASP B 1 159 ? 0.608 -9.672 9.25 1 98.25 159 ASP B N 1
ATOM 2901 C CA . ASP B 1 159 ? 1.34 -10.93 9.109 1 98.25 159 ASP B CA 1
ATOM 2902 C C . ASP B 1 159 ? 2.17 -10.945 7.824 1 98.25 159 ASP B C 1
ATOM 2904 O O . ASP B 1 159 ? 3.359 -11.266 7.855 1 98.25 159 ASP B O 1
ATOM 2908 N N . ILE B 1 160 ? 1.563 -10.57 6.758 1 98.5 160 ILE B N 1
ATOM 2909 C CA . ILE B 1 160 ? 2.238 -10.633 5.465 1 98.5 160 ILE B CA 1
ATOM 2910 C C . ILE B 1 160 ? 3.441 -9.688 5.465 1 98.5 160 ILE B C 1
ATOM 2912 O O . ILE B 1 160 ? 4.535 -10.07 5.043 1 98.5 160 ILE B O 1
ATOM 2916 N N . LEU B 1 161 ? 3.186 -8.477 5.902 1 97.88 161 LEU B N 1
ATOM 2917 C CA . LEU B 1 161 ? 4.277 -7.512 5.945 1 97.88 161 LEU B CA 1
ATOM 2918 C C . LEU B 1 161 ? 5.414 -8.016 6.828 1 97.88 161 LEU B C 1
ATOM 2920 O O . LEU B 1 161 ? 6.59 -7.863 6.484 1 97.88 161 LEU B O 1
ATOM 2924 N N . THR B 1 162 ? 5.074 -8.648 7.934 1 97.81 162 THR B N 1
ATOM 2925 C CA . THR B 1 162 ? 6.055 -9.203 8.859 1 97.81 162 THR B CA 1
ATOM 2926 C C . THR B 1 162 ? 6.848 -10.328 8.195 1 97.81 162 THR B C 1
ATOM 2928 O O . THR B 1 162 ? 8.07 -10.383 8.305 1 97.81 162 THR B O 1
ATOM 2931 N N . TRP B 1 163 ? 6.121 -11.195 7.449 1 97.94 163 TRP B N 1
ATOM 2932 C CA . TRP B 1 163 ? 6.766 -12.32 6.777 1 97.94 163 TRP B CA 1
ATOM 2933 C C . TRP B 1 163 ? 7.719 -11.836 5.691 1 97.94 163 TRP B C 1
ATOM 2935 O O . TRP B 1 163 ? 8.719 -12.5 5.391 1 97.94 163 TRP B O 1
ATOM 2945 N N . CYS B 1 164 ? 7.496 -10.641 5.129 1 97.5 164 CYS B N 1
ATOM 2946 C CA . CYS B 1 164 ? 8.25 -10.125 3.99 1 97.5 164 CYS B CA 1
ATOM 2947 C C . CYS B 1 164 ? 9.422 -9.266 4.453 1 97.5 164 CYS B C 1
ATOM 2949 O O . CYS B 1 164 ? 10.273 -8.883 3.648 1 97.5 164 CYS B O 1
ATOM 2951 N N . GLU B 1 165 ? 9.531 -8.984 5.738 1 93.31 165 GLU B N 1
ATOM 2952 C CA . GLU B 1 165 ? 10.391 -7.945 6.289 1 93.31 165 GLU B CA 1
ATOM 2953 C C . GLU B 1 165 ? 11.859 -8.211 5.965 1 93.31 165 GLU B C 1
ATOM 2955 O O . GLU B 1 165 ? 12.648 -7.281 5.824 1 93.31 165 GLU B O 1
ATOM 2960 N N . LYS B 1 166 ? 12.242 -9.461 5.84 1 94.81 166 LYS B N 1
ATOM 2961 C CA . LYS B 1 166 ? 13.641 -9.82 5.613 1 94.81 166 LYS B CA 1
ATOM 2962 C C . LYS B 1 166 ? 14.031 -9.594 4.156 1 94.81 166 LYS B C 1
ATOM 2964 O O . LYS B 1 166 ? 15.211 -9.664 3.809 1 94.81 166 LYS B O 1
ATOM 2969 N N . HIS B 1 167 ? 13.109 -9.359 3.307 1 97.38 167 HIS B N 1
ATOM 2970 C CA . HIS B 1 167 ? 13.344 -9.125 1.886 1 97.38 167 HIS B CA 1
ATOM 2971 C C . HIS B 1 167 ? 13.109 -7.664 1.525 1 97.38 167 HIS B C 1
ATOM 2973 O O . HIS B 1 167 ? 12.742 -6.859 2.385 1 97.38 167 HIS B O 1
ATOM 2979 N N . LYS B 1 168 ? 13.484 -7.297 0.351 1 96.75 168 LYS B N 1
ATOM 2980 C CA . LYS B 1 168 ? 13.227 -5.938 -0.117 1 96.75 168 LYS B CA 1
ATOM 2981 C C . LYS B 1 168 ? 11.766 -5.766 -0.529 1 96.75 168 LYS B C 1
ATOM 2983 O O . LYS B 1 168 ? 11.328 -6.332 -1.534 1 96.75 168 LYS B O 1
ATOM 2988 N N . VAL B 1 169 ? 11.031 -5.016 0.237 1 97.88 169 VAL B N 1
ATOM 2989 C CA . VAL B 1 169 ? 9.633 -4.734 -0.078 1 97.88 169 VAL B CA 1
ATOM 2990 C C . VAL B 1 169 ? 9.547 -3.576 -1.069 1 97.88 169 VAL B C 1
ATOM 2992 O O . VAL B 1 169 ? 9.781 -2.422 -0.706 1 97.88 169 VAL B O 1
ATOM 2995 N N . ILE B 1 170 ? 9.18 -3.879 -2.254 1 97.81 170 ILE B N 1
ATOM 2996 C CA . ILE B 1 170 ? 9.109 -2.904 -3.336 1 97.81 170 ILE B CA 1
ATOM 2997 C C . ILE B 1 170 ? 7.723 -2.264 -3.359 1 97.81 170 ILE B C 1
ATOM 2999 O O . ILE B 1 170 ? 7.586 -1.077 -3.668 1 97.81 170 ILE B O 1
ATOM 3003 N N . HIS B 1 171 ? 6.754 -3.061 -3.061 1 98.44 171 HIS B N 1
ATOM 3004 C CA . HIS B 1 171 ? 5.352 -2.66 -3.074 1 98.44 171 HIS B CA 1
ATOM 3005 C C . HIS B 1 171 ? 4.535 -3.477 -2.08 1 98.44 171 HIS B C 1
ATOM 3007 O O . HIS B 1 171 ? 4.508 -4.707 -2.152 1 98.44 171 HIS B O 1
ATOM 3013 N N . PHE B 1 172 ? 3.936 -2.861 -1.187 1 98.75 172 PHE B N 1
ATOM 3014 C CA . PHE B 1 172 ? 2.936 -3.43 -0.291 1 98.75 172 PHE B CA 1
ATOM 3015 C C . PHE B 1 172 ? 1.709 -2.529 -0.208 1 98.75 172 PHE B C 1
ATOM 3017 O O . PHE B 1 172 ? 1.827 -1.334 0.07 1 98.75 172 PHE B O 1
ATOM 3024 N N . PHE B 1 173 ? 0.606 -3.105 -0.506 1 98.62 173 PHE B N 1
ATOM 3025 C CA . PHE B 1 173 ? -0.647 -2.363 -0.445 1 98.62 173 PHE B CA 1
ATOM 3026 C C . PHE B 1 173 ? -1.704 -3.146 0.325 1 98.62 173 PHE B C 1
ATOM 3028 O O . PHE B 1 173 ? -1.824 -4.363 0.164 1 98.62 173 PHE B O 1
ATOM 3035 N N . ASN B 1 174 ? -2.373 -2.541 1.188 1 98.56 174 ASN B N 1
ATOM 3036 C CA . ASN B 1 174 ? -3.607 -3.033 1.791 1 98.56 174 ASN B CA 1
ATOM 3037 C C . ASN B 1 174 ? -4.711 -1.983 1.741 1 98.56 174 ASN B C 1
ATOM 3039 O O . ASN B 1 174 ? -4.496 -0.83 2.117 1 98.56 174 ASN B O 1
ATOM 3043 N N . GLY B 1 175 ? -5.828 -2.361 1.215 1 97.69 175 GLY B N 1
ATOM 3044 C CA . GLY B 1 175 ? -6.941 -1.426 1.187 1 97.69 175 GLY B CA 1
ATOM 3045 C C . GLY B 1 175 ? -8.016 -1.807 0.184 1 97.69 175 GLY B C 1
ATOM 3046 O O . GLY B 1 175 ? -8.117 -2.969 -0.213 1 97.69 175 GLY B O 1
ATOM 3047 N N . GLU B 1 176 ? -8.805 -0.818 -0.09 1 96.12 176 GLU B N 1
ATOM 3048 C CA . GLU B 1 176 ? -9.953 -1.031 -0.963 1 96.12 176 GLU B CA 1
ATOM 3049 C C . GLU B 1 176 ? -9.555 -0.959 -2.434 1 96.12 176 GLU B C 1
ATOM 3051 O O . GLU B 1 176 ? -8.812 -0.061 -2.836 1 96.12 176 GLU B O 1
ATOM 3056 N N . GLN B 1 177 ? -9.922 -1.913 -3.166 1 93.06 177 GLN B N 1
ATOM 3057 C CA . GLN B 1 177 ? -9.766 -1.958 -4.617 1 93.06 177 GLN B CA 1
ATOM 3058 C C . GLN B 1 177 ? -11.039 -2.455 -5.293 1 93.06 177 GLN B C 1
ATOM 3060 O O . GLN B 1 177 ? -11.664 -3.408 -4.828 1 93.06 177 GLN B O 1
ATOM 3065 N N . GLU B 1 178 ? -11.438 -1.676 -6.328 1 88.5 178 GLU B N 1
ATOM 3066 C CA . GLU B 1 178 ? -12.531 -2.195 -7.152 1 88.5 178 GLU B CA 1
ATOM 3067 C C . GLU B 1 178 ? -12.047 -3.322 -8.062 1 88.5 178 GLU B C 1
ATOM 3069 O O . GLU B 1 178 ? -10.992 -3.207 -8.695 1 88.5 178 GLU B O 1
ATOM 3074 N N . ARG B 1 179 ? -12.703 -4.395 -8.023 1 78.25 179 ARG B N 1
ATOM 3075 C CA . ARG B 1 179 ? -12.414 -5.508 -8.922 1 78.25 179 ARG B CA 1
ATOM 3076 C C . ARG B 1 179 ? -13.648 -5.898 -9.727 1 78.25 179 ARG B C 1
ATOM 3078 O O . ARG B 1 179 ? -14.758 -5.938 -9.195 1 78.25 179 ARG B O 1
ATOM 3085 N N . VAL B 1 180 ? -13.57 -5.84 -11.039 1 76.38 180 VAL B N 1
ATOM 3086 C CA . VAL B 1 180 ? -14.586 -6.359 -11.945 1 76.38 180 VAL B CA 1
ATOM 3087 C C . VAL B 1 180 ? -14.016 -7.531 -12.742 1 76.38 180 VAL B C 1
ATOM 3089 O O . VAL B 1 180 ? -13.539 -7.348 -13.867 1 76.38 180 VAL B O 1
ATOM 3092 N N . GLU B 1 181 ? -13.953 -8.516 -12.094 1 67 181 GLU B N 1
ATOM 3093 C CA . GLU B 1 181 ? -13.336 -9.688 -12.711 1 67 181 GLU B CA 1
ATOM 3094 C C . GLU B 1 181 ? -14.328 -10.852 -12.805 1 67 181 GLU B C 1
ATOM 3096 O O . GLU B 1 181 ? -14.453 -11.633 -11.859 1 67 181 GLU B O 1
ATOM 3101 N N . GLY B 1 182 ? -15.039 -10.984 -13.82 1 64.25 182 GLY B N 1
ATOM 3102 C CA . GLY B 1 182 ? -15.984 -12.062 -14.07 1 64.25 182 GLY B CA 1
ATOM 3103 C C . GLY B 1 182 ? -17.109 -12.109 -13.055 1 64.25 182 GLY B C 1
ATOM 3104 O O . GLY B 1 182 ? -17.438 -11.102 -12.43 1 64.25 182 GLY B O 1
ATOM 3105 N N . LYS B 1 183 ? -17.891 -13.172 -12.969 1 60.47 183 LYS B N 1
ATOM 3106 C CA . LYS B 1 183 ? -19.047 -13.367 -12.109 1 60.47 183 LYS B CA 1
ATOM 3107 C C . LYS B 1 183 ? -18.641 -13.508 -10.648 1 60.47 183 LYS B C 1
ATOM 3109 O O . LYS B 1 183 ? -19.422 -13.211 -9.742 1 60.47 183 LYS B O 1
ATOM 3114 N N . GLY B 1 184 ? -17.391 -13.812 -10.453 1 59.5 184 GLY B N 1
ATOM 3115 C CA . GLY B 1 184 ? -16.984 -14.156 -9.094 1 59.5 184 GLY B CA 1
ATOM 3116 C C . GLY B 1 184 ? -16.406 -12.977 -8.336 1 59.5 184 GLY B C 1
ATOM 3117 O O . GLY B 1 184 ? -16.422 -12.961 -7.105 1 59.5 184 GLY B O 1
ATOM 3118 N N . HIS B 1 185 ? -15.859 -11.969 -8.992 1 62.66 185 HIS B N 1
ATOM 3119 C CA . HIS B 1 185 ? -15.156 -10.875 -8.344 1 62.66 185 HIS B CA 1
ATOM 3120 C C . HIS B 1 185 ? -15.656 -9.523 -8.844 1 62.66 185 HIS B C 1
ATOM 3122 O O . HIS B 1 185 ? -15.102 -8.961 -9.789 1 62.66 185 HIS B O 1
ATOM 3128 N N . THR B 1 186 ? -16.781 -9.086 -8.344 1 73.62 186 THR B N 1
ATOM 3129 C CA . THR B 1 186 ? -17.234 -7.789 -8.812 1 73.62 186 THR B CA 1
ATOM 3130 C C . THR B 1 186 ? -17.688 -6.918 -7.641 1 73.62 186 THR B C 1
ATOM 3132 O O . THR B 1 186 ? -18.516 -7.34 -6.832 1 73.62 186 THR B O 1
ATOM 3135 N N . GLY B 1 187 ? -16.922 -5.922 -7.512 1 85.62 187 GLY B N 1
ATOM 3136 C CA . GLY B 1 187 ? -17.266 -4.953 -6.484 1 85.62 187 GLY B CA 1
ATOM 3137 C C . GLY B 1 187 ? -16.062 -4.465 -5.695 1 85.62 187 GLY B C 1
ATOM 3138 O O . GLY B 1 187 ? -14.93 -4.805 -6.02 1 85.62 187 GLY B O 1
ATOM 3139 N N . LEU B 1 188 ? -16.406 -3.658 -4.758 1 91.5 188 LEU B N 1
ATOM 3140 C CA . LEU B 1 188 ? -15.383 -3.127 -3.859 1 91.5 188 LEU B CA 1
ATOM 3141 C C . LEU B 1 188 ? -14.867 -4.211 -2.924 1 91.5 188 LEU B C 1
ATOM 3143 O O . LEU B 1 188 ? -15.656 -4.938 -2.311 1 91.5 188 LEU B O 1
ATOM 3147 N N . ALA B 1 189 ? -13.57 -4.465 -2.918 1 95.06 189 ALA B N 1
ATOM 3148 C CA . ALA B 1 189 ? -12.938 -5.496 -2.102 1 95.06 189 ALA B CA 1
ATOM 3149 C C . ALA B 1 189 ? -11.812 -4.91 -1.248 1 95.06 189 ALA B C 1
ATOM 3151 O O . ALA B 1 189 ? -11.383 -3.775 -1.472 1 95.06 189 ALA B O 1
ATOM 3152 N N . ASP B 1 190 ? -11.508 -5.586 -0.207 1 96.94 190 ASP B N 1
ATOM 3153 C CA . ASP B 1 190 ? -10.32 -5.273 0.583 1 96.94 190 ASP B CA 1
ATOM 3154 C C . ASP B 1 190 ? -9.195 -6.273 0.311 1 96.94 190 ASP B C 1
ATOM 3156 O O . ASP B 1 190 ? -9.328 -7.461 0.618 1 96.94 190 ASP B O 1
ATOM 3160 N N . VAL B 1 191 ? -8.078 -5.77 -0.328 1 97.94 191 VAL B N 1
ATOM 3161 C CA . VAL B 1 191 ? -7.055 -6.688 -0.823 1 97.94 191 VAL B CA 1
ATOM 3162 C C . VAL B 1 191 ? -5.699 -6.332 -0.216 1 97.94 191 VAL B C 1
ATOM 3164 O O . VAL B 1 191 ? -5.551 -5.273 0.402 1 97.94 191 VAL B O 1
ATOM 3167 N N . ILE B 1 192 ? -4.785 -7.262 -0.305 1 98.62 192 ILE B N 1
ATOM 3168 C CA . ILE B 1 192 ? -3.363 -7.094 -0.034 1 98.62 192 ILE B CA 1
ATOM 3169 C C . ILE B 1 192 ? -2.557 -7.391 -1.296 1 98.62 192 ILE B C 1
ATOM 3171 O O . ILE B 1 192 ? -2.752 -8.43 -1.932 1 98.62 192 ILE B O 1
ATOM 3175 N N . GLN B 1 193 ? -1.748 -6.457 -1.704 1 98.81 193 GLN B N 1
ATOM 3176 C CA . GLN B 1 193 ? -0.874 -6.598 -2.863 1 98.81 193 GLN B CA 1
ATOM 3177 C C . GLN B 1 193 ? 0.594 -6.48 -2.463 1 98.81 193 GLN B C 1
ATOM 3179 O O . GLN B 1 193 ? 0.971 -5.566 -1.726 1 98.81 193 GLN B O 1
ATOM 3184 N N . VAL B 1 194 ? 1.383 -7.422 -2.969 1 98.88 194 VAL B N 1
ATOM 3185 C CA . VAL B 1 194 ? 2.77 -7.453 -2.518 1 98.88 194 VAL B CA 1
ATOM 3186 C C . VAL B 1 194 ? 3.697 -7.66 -3.713 1 98.88 194 VAL B C 1
ATOM 3188 O O . VAL B 1 194 ? 3.416 -8.477 -4.594 1 98.88 194 VAL B O 1
ATOM 3191 N N . VAL B 1 195 ? 4.746 -6.875 -3.822 1 98.81 195 VAL B N 1
ATOM 3192 C CA . VAL B 1 195 ? 5.926 -7.145 -4.641 1 98.81 195 VAL B CA 1
ATOM 3193 C C . VAL B 1 195 ? 7.176 -7.105 -3.768 1 98.81 195 VAL B C 1
ATOM 3195 O O . VAL B 1 195 ? 7.484 -6.078 -3.158 1 98.81 195 VAL B O 1
ATOM 3198 N N . ILE B 1 196 ? 7.887 -8.172 -3.691 1 98.56 196 ILE B N 1
ATOM 3199 C CA . ILE B 1 196 ? 9.141 -8.195 -2.945 1 98.56 196 ILE B CA 1
ATOM 3200 C C . ILE B 1 196 ? 10.25 -8.781 -3.816 1 98.56 196 ILE B C 1
ATOM 3202 O O . ILE B 1 196 ? 9.977 -9.523 -4.762 1 98.56 196 ILE B O 1
ATOM 3206 N N . SER B 1 197 ? 11.445 -8.383 -3.588 1 98.25 197 SER B N 1
ATOM 3207 C CA . SER B 1 197 ? 12.641 -9.008 -4.148 1 98.25 197 SER B CA 1
ATOM 3208 C C . SER B 1 197 ? 13.359 -9.852 -3.107 1 98.25 197 SER B C 1
ATOM 3210 O O . SER B 1 197 ? 13.672 -9.375 -2.016 1 98.25 197 SER B O 1
ATOM 3212 N N . LYS B 1 198 ? 13.539 -11.094 -3.461 1 97.94 198 LYS B N 1
ATOM 3213 C CA . LYS B 1 198 ? 14.219 -12.008 -2.543 1 97.94 198 LYS B CA 1
ATOM 3214 C C . LYS B 1 198 ? 15.625 -11.516 -2.225 1 97.94 198 LYS B C 1
ATOM 3216 O O . LYS B 1 198 ? 16.391 -11.156 -3.129 1 97.94 198 LYS B O 1
ATOM 3221 N N . SER B 1 199 ? 15.891 -11.453 -0.941 1 93.56 199 SER B N 1
ATOM 3222 C CA . SER B 1 199 ? 17.203 -11.016 -0.488 1 93.56 199 SER B CA 1
ATOM 3223 C C . SER B 1 199 ? 18.312 -11.891 -1.074 1 93.56 199 SER B C 1
ATOM 3225 O O . SER B 1 199 ? 18.109 -13.086 -1.299 1 93.56 199 SER B O 1
ATOM 3227 N N . ILE B 1 200 ? 19.438 -11.32 -1.362 1 88.44 200 ILE B N 1
ATOM 3228 C CA . ILE B 1 200 ? 20.594 -12.008 -1.935 1 88.44 200 ILE B CA 1
ATOM 3229 C C . ILE B 1 200 ? 21.312 -12.805 -0.847 1 88.44 200 ILE B C 1
ATOM 3231 O O . ILE B 1 200 ? 21.422 -12.352 0.295 1 88.44 200 ILE B O 1
#

Nearest PDB structures (foldseek):
  3mer-assembly2_B  TM=9.197E-01  e=1.151E-17  Synechocystis sp. PCC 6803
  2n47-assembly1_A  TM=7.495E-01  e=3.693E-16  Synechocystis sp. PCC 6803 substr. Kazusa
  2kw5-assembly1_A  TM=7.271E-01  e=8.172E-15  Synechocystis sp. PCC 6803
  4nec-assembly4_D  TM=7.455E-01  e=7.063E-13  Streptomyces lasalocidi
  2yr0-assembly2_B  TM=6.511E-01  e=2.333E-08  Thermus thermophilus HB8

Solvent-accessible surface area (backbone atoms only — not comparable to full-atom values): 20696 Å² total; per-residue (Å²): 130,84,51,76,55,33,69,66,37,65,52,90,63,61,63,55,44,70,64,49,53,66,68,58,63,72,51,47,73,76,39,75,88,34,49,38,31,37,29,40,48,37,47,58,24,25,54,48,46,54,44,20,72,73,69,30,51,28,35,36,27,20,72,31,65,45,17,44,52,43,23,46,51,52,18,53,76,67,73,43,66,58,47,68,45,80,41,49,81,91,74,54,86,74,65,67,51,70,24,31,22,34,35,32,60,64,64,71,46,48,62,92,45,43,65,59,50,52,48,50,51,57,45,23,21,26,69,62,13,41,42,38,37,37,38,46,24,46,69,19,68,80,55,71,28,46,76,69,90,47,62,55,37,32,38,54,67,63,59,52,52,59,74,42,59,82,31,48,60,48,35,35,35,40,20,60,43,80,38,83,35,48,87,58,28,48,41,60,37,31,33,33,37,39,31,36,31,40,54,119,131,84,52,78,55,34,69,67,38,65,53,90,63,60,65,54,43,69,63,48,53,67,68,56,64,71,52,47,74,78,39,75,90,32,49,38,31,36,29,42,49,39,48,58,24,24,52,49,46,52,44,22,72,72,68,31,51,29,36,36,26,19,71,31,64,45,16,43,51,43,22,46,52,50,18,55,76,67,73,42,66,57,48,70,46,81,40,50,80,92,76,53,86,75,66,66,50,70,24,31,22,34,37,31,60,65,61,70,46,48,60,93,44,43,62,58,49,52,48,50,53,57,45,24,22,24,69,64,15,39,41,37,37,37,40,46,25,46,68,18,68,79,54,71,28,45,76,68,88,49,63,56,38,32,36,54,66,62,58,53,52,60,73,42,61,84,31,48,59,50,34,36,36,40,22,61,42,81,38,82,35,47,87,59,27,50,40,60,36,32,33,33,39,40,32,35,32,40,54,119

Radius of gyration: 23.43 Å; Cα contacts (8 Å, |Δi|>4): 907; chains: 2; bounding box: 40×72×53 Å

Organism: Bacillus anthracis (NCBI:txid1392)

Secondary structure (DSSP, 8-state):
---HHHHHT-SSS-TT-SSPPHHHHHHGGGGTT--EEEEET-TT-HHHHHHHHTT-EEEEEES-HHHHHHHHHHHHHTT--EEEEE--TTT----SS-EEEEEEES----HHHHHHHHHHHHHHEEEEEEEEEEEEBGGGGGT-SSS-SSGGGSB-HHHHHHHHTTSEEEEEEEEEEEEEETTTEEEEEEEEEEEEE---/---HHHHHT-SSS-TT-SSPPHHHHHHGGGGTT--EEEEET-TT-HHHHHHHHTT-EEEEEES-HHHHHHHHHHHHHTT--EEEEE--TTT----SS-EEEEEEES----HHHHHHHHHHHHHHEEEEEEEEEEEEBGGGGGT-SSS-SSGGGSB-HHHHHHHHTTSEEEEEEEEEEEEEETTTEEEEEEEEEEEEE---